Protein AF-A0A9D2BZF0-F1 (afdb_monomer)

InterPro domains:
  IPR001845 HTH ArsR-type DNA-binding domain [PS50987] (1-89)
  IPR001845 HTH ArsR-type DNA-binding domain [SM00418] (6-83)
  IPR003495 CobW/HypB/UreG, nucleotide-binding domain [PF02492] (102-272)
  IPR011629 Zinc chaperone CobW-like, C-terminal [PF07683] (313-378)
  IPR011629 Zinc chaperone CobW-like, C-terminal [SM00833] (311-392)
  IPR011991 ArsR-like helix-turn-helix domain [cd00090] (8-56)
  IPR027417 P-loop containing nucleoside triphosphate hydrolase [G3DSA:3.40.50.300] (97-291)
  IPR027417 P-loop containing nucleoside triphosphate hydrolase [SSF52540] (99-276)
  IPR036388 Winged helix-like DNA-binding domain superfamily [G3DSA:1.10.10.10] (1-85)
  IPR036390 Winged helix DNA-binding domain superfamily [SSF46785] (3-73)
  IPR051316 Zinc-regulated GTPase metalloprotein activator [PTHR13748] (95-376)

Mean predicted aligned error: 13.64 Å

Organism: NCBI:txid2838589

Nearest PDB structures (foldseek):
  4lps-assembly2_B  TM=5.896E-01  e=9.686E-07  Helicobacter pylori 26695
  7oyk-assembly2_CCC  TM=9.098E-01  e=2.664E-02  Bacillus subtilis subsp. subtilis str. 168
  8r3g-assembly1_C  TM=1.832E-01  e=7.571E-06  Bacillus subtilis
  4qvg-assembly1_A  TM=2.753E-01  e=6.579E-04  Streptosporangium sibiricum
  8xtg-assembly3_F  TM=3.436E-01  e=8.134E-02  Penicillium brevicomp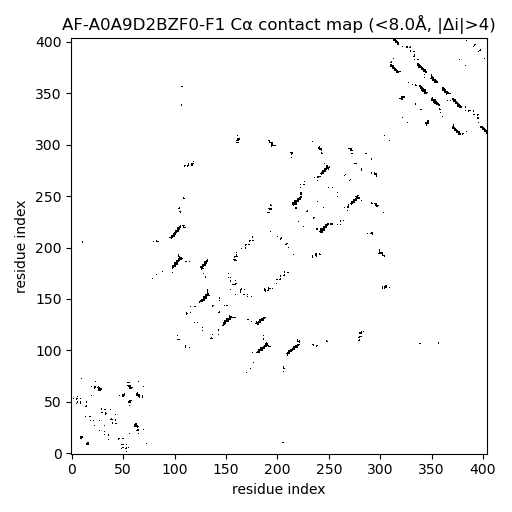actum

Sequence (404 aa):
MPEQEALFAALGDEVRLRLLETLEHGPQSAEALGNALGLTQTEVGAHLAVLERCGLASKGPAGWALTDGSLSAVKGLAQVLLPLRSRPPKKGDSAMQRKKLYVLTGFLGAGKTTVLLHILKELEGKRVGVIQNEFGKLSIDGEILRRDGITMTEISRGSIFCSCLKLNFVQALAEMGQQDLEYVFVESSGLADPSNIEEILEAVKVLAGDVYQLKGVLCLIDGAQFLQQLSDVATVDRQLAHCHLAIVNKADLIDEEQLSQVLAALRKVNPRCALQVCKNGAVDLSFLEEDLMALQWAACEDSLNSPDNKPKTLSLTAPGVVPKAKLEAFLHAVLPECYRIKGFFLLEDGWNQVDVVGPQIDYKPAPEKEESHLVFLSKVGPKVIRTIDNAWREQVGLPMKLHN

pLDDT: mean 80.27, std 16.33, range [34.16, 98.25]

Secondary structure (DSSP, 8-state):
-HHHHHHHHHHT-HHHHHHHHHHHTS-B-HHHHHHHHT--HHHHHHHHHHHHHTTSEEEETTEEEEPTTHHHHHHHHHHHHHHHHSS-----SS--PPEEEEEEE--TTS-HHHHHHHHHHHTTTS-EEEEESS--HHHH-HHHHTSTTEEEEE--SS-TT-TTTHHHHHHHHHHHHTS--SEEEEE--TT--GGGHHHHHHHHHHHH-S-EEEEEEEEEEETTTHHHHHHH-HHHHHHHHT-SEEEEE-TTSS-HHHHHHHHHHHHHH-SSSEEEE-STT----GGGTS-GGGG--SPP---S--STTPPEEEEEEE-S---HHHHHHHHHHHGGGEEEEEEEEEETTEEEEEEEETTEEEEEE----SSEEEEEEESSGGGHHHHHHHHHHHHT-S--EEE-

Foldseek 3Di:
DVLVLLVLVLLLDPLSLVLLVVQVVDADALVRSCVVRVHDSVVSVVSVVSCVVNQQWDQDPRHIHGHPPNCVVSVVVCVLQVVLVVDPQPPDPDPQPAAEEEEEAAAPPLCSVQLVLLVLVVCAPFQEEEEEADDDVVVVPVVSVPGPRYHYDYDYDDFCQEPVCLVVNLSVVLVVLSDNGNYYYYYGYNLHFCLCVVVSQVSNCSRRNNRHDHQWYEYRAALVCRVVCVVPPPSRLRSLLAGLEYEHEQVVVDDPVSNVVNVVVSCVSQVQHHYHYYYSSNDDPVSVVDRSVVSRRDHRDRIPRYPVQQFDKKKKWFDDEFEPVLVLQLCVQLVVFFQKKWWWHQYPVGIWTWIDGRNDIDIDDDDDDPTTMMMTRGPVHPVSVVSNVVSCCVRTNGDMDMDD

Radius of gyration: 24.54 Å; Cα contacts (8 Å, |Δi|>4): 719; chains: 1; bounding box: 54×59×74 Å

Solvent-accessible surface area (backbone atoms only — not comparable to full-atom values): 21844 Å² total; per-residue (Å²): 119,73,52,61,59,41,39,47,64,41,62,68,34,71,66,46,44,54,51,53,59,57,26,72,80,40,60,37,40,61,62,58,54,10,67,77,71,78,44,52,57,68,58,42,48,56,49,49,56,48,30,35,75,40,58,42,27,45,84,52,98,73,26,37,26,63,34,93,70,30,65,60,58,48,49,60,50,44,70,59,48,52,66,60,62,71,54,72,78,81,88,58,102,55,88,74,74,51,21,39,29,36,38,40,33,24,47,68,82,21,42,58,72,51,29,50,54,44,53,56,60,76,43,65,89,44,32,34,35,37,40,36,44,67,94,49,72,67,71,71,44,51,74,68,68,70,41,83,48,60,46,79,47,79,46,85,87,58,42,54,44,23,73,89,34,37,64,60,43,33,48,53,51,31,58,57,55,74,51,90,45,55,35,34,41,33,45,48,30,42,79,29,32,63,38,41,51,68,62,47,49,53,52,22,29,70,69,58,42,82,42,64,37,82,46,37,30,36,19,28,32,31,56,73,49,41,73,63,43,53,76,75,32,74,56,48,50,48,23,47,28,56,17,15,32,39,35,34,16,44,50,81,73,43,56,74,66,57,48,51,51,48,55,52,54,48,41,72,68,30,74,52,35,45,78,46,79,23,45,87,30,59,71,82,68,69,66,78,80,51,71,31,61,80,23,63,67,56,75,82,44,86,45,80,38,38,84,88,72,52,67,36,59,36,36,40,36,34,75,71,74,44,56,61,70,33,53,49,55,27,48,65,69,40,40,88,45,32,61,34,39,37,38,37,40,36,31,84,92,41,36,27,34,39,44,31,42,73,97,48,76,47,79,41,86,42,76,87,73,97,65,26,33,39,38,36,35,23,70,61,39,77,63,44,57,58,49,47,54,52,35,40,54,72,48,66,58,64,72,68,47,80,48,113

Structure (mmCIF, N/CA/C/O backbone):
data_AF-A0A9D2BZF0-F1
#
_entry.id   AF-A0A9D2BZF0-F1
#
loop_
_atom_site.group_PDB
_atom_site.id
_atom_site.type_symbol
_atom_site.label_atom_id
_atom_site.label_alt_id
_atom_site.label_comp_id
_atom_site.label_asym_id
_atom_site.label_entity_id
_atom_site.label_seq_id
_atom_site.pdbx_PDB_ins_code
_atom_site.Cartn_x
_atom_site.Cartn_y
_atom_site.Cartn_z
_atom_site.occupancy
_atom_site.B_iso_or_equiv
_atom_site.auth_seq_id
_atom_site.auth_comp_id
_atom_site.auth_asym_id
_atom_site.aut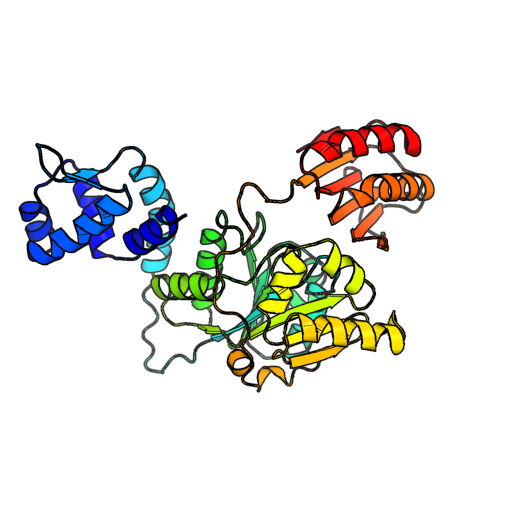h_atom_id
_atom_site.pdbx_PDB_model_num
ATOM 1 N N . MET A 1 1 ? 13.313 4.741 20.785 1.00 39.19 1 MET A N 1
ATOM 2 C CA . MET A 1 1 ? 11.902 4.417 20.469 1.00 39.19 1 MET A CA 1
ATOM 3 C C . MET A 1 1 ? 10.903 4.789 21.570 1.00 39.19 1 MET A C 1
ATOM 5 O O . MET A 1 1 ? 9.876 5.312 21.174 1.00 39.19 1 MET A O 1
ATOM 9 N N . PRO A 1 2 ? 11.187 4.702 22.891 1.00 40.25 2 PRO A N 1
ATOM 10 C CA . PRO A 1 2 ? 10.283 5.255 23.922 1.00 40.25 2 PRO A CA 1
ATOM 11 C C . PRO A 1 2 ? 10.136 6.787 23.868 1.00 40.25 2 PRO A C 1
ATOM 13 O O . PRO A 1 2 ? 9.156 7.346 24.342 1.00 40.25 2 PRO A O 1
ATOM 16 N N . GLU A 1 3 ? 11.122 7.480 23.292 1.00 47.09 3 GLU A N 1
ATOM 17 C CA . GLU A 1 3 ? 11.176 8.945 23.277 1.00 47.09 3 GLU A CA 1
ATOM 18 C C . GLU A 1 3 ? 10.104 9.592 22.396 1.00 47.09 3 GLU A C 1
ATOM 20 O O . GLU A 1 3 ? 9.596 10.634 22.778 1.00 47.09 3 GLU A O 1
ATOM 25 N N . GLN A 1 4 ? 9.718 9.006 21.253 1.00 46.34 4 GLN A N 1
ATOM 26 C CA . GLN A 1 4 ? 8.777 9.653 20.322 1.00 46.34 4 GLN A CA 1
ATOM 27 C C . GLN A 1 4 ? 7.310 9.511 20.752 1.00 46.34 4 GLN A C 1
ATOM 29 O O . GLN A 1 4 ? 6.559 10.477 20.641 1.00 46.34 4 GLN A O 1
ATOM 34 N N . GLU A 1 5 ? 6.913 8.359 21.298 1.00 45.22 5 GLU A N 1
ATOM 35 C CA . GLU A 1 5 ? 5.600 8.176 21.936 1.00 45.22 5 GLU A CA 1
ATOM 36 C C . GLU A 1 5 ? 5.456 9.064 23.173 1.00 45.22 5 GLU A C 1
ATOM 38 O O . GLU A 1 5 ? 4.434 9.723 23.355 1.00 45.22 5 GLU A O 1
ATOM 43 N N . ALA A 1 6 ? 6.508 9.143 23.996 1.00 56.53 6 ALA A N 1
ATOM 44 C CA . ALA A 1 6 ? 6.534 10.017 25.158 1.00 56.53 6 ALA A CA 1
ATOM 45 C C . ALA A 1 6 ? 6.440 11.494 24.738 1.00 56.53 6 ALA A C 1
ATOM 47 O O . ALA A 1 6 ? 5.641 12.235 25.310 1.00 56.53 6 ALA A O 1
ATOM 48 N N . LEU A 1 7 ? 7.164 11.906 23.688 1.00 60.94 7 LEU A N 1
ATOM 49 C CA . LEU A 1 7 ? 7.086 13.254 23.116 1.00 60.94 7 LEU A CA 1
ATOM 50 C C . LEU A 1 7 ? 5.684 13.571 22.581 1.00 60.94 7 LEU A C 1
ATOM 52 O O . LEU A 1 7 ? 5.169 14.667 22.789 1.00 60.94 7 LEU A O 1
ATOM 56 N N . PHE A 1 8 ? 5.044 12.610 21.915 1.00 55.31 8 PHE A N 1
ATOM 57 C CA . PHE A 1 8 ? 3.698 12.774 21.380 1.00 55.31 8 PHE A CA 1
ATOM 58 C C . PHE A 1 8 ? 2.659 12.877 22.504 1.00 55.31 8 PHE A C 1
ATOM 60 O O . PHE A 1 8 ? 1.854 13.809 22.525 1.00 55.31 8 PHE A O 1
ATOM 67 N N . ALA A 1 9 ? 2.737 11.994 23.502 1.00 56.78 9 ALA A N 1
ATOM 68 C CA . ALA A 1 9 ? 1.914 12.071 24.701 1.00 56.78 9 ALA A CA 1
ATOM 69 C C . ALA A 1 9 ? 2.151 13.383 25.465 1.00 56.78 9 ALA A C 1
ATOM 71 O O . ALA A 1 9 ? 1.196 13.936 26.004 1.00 56.78 9 ALA A O 1
ATOM 72 N N . ALA A 1 10 ? 3.394 13.885 25.513 1.00 64.94 10 ALA A N 1
ATOM 73 C CA . ALA A 1 10 ? 3.799 15.173 26.088 1.00 64.94 10 ALA A CA 1
ATOM 74 C C . ALA A 1 10 ? 3.158 16.375 25.411 1.00 64.94 10 ALA A C 1
ATOM 76 O O . ALA A 1 10 ? 2.630 17.244 26.101 1.00 64.94 10 ALA A O 1
ATOM 77 N N . LEU A 1 11 ? 3.187 16.407 24.083 1.00 66.81 11 LEU A N 1
ATOM 78 C CA . LEU A 1 11 ? 2.745 17.550 23.292 1.00 66.81 11 LEU A CA 1
ATOM 79 C C . LEU A 1 11 ? 1.253 17.498 22.927 1.00 66.81 11 LEU A C 1
ATOM 81 O O . LEU A 1 11 ? 0.690 18.518 22.544 1.00 66.81 11 LEU A O 1
ATOM 85 N N . GLY A 1 12 ? 0.588 16.350 23.076 1.00 54.75 12 GLY A N 1
ATOM 86 C CA . GLY A 1 12 ? -0.859 16.209 22.866 1.00 54.75 12 GLY A CA 1
ATOM 87 C C . GLY A 1 12 ? -1.727 16.903 23.926 1.00 54.75 12 GLY A C 1
ATOM 88 O O . GLY A 1 12 ? -2.922 17.101 23.719 1.00 54.75 12 GLY A O 1
ATOM 89 N N . ASP A 1 13 ? -1.134 17.317 25.043 1.00 68.88 13 ASP A N 1
ATOM 90 C CA . ASP A 1 13 ? -1.813 17.846 26.224 1.00 68.88 13 ASP A CA 1
ATOM 91 C C . ASP A 1 13 ? -1.668 19.367 26.332 1.00 68.88 13 ASP A C 1
ATOM 93 O O . ASP A 1 13 ? -0.572 19.927 26.284 1.00 68.88 13 ASP A O 1
ATOM 97 N N . GLU A 1 14 ? -2.807 20.045 26.453 1.00 62.12 14 GLU A N 1
ATOM 98 C CA . GLU A 1 14 ? -2.895 21.505 26.427 1.00 62.12 14 GLU A CA 1
ATOM 99 C C . GLU A 1 14 ? -2.185 22.174 27.610 1.00 62.12 14 GLU A C 1
ATOM 101 O O . GLU A 1 14 ? -1.570 23.228 27.443 1.00 62.12 14 GLU A O 1
ATOM 106 N N . VAL A 1 15 ? -2.197 21.547 28.788 1.00 73.81 15 VAL A N 1
ATOM 107 C CA . VAL A 1 15 ? -1.506 22.067 29.972 1.00 73.81 15 VAL A CA 1
ATOM 108 C C . VAL A 1 15 ? 0.003 22.006 29.763 1.00 73.81 15 VAL A C 1
ATOM 110 O O . VAL A 1 15 ? 0.706 22.982 30.023 1.00 73.81 15 VAL A O 1
ATOM 113 N N . ARG A 1 16 ? 0.508 20.887 29.235 1.00 81.75 16 ARG A N 1
ATOM 114 C CA . ARG A 1 16 ? 1.940 20.711 28.945 1.00 81.75 16 ARG A CA 1
ATOM 115 C C . ARG A 1 16 ? 2.453 21.664 27.872 1.00 81.75 16 ARG A C 1
ATOM 117 O O . ARG A 1 16 ? 3.551 22.188 28.026 1.00 81.75 16 ARG A O 1
ATOM 124 N N . LEU A 1 17 ? 1.660 21.958 26.846 1.00 70.25 17 LEU A N 1
ATOM 125 C CA . LEU A 1 17 ? 2.024 22.964 25.844 1.00 70.25 17 LEU A CA 1
ATOM 126 C C . LEU A 1 17 ? 2.131 24.368 26.448 1.00 70.25 17 LEU A C 1
ATOM 128 O O . LEU A 1 17 ? 3.138 25.040 26.246 1.00 70.25 17 LEU A O 1
ATOM 132 N N . ARG A 1 18 ? 1.151 24.780 27.259 1.00 73.19 18 ARG A N 1
ATOM 133 C CA . ARG A 1 18 ? 1.177 26.092 27.927 1.00 73.19 18 ARG A CA 1
ATOM 134 C C . ARG A 1 18 ? 2.325 26.217 28.934 1.00 73.19 18 ARG A C 1
ATOM 136 O O . ARG A 1 18 ? 2.897 27.297 29.089 1.00 73.19 18 ARG A O 1
ATOM 143 N N . LEU A 1 19 ? 2.697 25.120 29.600 1.00 80.19 19 LEU A N 1
ATOM 144 C CA . LEU A 1 19 ? 3.907 25.061 30.426 1.00 80.19 19 LEU A CA 1
ATOM 145 C C . LEU A 1 19 ? 5.164 25.317 29.584 1.00 80.19 19 LEU A C 1
ATOM 147 O O . LEU A 1 19 ? 5.987 26.142 29.971 1.00 80.19 19 LEU A O 1
ATOM 151 N N . LEU A 1 20 ? 5.301 24.658 28.428 1.00 79.38 20 LEU A N 1
ATOM 152 C CA . LEU A 1 20 ? 6.444 24.847 27.527 1.00 79.38 20 LEU A CA 1
ATOM 153 C C . LEU A 1 20 ? 6.517 26.276 26.962 1.00 79.38 20 LEU A C 1
ATOM 155 O O . LEU A 1 20 ? 7.606 26.841 26.920 1.00 79.38 20 LEU A O 1
ATOM 159 N N . GLU A 1 21 ? 5.381 26.882 26.600 1.00 76.06 21 GLU A N 1
ATOM 160 C CA . GLU A 1 21 ? 5.300 28.296 26.185 1.00 76.06 21 GLU A CA 1
ATOM 161 C C . GLU A 1 21 ? 5.752 29.239 27.306 1.00 76.06 21 GLU A C 1
ATOM 163 O O . GLU A 1 21 ? 6.538 30.156 27.087 1.00 76.06 21 GLU A O 1
ATOM 168 N N . THR A 1 22 ? 5.315 28.983 28.541 1.00 80.31 22 THR A N 1
ATOM 169 C CA . THR A 1 22 ? 5.717 29.800 29.696 1.00 80.31 22 THR A CA 1
ATOM 170 C C . THR A 1 22 ? 7.224 29.691 29.961 1.00 80.31 22 THR A C 1
ATOM 172 O O . THR A 1 22 ? 7.871 30.684 30.294 1.00 80.31 22 THR A O 1
ATOM 175 N N . LEU A 1 23 ? 7.799 28.500 29.770 1.00 82.75 23 LEU A N 1
ATOM 176 C CA . LEU A 1 23 ? 9.232 28.236 29.922 1.00 82.75 23 LEU A CA 1
ATOM 177 C C . LEU A 1 23 ? 10.093 28.802 28.774 1.00 82.75 23 LEU A C 1
ATOM 179 O O . LEU A 1 23 ? 11.298 28.972 28.963 1.00 82.75 23 LEU A O 1
ATOM 183 N N . GLU A 1 24 ? 9.510 29.150 27.616 1.00 76.69 24 GLU A N 1
ATOM 184 C CA . GLU A 1 24 ? 10.212 29.873 26.534 1.00 76.69 24 GLU A CA 1
ATOM 185 C C . GLU A 1 24 ? 10.664 31.268 26.995 1.00 76.69 24 GLU A C 1
ATOM 187 O O . GLU A 1 24 ? 11.691 31.779 26.548 1.00 76.69 24 GLU A O 1
ATOM 192 N N . HIS A 1 25 ? 9.944 31.862 27.948 1.00 79.38 25 HIS A N 1
ATOM 193 C CA . HIS A 1 25 ? 10.271 33.165 28.525 1.00 79.38 25 HIS A CA 1
ATOM 194 C C . HIS A 1 25 ? 11.315 33.103 29.654 1.00 79.38 25 HIS A C 1
ATOM 196 O O . HIS A 1 25 ? 11.626 34.128 30.263 1.00 79.38 25 HIS A O 1
ATOM 202 N N . GLY A 1 26 ? 11.886 31.924 29.912 1.00 82.38 26 GLY A N 1
ATOM 203 C CA . GLY A 1 26 ? 12.965 31.702 30.869 1.00 82.38 26 GLY A CA 1
ATOM 204 C C . GLY A 1 26 ? 12.594 30.725 31.989 1.00 82.38 26 GLY A C 1
ATOM 205 O O . GLY A 1 26 ? 11.446 30.288 32.083 1.00 82.38 26 GLY A O 1
ATOM 206 N N . PRO A 1 27 ? 13.560 30.365 32.855 1.00 87.94 27 PRO A N 1
ATOM 207 C CA . PRO A 1 27 ? 13.335 29.389 33.915 1.00 87.94 27 PRO A CA 1
ATOM 208 C C . PRO A 1 27 ? 12.280 29.846 34.931 1.00 87.94 27 PRO A C 1
ATOM 210 O O . PRO A 1 27 ? 12.288 31.001 35.354 1.00 87.94 27 PRO A O 1
ATOM 213 N N . GLN A 1 28 ? 11.398 28.937 35.354 1.00 90.38 28 GLN A N 1
ATOM 214 C CA . GLN A 1 28 ? 10.310 29.222 36.301 1.00 90.38 28 GLN A CA 1
ATOM 215 C C . GLN A 1 28 ? 10.236 28.179 37.420 1.00 90.38 28 GLN A C 1
ATOM 217 O O . GLN A 1 28 ? 10.527 26.997 37.226 1.00 90.38 28 GLN A O 1
ATOM 222 N N . SER A 1 29 ? 9.796 28.584 38.614 1.00 90.06 29 SER A N 1
ATOM 223 C CA . SER A 1 29 ? 9.479 27.625 39.678 1.00 90.06 29 SER A CA 1
ATOM 224 C C . SER A 1 29 ? 8.168 26.887 39.369 1.00 90.06 29 SER A C 1
ATOM 226 O O . SER A 1 29 ? 7.280 27.420 38.704 1.00 90.06 29 SER A O 1
ATOM 228 N N . ALA A 1 30 ? 8.008 25.660 39.880 1.00 86.12 30 ALA A N 1
ATOM 229 C CA . ALA A 1 30 ? 6.751 24.914 39.727 1.00 86.12 30 ALA A CA 1
ATOM 230 C C . ALA A 1 30 ? 5.550 25.661 40.343 1.00 86.12 30 ALA A C 1
ATOM 232 O O . ALA A 1 30 ? 4.432 25.558 39.850 1.00 86.12 30 ALA A O 1
ATOM 233 N N . GLU A 1 31 ? 5.792 26.453 41.389 1.00 86.19 31 GLU A N 1
ATOM 234 C CA . GLU A 1 31 ? 4.790 27.319 42.010 1.00 86.19 31 GLU A CA 1
ATOM 235 C C . GLU A 1 31 ? 4.369 28.471 41.087 1.00 86.19 31 GLU A C 1
ATOM 237 O O . GLU A 1 31 ? 3.176 28.714 40.915 1.00 86.19 31 GLU A O 1
ATOM 242 N N . ALA A 1 32 ? 5.327 29.139 40.437 1.00 86.44 32 ALA A N 1
ATOM 243 C CA . ALA A 1 32 ? 5.038 30.201 39.476 1.00 86.44 32 ALA A CA 1
ATOM 244 C C . ALA A 1 32 ? 4.257 29.672 38.262 1.00 86.44 32 ALA A C 1
ATOM 246 O O . ALA A 1 32 ? 3.288 30.295 37.832 1.00 86.44 32 ALA A O 1
ATOM 247 N N . LEU A 1 33 ? 4.627 28.487 37.764 1.00 87.62 33 LEU A N 1
ATOM 248 C CA . LEU A 1 33 ? 3.922 27.805 36.675 1.00 87.62 33 LEU A CA 1
ATOM 249 C C . LEU A 1 33 ? 2.483 27.426 37.064 1.00 87.62 33 LEU A C 1
ATOM 251 O O . LEU A 1 33 ? 1.563 27.620 36.271 1.00 87.62 33 LEU A O 1
ATOM 255 N N . GLY A 1 34 ? 2.269 26.942 38.293 1.00 85.62 34 GLY A N 1
ATOM 256 C CA . GLY A 1 34 ? 0.927 26.651 38.810 1.00 85.62 34 GLY A CA 1
ATOM 257 C C . GLY A 1 34 ? 0.052 27.888 38.925 1.00 85.62 34 GLY A C 1
ATOM 258 O O . GLY A 1 34 ? -1.082 27.880 38.448 1.00 85.62 34 GLY A O 1
ATOM 259 N N . ASN A 1 35 ? 0.602 28.985 39.444 1.00 86.75 35 ASN A N 1
ATOM 260 C CA . ASN A 1 35 ? -0.112 30.258 39.540 1.00 86.75 35 ASN A CA 1
ATOM 261 C C . ASN A 1 35 ? -0.472 30.834 38.160 1.00 86.75 35 ASN A C 1
ATOM 263 O O . ASN A 1 35 ? -1.561 31.378 37.994 1.00 86.75 35 ASN A O 1
ATOM 267 N N . ALA A 1 36 ? 0.405 30.684 37.162 1.00 82.00 36 ALA A N 1
ATOM 268 C CA . ALA A 1 36 ? 0.158 31.160 35.800 1.00 82.00 36 ALA A CA 1
ATOM 269 C C . ALA A 1 36 ? -0.946 30.372 35.068 1.00 82.00 36 ALA A C 1
ATOM 271 O O . ALA A 1 36 ? -1.643 30.923 34.214 1.00 82.00 36 ALA A O 1
ATOM 272 N N . LEU A 1 37 ? -1.111 29.087 35.393 1.00 81.19 37 LEU A N 1
ATOM 273 C CA . LEU A 1 37 ? -2.049 28.187 34.714 1.00 81.19 37 LEU A CA 1
ATOM 274 C C . LEU A 1 37 ? -3.303 27.858 35.532 1.00 81.19 37 LEU A C 1
ATOM 276 O O . LEU A 1 37 ? -4.206 27.217 35.000 1.00 81.19 37 LEU A O 1
ATOM 280 N N . GLY A 1 38 ? -3.385 28.312 36.786 1.00 86.31 38 GLY A N 1
ATOM 281 C CA . GLY A 1 38 ? -4.496 28.007 37.691 1.00 86.31 38 GLY A CA 1
ATOM 282 C C . GLY A 1 38 ? -4.509 26.551 38.167 1.00 86.31 38 GLY A C 1
ATOM 283 O O . GLY A 1 38 ? -5.581 25.985 38.357 1.00 86.31 38 GLY A O 1
ATOM 284 N N . LEU A 1 39 ? -3.330 25.943 38.325 1.00 84.19 39 LEU A N 1
ATOM 285 C CA . LEU A 1 39 ? -3.148 24.533 38.677 1.00 84.19 39 LEU A CA 1
ATOM 286 C C . LEU A 1 39 ? -2.459 24.385 40.035 1.00 84.19 39 LEU A C 1
ATOM 288 O O . LEU A 1 39 ? -1.633 25.211 40.428 1.00 84.19 39 LEU A O 1
ATOM 292 N N . THR A 1 40 ? -2.754 23.298 40.744 1.00 85.00 40 THR A N 1
ATOM 293 C CA . THR A 1 40 ? -2.065 22.962 41.994 1.00 85.00 40 THR A CA 1
ATOM 294 C C . THR A 1 40 ? -0.615 22.542 41.733 1.00 85.00 40 THR A C 1
ATOM 296 O O . THR A 1 40 ? -0.267 22.035 40.665 1.00 85.00 40 THR A O 1
ATOM 299 N N . GLN A 1 41 ? 0.257 22.688 42.738 1.00 75.31 41 GLN A N 1
ATOM 300 C CA . GLN A 1 41 ? 1.659 22.263 42.615 1.00 75.31 41 GLN A CA 1
ATOM 301 C C . GLN A 1 41 ? 1.800 20.763 42.302 1.00 75.31 41 GLN A C 1
ATOM 303 O O . GLN A 1 41 ? 2.738 20.364 41.611 1.00 75.31 41 GLN A O 1
ATOM 308 N N . THR A 1 42 ? 0.869 19.933 42.780 1.00 75.19 42 THR A N 1
ATOM 309 C CA . THR A 1 42 ? 0.845 18.490 42.507 1.00 75.19 42 THR A CA 1
ATOM 310 C C . THR A 1 42 ? 0.523 18.197 41.041 1.00 75.19 42 THR A C 1
ATOM 312 O O . THR A 1 42 ? 1.206 17.379 40.427 1.00 75.19 42 THR A O 1
ATOM 315 N N . GLU A 1 43 ? -0.456 18.893 40.457 1.00 73.25 43 GLU A N 1
ATOM 316 C CA . GLU A 1 43 ? -0.821 18.754 39.039 1.00 73.25 43 GLU A CA 1
ATOM 317 C C . GLU A 1 43 ? 0.318 19.217 38.126 1.00 73.25 43 GLU A C 1
ATOM 319 O O . GLU A 1 43 ? 0.747 18.489 37.230 1.00 73.25 43 GLU A O 1
ATOM 324 N N . VAL A 1 44 ? 0.887 20.391 38.408 1.00 86.00 44 VAL A N 1
ATOM 325 C CA . VAL A 1 44 ? 2.034 20.928 37.662 1.00 86.00 44 VAL A CA 1
ATOM 326 C C . VAL A 1 44 ? 3.237 19.993 37.753 1.00 86.00 44 VAL A C 1
ATOM 328 O O . VAL A 1 44 ? 3.893 19.730 36.746 1.00 86.00 44 VAL A O 1
ATOM 331 N N . GLY A 1 45 ? 3.506 19.442 38.939 1.00 80.69 45 GLY A N 1
ATOM 332 C CA . GLY A 1 45 ? 4.581 18.477 39.151 1.00 80.69 45 GLY A CA 1
ATOM 333 C C . GLY A 1 45 ? 4.418 17.209 38.308 1.00 80.69 45 GLY A C 1
ATOM 334 O O . GLY A 1 45 ? 5.395 16.742 37.725 1.00 80.69 45 GLY A O 1
ATOM 335 N N . ALA A 1 46 ? 3.194 16.687 38.182 1.00 75.81 46 ALA A N 1
ATOM 336 C CA . ALA A 1 46 ? 2.912 15.523 37.344 1.00 75.81 46 ALA A CA 1
ATOM 337 C C . ALA A 1 46 ? 3.184 15.808 35.856 1.00 75.81 46 ALA A C 1
ATOM 339 O O . ALA A 1 46 ? 3.828 15.002 35.181 1.00 75.81 46 ALA A O 1
ATOM 340 N N . HIS A 1 47 ? 2.763 16.972 35.356 1.00 83.00 47 HIS A N 1
ATOM 341 C CA . HIS A 1 47 ? 3.009 17.376 33.970 1.00 83.00 47 HIS A CA 1
ATOM 342 C C . HIS A 1 47 ? 4.497 17.630 33.685 1.00 83.00 47 HIS A C 1
ATOM 344 O O . HIS A 1 47 ? 5.014 17.146 32.676 1.00 83.00 47 HIS A O 1
ATOM 350 N N . LEU A 1 48 ? 5.206 18.319 34.584 1.00 86.62 48 LEU A N 1
ATOM 351 C CA . LEU A 1 48 ? 6.642 18.586 34.452 1.00 86.62 48 LEU A CA 1
ATOM 352 C C . LEU A 1 48 ? 7.475 17.301 34.494 1.00 86.62 48 LEU A C 1
ATOM 354 O O . LEU A 1 48 ? 8.401 17.160 33.705 1.00 86.62 48 LEU A O 1
ATOM 358 N N . ALA A 1 49 ? 7.095 16.318 35.315 1.00 79.88 49 ALA A N 1
ATOM 359 C CA . ALA A 1 49 ? 7.743 15.006 35.330 1.00 79.88 49 ALA A CA 1
ATOM 360 C C . ALA A 1 49 ? 7.568 14.235 34.008 1.00 79.88 49 ALA A C 1
ATOM 362 O O . ALA A 1 49 ? 8.406 13.409 33.643 1.00 79.88 49 ALA A O 1
ATOM 363 N N . VAL A 1 50 ? 6.476 14.463 33.267 1.00 76.31 50 VAL A N 1
ATOM 364 C CA . VAL A 1 50 ? 6.345 13.913 31.910 1.00 76.31 50 VAL A CA 1
ATOM 365 C C . VAL A 1 50 ? 7.253 14.666 30.942 1.00 76.31 50 VAL A C 1
ATOM 367 O O . VAL A 1 50 ? 7.991 14.021 30.206 1.00 76.31 50 VAL A O 1
ATOM 370 N N . LEU A 1 51 ? 7.253 16.002 30.971 1.00 80.81 51 LEU A N 1
ATOM 371 C CA . LEU A 1 51 ? 8.114 16.821 30.110 1.00 80.81 51 LEU A CA 1
ATOM 372 C C . LEU A 1 51 ? 9.608 16.521 30.319 1.00 80.81 51 LEU A C 1
ATOM 374 O O . LEU A 1 51 ? 10.357 16.464 29.347 1.00 80.81 51 LEU A O 1
ATOM 378 N N . GLU A 1 52 ? 10.016 16.246 31.559 1.00 84.50 52 GLU A N 1
ATOM 379 C CA . GLU A 1 52 ? 11.379 15.837 31.911 1.00 84.50 52 GLU A CA 1
ATOM 380 C C . GLU A 1 52 ? 11.766 14.491 31.314 1.00 84.50 52 GLU A C 1
ATOM 382 O O . GLU A 1 52 ? 12.802 14.370 30.664 1.00 84.50 52 GLU A O 1
ATOM 387 N N . ARG A 1 53 ? 10.894 13.487 31.455 1.00 78.38 53 ARG A N 1
ATOM 388 C CA . ARG A 1 53 ? 11.108 12.157 30.866 1.00 78.38 53 ARG A CA 1
ATOM 389 C C . ARG A 1 53 ? 11.188 12.186 29.343 1.00 78.38 53 ARG A C 1
ATOM 391 O O . ARG A 1 53 ? 11.846 11.333 28.762 1.00 78.38 53 ARG A O 1
ATOM 398 N N . CYS A 1 54 ? 10.520 13.149 28.711 1.00 72.75 54 CYS A N 1
ATOM 399 C CA . CYS A 1 54 ? 10.537 13.333 27.260 1.00 72.75 54 CYS A CA 1
ATOM 400 C C . CYS A 1 54 ? 11.707 14.198 26.780 1.00 72.75 54 CYS A C 1
ATOM 402 O O . CYS A 1 54 ? 11.788 14.492 25.591 1.00 72.75 54 CYS A O 1
ATOM 404 N N . GLY A 1 55 ? 12.566 14.660 27.694 1.00 77.94 55 GLY A N 1
ATOM 405 C CA . GLY A 1 55 ? 13.683 15.533 27.370 1.00 77.94 55 GLY A CA 1
ATOM 406 C C . GLY A 1 55 ? 13.259 16.894 26.827 1.00 77.94 55 GLY A C 1
ATOM 407 O O . GLY A 1 55 ? 14.038 17.477 26.085 1.00 77.94 55 GLY A O 1
ATOM 408 N N . LEU A 1 56 ? 12.060 17.391 27.171 1.00 78.50 56 LEU A N 1
ATOM 409 C CA . LEU A 1 56 ? 11.513 18.684 26.721 1.00 78.50 56 LEU A CA 1
ATOM 410 C C . LEU A 1 56 ? 11.757 19.829 27.714 1.00 78.50 56 LEU A C 1
ATOM 412 O O . LEU A 1 56 ? 11.879 20.991 27.322 1.00 78.50 56 LEU A O 1
ATOM 416 N N . ALA A 1 57 ? 11.810 19.499 29.001 1.00 85.12 57 ALA A N 1
ATOM 417 C CA . ALA A 1 57 ? 12.114 20.424 30.083 1.00 85.12 57 ALA A CA 1
ATOM 418 C C . ALA A 1 57 ? 13.012 19.725 31.107 1.00 85.12 57 ALA A C 1
ATOM 420 O O . ALA A 1 57 ? 13.041 18.503 31.170 1.00 85.12 57 ALA A O 1
ATOM 421 N N . SER A 1 58 ? 13.746 20.470 31.919 1.00 88.50 58 SER A N 1
ATOM 422 C CA . SER A 1 58 ? 14.570 19.908 32.989 1.00 88.50 58 SER A CA 1
ATOM 423 C C . SER A 1 58 ? 14.557 20.812 34.212 1.00 88.50 58 SER A C 1
ATOM 425 O O . SER A 1 58 ? 14.340 22.026 34.111 1.00 88.50 58 SER A O 1
ATOM 427 N N . LYS A 1 59 ? 14.765 20.221 35.391 1.00 90.75 59 LYS A N 1
ATOM 428 C CA . LYS A 1 59 ? 14.840 20.973 36.644 1.00 90.75 59 LYS A CA 1
ATOM 429 C C . LYS A 1 59 ? 16.277 21.407 36.941 1.00 90.75 59 LYS A C 1
ATOM 431 O O . LYS A 1 59 ? 17.145 20.579 37.204 1.00 90.75 59 LYS A O 1
ATOM 436 N N . GLY A 1 60 ? 16.511 22.716 36.960 1.00 84.88 60 GLY A N 1
ATOM 437 C CA . GLY A 1 60 ? 17.794 23.331 37.296 1.00 84.88 60 GLY A CA 1
ATOM 438 C C . GLY A 1 60 ? 17.766 24.176 38.581 1.00 84.88 60 GLY A C 1
ATOM 439 O O . GLY A 1 60 ? 16.737 24.273 39.255 1.00 84.88 60 GLY A O 1
ATOM 440 N N . PRO A 1 61 ? 18.890 24.839 38.921 1.00 80.44 61 PRO A N 1
ATOM 441 C CA . PRO A 1 61 ? 19.021 25.660 40.133 1.00 80.44 61 PRO A CA 1
ATOM 442 C C . PRO A 1 61 ? 18.076 26.870 40.172 1.00 80.44 61 PRO A C 1
ATOM 444 O O . PRO A 1 61 ? 17.675 27.303 41.247 1.00 80.44 61 PRO A O 1
ATOM 447 N N . ALA A 1 62 ? 17.716 27.405 39.001 1.00 81.81 62 ALA A N 1
ATOM 448 C CA . ALA A 1 62 ? 16.811 28.544 38.842 1.00 81.81 62 ALA A CA 1
ATOM 449 C C . ALA A 1 62 ? 15.333 28.135 38.665 1.00 81.81 62 ALA A C 1
ATOM 451 O O . ALA A 1 62 ? 14.481 28.992 38.449 1.00 81.81 62 ALA A O 1
ATOM 452 N N . GLY A 1 63 ? 15.022 26.836 38.745 1.00 88.06 63 GLY A N 1
ATOM 453 C CA . GLY A 1 63 ? 13.702 26.286 38.444 1.00 88.06 63 GLY A CA 1
ATOM 454 C C . GLY A 1 63 ? 13.707 25.397 37.202 1.00 88.06 63 GLY A C 1
ATOM 455 O O . GLY A 1 63 ? 14.751 24.930 36.751 1.00 88.06 63 GLY A O 1
ATOM 456 N N . TRP A 1 64 ? 12.519 25.127 36.678 1.00 90.94 64 TRP A N 1
ATOM 457 C CA . TRP A 1 64 ? 12.316 24.373 35.447 1.00 90.94 64 TRP A CA 1
ATOM 458 C C . TRP A 1 64 ? 12.665 25.229 34.236 1.00 90.94 64 TRP A C 1
ATOM 460 O O . TRP A 1 64 ? 12.331 26.409 34.220 1.00 90.94 64 TRP A O 1
ATOM 470 N N . ALA A 1 65 ? 13.319 24.645 33.236 1.00 88.62 65 ALA A N 1
ATOM 471 C CA . ALA A 1 65 ? 13.687 25.307 31.988 1.00 88.62 65 ALA A CA 1
ATOM 472 C C . ALA A 1 65 ? 13.533 24.349 30.799 1.00 88.62 65 ALA A C 1
ATOM 474 O O . ALA A 1 65 ? 13.487 23.134 30.986 1.00 88.62 65 ALA A O 1
ATOM 475 N N . LEU A 1 66 ? 13.464 24.890 29.581 1.00 82.94 66 LEU A N 1
ATOM 476 C CA . LEU A 1 66 ? 13.518 24.084 28.361 1.00 82.94 66 LEU A CA 1
ATOM 477 C C . LEU A 1 66 ? 14.918 23.492 28.163 1.00 82.94 66 LEU A C 1
ATOM 479 O O . LEU A 1 66 ? 15.927 24.124 28.470 1.00 82.94 66 LEU A O 1
ATOM 483 N N . THR A 1 67 ? 14.971 22.284 27.619 1.00 80.12 67 THR A N 1
ATOM 484 C CA . THR A 1 67 ? 16.206 21.625 27.166 1.00 80.12 67 THR A CA 1
ATOM 485 C C . THR A 1 67 ? 16.592 22.088 25.754 1.00 80.12 67 THR A C 1
ATOM 487 O O . THR A 1 67 ? 15.742 22.505 24.959 1.00 80.12 67 THR A O 1
ATOM 490 N N . ASP A 1 68 ? 17.882 22.020 25.419 1.00 64.19 68 ASP A N 1
ATOM 491 C CA . ASP A 1 68 ? 18.393 22.447 24.111 1.00 64.19 68 ASP A CA 1
ATOM 492 C C . ASP A 1 68 ? 17.773 21.633 22.961 1.00 64.19 68 ASP A C 1
ATOM 494 O O . ASP A 1 68 ? 17.735 20.406 22.993 1.00 64.19 68 ASP A O 1
ATOM 498 N N . GLY A 1 69 ? 17.281 22.320 21.923 1.00 57.12 69 GLY A N 1
ATOM 499 C CA . GLY A 1 69 ? 16.616 21.693 20.769 1.00 57.12 69 GLY A CA 1
ATOM 500 C C . GLY A 1 69 ? 15.111 21.436 20.941 1.00 57.12 69 GLY A C 1
ATOM 501 O O . GLY A 1 69 ? 14.425 21.166 19.958 1.00 57.12 69 GLY A O 1
ATOM 502 N N . SER A 1 70 ? 14.555 21.617 22.141 1.00 57.81 70 SER A N 1
ATOM 503 C CA . SER A 1 70 ? 13.118 21.430 22.400 1.00 57.81 70 SER A CA 1
ATOM 504 C C . SER A 1 70 ? 12.243 22.413 21.636 1.00 57.81 70 SER A C 1
ATOM 506 O O . SER A 1 70 ? 11.188 22.053 21.129 1.00 57.81 70 SER A O 1
ATOM 508 N N . LEU A 1 71 ? 12.711 23.647 21.464 1.00 52.53 71 LEU A N 1
ATOM 509 C CA . LEU A 1 71 ? 11.976 24.694 20.759 1.00 52.53 71 LEU A CA 1
ATOM 510 C C . LEU A 1 71 ? 11.793 24.425 19.263 1.00 52.53 71 LEU A C 1
ATOM 512 O O . LEU A 1 71 ? 10.775 24.834 18.717 1.00 52.53 71 LEU A O 1
ATOM 516 N N . SER A 1 72 ? 12.717 23.736 18.587 1.00 51.34 72 SER A N 1
ATOM 517 C CA . SER A 1 72 ? 12.540 23.384 17.169 1.00 51.34 72 SER A CA 1
ATOM 518 C C . SER A 1 72 ? 11.558 22.222 16.992 1.00 51.34 72 SER A C 1
ATOM 520 O O . SER A 1 72 ? 10.715 22.278 16.097 1.00 51.34 72 SER A O 1
ATOM 522 N N . ALA A 1 73 ? 11.599 21.224 17.881 1.00 48.94 73 ALA A N 1
ATOM 523 C CA . ALA A 1 73 ? 10.636 20.123 17.919 1.00 48.94 73 ALA A CA 1
ATOM 524 C C . ALA A 1 73 ? 9.221 20.610 18.288 1.00 48.94 73 ALA A C 1
ATOM 526 O O . ALA A 1 73 ? 8.246 20.267 17.616 1.00 48.94 73 ALA A O 1
ATOM 527 N N . VAL A 1 74 ? 9.118 21.477 19.301 1.00 51.44 74 VAL A N 1
ATOM 528 C CA . VAL A 1 74 ? 7.861 22.090 19.753 1.00 51.44 74 VAL A CA 1
ATOM 529 C C . VAL A 1 74 ? 7.319 23.060 18.710 1.00 51.44 74 VAL A C 1
ATOM 531 O O . VAL A 1 74 ? 6.139 22.976 18.412 1.00 51.44 74 VAL A O 1
ATOM 534 N N . LYS A 1 75 ? 8.129 23.930 18.086 1.00 50.41 75 LYS A N 1
ATOM 535 C CA . LYS A 1 75 ? 7.646 24.842 17.025 1.00 50.41 75 LYS A CA 1
ATOM 536 C C . LYS A 1 75 ? 7.233 24.094 15.759 1.00 50.41 75 LYS A C 1
ATOM 538 O O . LYS A 1 75 ? 6.233 24.470 15.155 1.00 50.41 75 LYS A O 1
ATOM 543 N N . GLY A 1 76 ? 7.944 23.025 15.393 1.00 50.62 76 GLY A N 1
ATOM 544 C CA . GLY A 1 76 ? 7.577 22.157 14.273 1.00 50.62 76 GLY A CA 1
ATOM 545 C C . GLY A 1 76 ? 6.226 21.463 14.477 1.00 50.62 76 GLY A C 1
ATOM 546 O O . GLY A 1 76 ? 5.402 21.464 13.566 1.00 50.62 76 GLY A O 1
ATOM 547 N N . LEU A 1 77 ? 5.954 20.939 15.680 1.00 49.16 77 LEU A N 1
ATOM 548 C CA . LEU A 1 77 ? 4.643 20.366 16.014 1.00 49.16 77 LEU A CA 1
ATOM 549 C C . LEU A 1 77 ? 3.572 21.434 16.296 1.00 49.16 77 LEU A C 1
ATOM 551 O O . LEU A 1 77 ? 2.431 21.270 15.891 1.00 49.16 77 LEU A O 1
ATOM 555 N N . ALA A 1 78 ? 3.891 22.546 16.954 1.00 47.19 78 ALA A N 1
ATOM 556 C CA . ALA A 1 78 ? 2.923 23.587 17.305 1.00 47.19 78 ALA A CA 1
ATOM 557 C C . ALA A 1 78 ? 2.401 24.326 16.065 1.00 47.19 78 ALA A C 1
ATOM 559 O O . ALA A 1 78 ? 1.203 24.574 15.979 1.00 47.19 78 ALA A O 1
ATOM 560 N N . GLN A 1 79 ? 3.249 24.601 15.065 1.00 46.69 79 GLN A N 1
ATOM 561 C CA . GLN A 1 79 ? 2.803 25.157 13.777 1.00 46.69 79 GLN A CA 1
ATOM 562 C C . GLN A 1 79 ? 1.814 24.244 13.042 1.00 46.69 79 GLN A C 1
ATOM 564 O O . GLN A 1 79 ? 1.002 24.730 12.262 1.00 46.69 79 GLN A O 1
ATOM 569 N N . VAL A 1 80 ? 1.858 22.941 13.317 1.00 44.66 80 VAL A N 1
ATOM 570 C CA . VAL A 1 80 ? 0.925 21.940 12.792 1.00 44.66 80 VAL A CA 1
ATOM 571 C C . VAL A 1 80 ? -0.346 21.852 13.648 1.00 44.66 80 VAL A C 1
ATOM 573 O O . VAL A 1 80 ? -1.451 21.753 13.120 1.00 44.66 80 VAL A O 1
ATOM 576 N N . LEU A 1 81 ? -0.205 21.881 14.974 1.00 46.41 81 LEU A N 1
ATOM 577 C CA . LEU A 1 81 ? -1.302 21.675 15.925 1.00 46.41 81 LEU A CA 1
ATOM 578 C C . LEU A 1 81 ? -2.190 22.919 16.099 1.00 46.41 81 LEU A C 1
ATOM 580 O O . LEU A 1 81 ? -3.400 22.790 16.280 1.00 46.41 81 LEU A O 1
ATOM 584 N N . LEU A 1 82 ? -1.616 24.125 16.031 1.00 43.72 82 LEU A N 1
ATOM 585 C CA . LEU A 1 82 ? -2.322 25.398 16.235 1.00 43.72 82 LEU A CA 1
ATOM 586 C C . LEU A 1 82 ? -3.407 25.672 15.169 1.00 43.72 82 LEU A C 1
ATOM 588 O O . LEU A 1 82 ? -4.528 26.019 15.552 1.00 43.72 82 LEU A O 1
ATOM 592 N N . PRO A 1 83 ? -3.162 25.467 13.857 1.00 44.09 83 PRO A N 1
ATOM 593 C CA . PRO A 1 83 ? -4.195 25.617 12.830 1.00 44.09 83 PRO A CA 1
ATOM 594 C C . PRO A 1 83 ? -5.352 24.628 13.004 1.00 44.09 83 PRO A C 1
ATOM 596 O O . PRO A 1 83 ? -6.511 25.023 12.865 1.00 44.09 83 PRO A O 1
ATOM 599 N N . LEU A 1 84 ? -5.053 23.375 13.371 1.00 42.97 84 LEU A N 1
ATOM 600 C CA . LEU A 1 84 ? -6.045 22.311 13.572 1.00 42.97 84 LEU A CA 1
ATOM 601 C C . LEU A 1 84 ? -6.940 22.568 14.794 1.00 42.97 84 LEU A C 1
ATOM 603 O O . LEU A 1 84 ? -8.121 22.231 14.762 1.00 42.97 84 LEU A O 1
ATOM 607 N N . ARG A 1 85 ? -6.411 23.226 15.833 1.00 45.56 85 ARG A N 1
ATOM 608 C CA . ARG A 1 85 ? -7.161 23.624 17.039 1.00 45.56 85 ARG A CA 1
ATOM 609 C C . ARG A 1 85 ? -7.982 24.906 16.870 1.00 45.56 85 ARG A C 1
ATOM 611 O O . ARG A 1 85 ? -8.971 25.095 17.570 1.00 45.56 85 ARG A O 1
ATOM 618 N N . SER A 1 86 ? -7.593 25.790 15.948 1.00 38.75 86 SER A N 1
ATOM 619 C CA . SER A 1 86 ? -8.225 27.109 15.764 1.00 38.75 86 SER A CA 1
ATOM 620 C C . SER A 1 86 ? -9.621 27.077 15.123 1.00 38.75 86 SER A C 1
ATOM 622 O O . SER A 1 86 ? -10.329 28.086 15.131 1.00 38.75 86 SER A O 1
ATOM 624 N N . ARG A 1 87 ? -10.050 25.927 14.587 1.00 40.16 87 ARG A N 1
ATOM 625 C CA . ARG A 1 87 ? -11.421 25.723 14.111 1.00 40.16 87 ARG A CA 1
ATOM 626 C C . ARG A 1 87 ? -12.187 24.908 15.149 1.00 40.16 87 ARG A C 1
ATOM 628 O O . ARG A 1 87 ? -11.902 23.721 15.290 1.00 40.16 87 ARG A O 1
ATOM 635 N N . PRO A 1 88 ? -13.161 25.498 15.866 1.00 34.34 88 PRO A N 1
ATOM 636 C CA . PRO A 1 88 ? -13.989 24.707 16.758 1.00 34.34 88 PRO A CA 1
ATOM 637 C C . PRO A 1 88 ? -14.685 23.614 15.932 1.00 34.34 88 PRO A C 1
ATOM 639 O O . PRO A 1 88 ? -15.149 23.912 14.822 1.00 34.34 88 PRO A O 1
ATOM 642 N N . PRO A 1 89 ? -14.797 22.368 16.436 1.00 41.94 89 PRO A N 1
ATOM 643 C CA . PRO A 1 89 ? -15.709 21.408 15.836 1.00 41.94 89 PRO A CA 1
ATOM 644 C C . PRO A 1 89 ? -17.075 22.091 15.760 1.00 41.94 89 PRO A C 1
ATOM 646 O O . PRO A 1 89 ? -17.533 22.667 16.753 1.00 41.94 89 PRO A O 1
ATOM 649 N N . LYS A 1 90 ? -17.698 22.115 14.574 1.00 39.97 90 LYS A N 1
ATOM 650 C CA . LYS A 1 90 ? -19.058 22.645 14.433 1.00 39.97 90 LYS A CA 1
ATOM 651 C C . LYS A 1 90 ? -19.929 21.894 15.440 1.00 39.97 90 LYS A C 1
ATOM 653 O O . LYS A 1 90 ? -20.205 20.715 15.243 1.00 39.97 90 LYS A O 1
ATOM 658 N N . LYS A 1 91 ? -20.331 22.564 16.526 1.00 34.16 91 LYS A N 1
ATOM 659 C CA . LYS A 1 91 ? -21.338 22.061 17.462 1.00 34.16 91 LYS A CA 1
ATOM 660 C C . LYS A 1 91 ? -22.656 21.956 16.698 1.00 34.16 91 LYS A C 1
ATOM 662 O O . LYS A 1 91 ? -23.378 22.939 16.565 1.00 34.16 91 LYS A O 1
ATOM 667 N N . GLY A 1 92 ? -22.910 20.780 16.141 1.00 35.91 92 GLY A N 1
ATOM 668 C CA . GLY A 1 92 ? -24.227 20.319 15.734 1.00 35.91 92 GLY A CA 1
ATOM 669 C C . GLY A 1 92 ? -24.634 19.185 16.667 1.00 35.91 92 GLY A C 1
ATOM 670 O O . GLY A 1 92 ? -23.902 18.206 16.785 1.00 35.91 92 GLY A O 1
ATOM 671 N N . ASP A 1 93 ? -25.775 19.342 17.337 1.00 34.41 93 ASP A N 1
ATOM 672 C CA . ASP A 1 93 ? -26.390 18.405 18.291 1.00 34.41 93 ASP A CA 1
ATOM 673 C C . ASP A 1 93 ? -26.927 17.118 17.628 1.00 34.41 93 ASP A C 1
ATOM 675 O O . ASP A 1 93 ? -28.094 16.751 17.733 1.00 34.41 93 ASP A O 1
ATOM 679 N N . SER A 1 94 ? -26.058 16.374 16.957 1.00 37.88 94 SER A N 1
ATOM 680 C CA . SER A 1 94 ? -26.307 14.980 16.594 1.00 37.88 94 SER A CA 1
ATOM 681 C C . SER A 1 94 ? -25.023 14.213 16.842 1.00 37.88 94 SER A C 1
ATOM 683 O O . SER A 1 94 ? -23.966 14.703 16.450 1.00 37.88 94 SER A O 1
ATOM 685 N N . ALA A 1 95 ? -25.090 13.041 17.479 1.00 44.38 95 ALA A N 1
ATOM 686 C CA . ALA A 1 95 ? -23.956 12.128 17.582 1.00 44.38 95 ALA A CA 1
ATOM 687 C C . ALA A 1 95 ? -23.390 11.902 16.172 1.00 44.38 95 ALA A C 1
ATOM 689 O O . ALA A 1 95 ? -23.972 11.162 15.380 1.00 44.38 95 ALA A O 1
ATOM 690 N N . MET A 1 96 ? -22.328 12.629 15.821 1.00 54.88 96 MET A N 1
ATOM 691 C CA . MET A 1 96 ? -21.789 12.616 14.471 1.00 54.88 96 MET A CA 1
ATOM 692 C C . MET A 1 96 ? -21.245 11.211 14.253 1.00 54.88 96 MET A C 1
ATOM 694 O O . MET A 1 96 ? -20.314 10.785 14.935 1.00 54.88 96 MET A O 1
ATOM 698 N N . GLN A 1 97 ? -21.921 10.448 13.396 1.00 73.06 97 GLN A N 1
ATOM 699 C CA . GLN A 1 97 ? -21.607 9.045 13.184 1.00 73.06 97 GLN A CA 1
ATOM 700 C C . GLN A 1 97 ? -20.145 8.938 12.745 1.00 73.06 97 GLN A C 1
ATOM 702 O O . GLN A 1 97 ? -19.728 9.609 11.798 1.00 73.06 97 GLN A O 1
ATOM 707 N N . ARG A 1 98 ? -19.354 8.139 13.471 1.00 90.81 98 ARG A N 1
ATOM 708 C CA . ARG A 1 98 ? -17.931 7.957 13.166 1.00 90.81 98 ARG A CA 1
ATOM 709 C C . ARG A 1 98 ? -17.769 7.469 11.731 1.00 90.81 98 ARG A C 1
ATOM 711 O O . ARG A 1 98 ? -18.503 6.590 11.278 1.00 90.81 98 ARG A O 1
ATOM 718 N N . LYS A 1 99 ? -16.788 8.034 11.034 1.00 93.94 99 LYS A N 1
ATOM 719 C CA . LYS A 1 99 ? -16.466 7.694 9.648 1.00 93.94 99 LYS A CA 1
ATOM 720 C C . LYS A 1 99 ? -15.905 6.280 9.595 1.00 93.94 99 LYS A C 1
ATOM 722 O O . LYS A 1 99 ? -15.012 5.946 10.375 1.00 93.94 99 LYS A O 1
ATOM 727 N N . LYS A 1 100 ? -16.396 5.457 8.671 1.00 96.31 100 LYS A N 1
ATOM 728 C CA . LYS A 1 100 ? -15.912 4.084 8.486 1.00 96.31 100 LYS A CA 1
ATOM 729 C C . LYS A 1 100 ? -14.556 4.118 7.785 1.00 96.31 100 LYS A C 1
ATOM 731 O O . LYS A 1 100 ? -14.488 4.469 6.610 1.00 96.31 100 LYS A O 1
ATOM 736 N N . LEU A 1 101 ? -13.493 3.769 8.499 1.00 95.88 101 LEU A N 1
ATOM 737 C CA . LEU A 1 101 ? -12.125 3.793 7.992 1.00 95.88 101 LEU A CA 1
ATOM 738 C C . LEU A 1 101 ? -11.672 2.392 7.574 1.00 95.88 101 LEU A C 1
ATOM 740 O O . LEU A 1 101 ? -11.704 1.464 8.382 1.00 95.88 101 LEU A O 1
ATOM 744 N N . TYR A 1 102 ? -11.183 2.265 6.345 1.00 96.38 102 TYR A N 1
ATOM 745 C CA . TYR A 1 102 ? -10.544 1.057 5.831 1.00 96.38 102 TYR A CA 1
ATOM 746 C C . TYR A 1 102 ? -9.128 1.371 5.358 1.00 96.38 102 TYR A C 1
ATOM 748 O O . TYR A 1 102 ? -8.889 2.386 4.701 1.00 96.38 102 TYR A O 1
ATOM 756 N N . VAL A 1 103 ? -8.189 0.479 5.654 1.00 94.44 103 VAL A N 1
ATOM 757 C CA . VAL A 1 103 ? -6.794 0.608 5.215 1.00 94.44 103 VAL A CA 1
ATOM 758 C C . VAL A 1 103 ? -6.495 -0.476 4.194 1.00 94.44 103 VAL A C 1
ATOM 760 O O . VAL A 1 103 ? -6.561 -1.656 4.515 1.00 94.44 103 VAL A O 1
ATOM 763 N N . LEU A 1 104 ? -6.143 -0.089 2.973 1.00 94.31 104 LEU A N 1
ATOM 764 C CA . LEU A 1 104 ? -5.662 -0.990 1.936 1.00 94.31 104 LEU A CA 1
ATOM 765 C C . LEU A 1 104 ? -4.145 -1.108 2.049 1.00 94.31 104 LEU A C 1
ATOM 767 O O . LEU A 1 104 ? -3.420 -0.124 1.910 1.00 94.31 104 LEU A O 1
ATOM 771 N N . THR A 1 105 ? -3.676 -2.331 2.255 1.00 92.75 105 THR A N 1
ATOM 772 C CA . THR A 1 105 ? -2.261 -2.695 2.310 1.00 92.75 105 THR A CA 1
ATOM 773 C C . THR A 1 105 ? -1.950 -3.831 1.341 1.00 92.75 105 THR A C 1
ATOM 775 O O . THR A 1 105 ? -2.823 -4.307 0.615 1.00 92.75 105 THR A O 1
ATOM 778 N N . GLY A 1 106 ? -0.686 -4.235 1.276 1.00 92.38 106 GLY A N 1
ATOM 779 C CA . GLY A 1 106 ? -0.211 -5.323 0.429 1.00 92.38 106 GLY A CA 1
ATOM 780 C C . GLY A 1 106 ? 0.989 -4.916 -0.408 1.00 92.38 106 GLY A C 1
ATOM 781 O O . GLY A 1 106 ? 1.254 -3.725 -0.618 1.00 92.38 106 GLY A O 1
ATOM 782 N N . PHE A 1 107 ? 1.708 -5.907 -0.923 1.00 91.44 107 PHE A N 1
ATOM 783 C CA . PHE A 1 107 ? 2.980 -5.679 -1.592 1.00 91.44 107 PHE A CA 1
ATOM 784 C C . PHE A 1 107 ? 2.845 -4.863 -2.892 1.00 91.44 107 PHE A C 1
ATOM 786 O O . PHE A 1 107 ? 1.754 -4.576 -3.410 1.00 91.44 107 PHE A O 1
ATOM 793 N N . LEU A 1 108 ? 3.979 -4.403 -3.417 1.00 86.94 108 LEU A N 1
ATOM 794 C CA . LEU A 1 108 ? 4.045 -3.710 -4.703 1.00 86.94 108 LEU A CA 1
ATOM 795 C C . LEU A 1 108 ? 3.448 -4.608 -5.800 1.00 86.94 108 LEU A C 1
ATOM 797 O O . LEU A 1 108 ? 3.625 -5.819 -5.785 1.00 86.94 108 LEU A O 1
ATOM 801 N N . GLY A 1 109 ? 2.702 -4.021 -6.738 1.00 86.62 109 GLY A N 1
ATOM 802 C CA . GLY A 1 109 ? 2.116 -4.764 -7.865 1.00 86.62 109 GLY A CA 1
ATOM 803 C C . GLY A 1 109 ? 0.860 -5.597 -7.565 1.00 86.62 109 GLY A C 1
ATOM 804 O O . GLY A 1 109 ? 0.201 -6.009 -8.516 1.00 86.62 109 GLY A O 1
ATOM 805 N N . ALA A 1 110 ? 0.445 -5.755 -6.299 1.00 91.56 110 ALA A N 1
ATOM 806 C CA . ALA A 1 110 ? -0.735 -6.554 -5.923 1.00 91.56 110 ALA A CA 1
ATOM 807 C C . ALA A 1 110 ? -2.088 -6.012 -6.443 1.00 91.56 110 ALA A C 1
ATOM 809 O O . ALA A 1 110 ? -3.108 -6.697 -6.413 1.00 91.56 110 ALA A O 1
ATOM 810 N N . GLY A 1 111 ? -2.112 -4.775 -6.950 1.00 90.50 111 GLY A N 1
ATOM 811 C CA . GLY A 1 111 ? -3.312 -4.167 -7.534 1.00 90.50 111 GLY A CA 1
ATOM 812 C C . GLY A 1 111 ? -4.146 -3.315 -6.575 1.00 90.50 111 GLY A C 1
ATOM 813 O O . GLY A 1 111 ? -5.299 -3.043 -6.891 1.00 90.50 111 GLY A O 1
ATOM 814 N N . LYS A 1 112 ? -3.569 -2.840 -5.458 1.00 92.00 112 LYS A N 1
ATOM 815 C CA . LYS A 1 112 ? -4.232 -1.966 -4.463 1.00 92.00 112 LYS A CA 1
ATOM 816 C C . LYS A 1 112 ? -5.029 -0.819 -5.092 1.00 92.00 112 LYS A C 1
ATOM 818 O O . LYS A 1 112 ? -6.235 -0.738 -4.908 1.00 92.00 112 LYS A O 1
ATOM 823 N N . THR A 1 113 ? -4.369 -0.006 -5.914 1.00 86.19 113 THR A N 1
ATOM 824 C CA . THR A 1 113 ? -4.970 1.126 -6.634 1.00 86.19 113 THR A CA 1
ATOM 825 C C . THR A 1 113 ? -6.129 0.695 -7.545 1.00 86.19 113 THR A C 1
ATOM 827 O O . THR A 1 113 ? -7.117 1.405 -7.674 1.00 86.19 113 THR A O 1
ATOM 830 N N . THR A 1 114 ? -6.030 -0.477 -8.185 1.00 88.56 114 THR A N 1
ATOM 831 C CA . THR A 1 114 ? -7.086 -1.002 -9.069 1.00 88.56 114 THR A CA 1
ATOM 832 C C . THR A 1 114 ? -8.300 -1.476 -8.271 1.00 88.56 114 THR A C 1
ATOM 834 O O . THR A 1 114 ? -9.423 -1.169 -8.654 1.00 88.56 114 THR A O 1
ATOM 837 N N . VAL A 1 115 ? -8.086 -2.144 -7.136 1.00 92.50 115 VAL A N 1
ATOM 838 C CA . VAL A 1 115 ? -9.169 -2.507 -6.209 1.00 92.50 115 VAL A CA 1
ATOM 839 C C . VAL A 1 115 ? -9.819 -1.256 -5.616 1.00 92.50 115 VAL A C 1
ATOM 841 O O . VAL A 1 115 ? -11.040 -1.180 -5.541 1.00 92.50 115 VAL A O 1
ATOM 844 N N . LEU A 1 116 ? -9.029 -0.247 -5.242 1.00 92.25 116 LEU A N 1
ATOM 845 C CA . LEU A 1 116 ? -9.555 1.013 -4.721 1.00 92.25 116 LEU A CA 1
ATOM 846 C C . LEU A 1 116 ? -10.458 1.713 -5.742 1.00 92.25 116 LEU A C 1
ATOM 848 O O . LEU A 1 116 ? -11.558 2.118 -5.393 1.00 92.25 116 LEU A O 1
ATOM 852 N N . LEU A 1 117 ? -10.038 1.797 -7.008 1.00 88.56 117 LEU A N 1
ATOM 853 C CA . LEU A 1 117 ? -10.869 2.330 -8.096 1.00 88.56 117 LEU A CA 1
ATOM 854 C C . LEU A 1 117 ? -12.191 1.570 -8.245 1.00 88.56 117 LEU A C 1
ATOM 856 O O . LEU A 1 117 ? -13.238 2.193 -8.405 1.00 88.56 117 LEU A O 1
ATOM 860 N N . HIS A 1 118 ? -12.143 0.238 -8.168 1.00 91.25 118 HIS A N 1
ATOM 861 C CA . HIS A 1 118 ? -13.342 -0.600 -8.194 1.00 91.25 118 HIS A CA 1
ATOM 862 C C . HIS A 1 118 ? -14.275 -0.279 -7.018 1.00 91.25 118 HIS A C 1
ATOM 864 O O . HIS A 1 118 ? -15.449 -0.005 -7.235 1.00 91.25 118 HIS A O 1
ATOM 870 N N . ILE A 1 119 ? -13.746 -0.198 -5.792 1.00 92.94 119 ILE A N 1
ATOM 871 C CA . ILE A 1 119 ? -14.522 0.173 -4.597 1.00 92.94 119 ILE A CA 1
ATOM 872 C C . ILE A 1 119 ? -15.173 1.553 -4.761 1.00 92.94 119 ILE A C 1
ATOM 874 O O . ILE A 1 119 ? -16.355 1.710 -4.472 1.00 92.94 119 ILE A O 1
ATOM 878 N N . LEU A 1 120 ? -14.429 2.555 -5.241 1.00 90.38 120 LEU A N 1
ATOM 879 C CA . LEU A 1 120 ? -14.959 3.909 -5.436 1.00 90.38 120 LEU A CA 1
ATOM 880 C C . LEU A 1 120 ? -16.089 3.952 -6.465 1.00 90.38 120 LEU A C 1
ATOM 882 O O . LEU A 1 120 ? -17.022 4.735 -6.310 1.00 90.38 120 LEU A O 1
ATOM 886 N N . LYS A 1 121 ? -16.014 3.109 -7.498 1.00 88.00 121 LYS A N 1
ATOM 887 C CA . LYS A 1 121 ? -17.068 2.985 -8.504 1.00 88.00 121 LYS A CA 1
ATOM 888 C C . LYS A 1 121 ? -18.339 2.362 -7.922 1.00 88.00 121 LYS A C 1
ATOM 890 O O . LYS A 1 121 ? -19.422 2.867 -8.181 1.00 88.00 121 LYS A O 1
ATOM 895 N N . GLU A 1 122 ? -18.213 1.303 -7.129 1.00 90.31 122 GLU A N 1
ATOM 896 C CA . GLU A 1 122 ? -19.359 0.633 -6.493 1.00 90.31 122 GLU A CA 1
ATOM 897 C C . GLU A 1 122 ? -19.986 1.476 -5.364 1.00 90.31 122 GLU A C 1
ATOM 899 O O . GLU A 1 122 ? -21.162 1.328 -5.042 1.00 90.31 122 GLU A O 1
ATOM 904 N N . LEU A 1 123 ? -19.223 2.410 -4.786 1.00 89.75 123 LEU A N 1
ATOM 905 C CA . LEU A 1 123 ? -19.693 3.379 -3.791 1.00 89.75 123 LEU A CA 1
ATOM 906 C C . LEU A 1 123 ? -20.195 4.695 -4.405 1.00 89.75 123 LEU A C 1
ATOM 908 O O . LEU A 1 123 ? -20.237 5.726 -3.729 1.00 89.75 123 LEU A O 1
ATOM 912 N N . GLU A 1 124 ? -20.592 4.682 -5.675 1.00 83.62 124 GLU A N 1
ATOM 913 C CA . GLU A 1 124 ? -21.159 5.852 -6.340 1.00 83.62 124 GLU A CA 1
ATOM 914 C C . GLU A 1 124 ? -22.377 6.407 -5.576 1.00 83.62 124 GLU A C 1
ATOM 916 O O . GLU A 1 124 ? -23.255 5.677 -5.113 1.00 83.62 124 GLU A O 1
ATOM 921 N N . GLY A 1 125 ? -22.403 7.730 -5.385 1.00 82.19 125 GLY A N 1
ATOM 922 C CA . GLY A 1 125 ? -23.417 8.416 -4.577 1.00 82.19 125 GLY A CA 1
ATOM 923 C C . GLY A 1 125 ? -23.154 8.412 -3.065 1.00 82.19 125 GLY A C 1
ATOM 924 O O . GLY A 1 125 ? -23.917 9.023 -2.313 1.00 82.19 125 GLY A O 1
ATOM 925 N N . LYS A 1 126 ? -22.077 7.771 -2.591 1.00 90.00 126 LYS A N 1
ATOM 926 C CA . LYS A 1 126 ? -21.605 7.883 -1.204 1.00 90.00 126 LYS A CA 1
ATOM 927 C C . LYS A 1 126 ? -20.577 9.002 -1.056 1.00 90.00 126 LYS A C 1
ATOM 929 O O . LYS A 1 126 ? -19.869 9.355 -1.991 1.00 90.00 126 LYS A O 1
ATOM 934 N N . ARG A 1 127 ? -20.471 9.538 0.163 1.00 91.25 127 ARG A N 1
ATOM 935 C CA . ARG A 1 127 ? -19.444 10.526 0.523 1.00 91.25 127 ARG A CA 1
ATOM 936 C C . ARG A 1 127 ? -18.186 9.779 0.949 1.00 91.25 127 ARG A C 1
ATOM 938 O O . ARG A 1 127 ? -18.168 9.198 2.039 1.00 91.25 127 ARG A O 1
ATOM 945 N N . VAL A 1 128 ? -17.174 9.747 0.090 1.00 92.12 128 VAL A N 1
ATOM 946 C CA . VAL A 1 128 ? -15.982 8.911 0.281 1.00 92.12 128 VAL A CA 1
ATOM 947 C C . VAL A 1 128 ? -14.729 9.773 0.320 1.00 92.12 128 VAL A C 1
ATOM 949 O O . VAL A 1 128 ? -14.457 10.534 -0.601 1.00 92.12 128 VAL A O 1
ATOM 952 N N . GLY A 1 129 ? -13.962 9.647 1.397 1.00 90.50 129 GLY A N 1
ATOM 953 C CA . GLY A 1 129 ? -12.622 10.200 1.514 1.00 90.50 129 GLY A CA 1
ATOM 954 C C . GLY A 1 129 ? -11.583 9.178 1.095 1.00 90.50 129 GLY A C 1
ATOM 955 O O . GLY A 1 129 ? -11.712 7.994 1.410 1.00 90.50 129 GLY A O 1
ATOM 956 N N . VAL A 1 130 ? -10.521 9.618 0.438 1.00 89.50 130 VAL A N 1
ATOM 957 C CA . VAL A 1 130 ? -9.404 8.741 0.100 1.00 89.50 130 VAL A CA 1
ATOM 958 C C . VAL A 1 130 ? -8.088 9.432 0.401 1.00 89.50 130 VAL A C 1
ATOM 960 O O . VAL A 1 130 ? -7.864 10.573 -0.001 1.00 89.50 130 VAL A O 1
ATOM 963 N N . ILE A 1 131 ? -7.210 8.713 1.092 1.00 86.38 131 ILE A N 1
ATOM 964 C CA . ILE A 1 131 ? -5.849 9.145 1.394 1.00 86.38 131 ILE A CA 1
ATOM 965 C C . ILE A 1 131 ? -4.881 8.233 0.646 1.00 86.38 131 ILE A C 1
ATOM 967 O O . ILE A 1 131 ? -4.901 7.017 0.839 1.00 86.38 131 ILE A O 1
ATOM 971 N N . GLN A 1 132 ? -4.036 8.810 -0.207 1.00 77.44 132 GLN A N 1
ATOM 972 C CA . GLN A 1 132 ? -3.066 8.069 -1.021 1.00 77.44 132 GLN A CA 1
ATOM 973 C C . GLN A 1 132 ? -1.641 8.575 -0.820 1.00 77.44 132 GLN A C 1
ATOM 975 O O . GLN A 1 132 ? -1.407 9.760 -0.593 1.00 77.44 132 GLN A O 1
ATOM 980 N N . ASN A 1 133 ? -0.687 7.652 -0.934 1.00 66.69 133 ASN A N 1
ATOM 981 C CA . ASN A 1 133 ? 0.739 7.923 -0.764 1.00 66.69 133 ASN A CA 1
ATOM 982 C C . ASN A 1 133 ? 1.450 8.453 -2.028 1.00 66.69 133 ASN A C 1
ATOM 984 O O . ASN A 1 133 ? 2.491 9.090 -1.914 1.00 66.69 133 ASN A O 1
ATOM 988 N N . GLU A 1 134 ? 0.975 8.128 -3.233 1.00 61.53 134 GLU A N 1
ATOM 989 C CA . GLU A 1 134 ? 1.631 8.513 -4.495 1.00 61.53 134 GLU A CA 1
ATOM 990 C C . GLU A 1 134 ? 0.606 8.733 -5.614 1.00 61.53 134 GLU A C 1
ATOM 992 O O . GLU A 1 134 ? -0.364 7.980 -5.722 1.00 61.53 134 GLU A O 1
ATOM 997 N N . PHE A 1 135 ? 0.882 9.695 -6.506 1.00 50.84 135 PHE A N 1
ATOM 998 C CA . PHE A 1 135 ? 0.212 9.841 -7.804 1.00 50.84 135 PHE A CA 1
ATOM 999 C C . PHE A 1 135 ? 0.338 8.537 -8.624 1.00 50.84 135 PHE A C 1
ATOM 1001 O O . PHE A 1 135 ? 1.388 8.218 -9.187 1.00 50.84 135 PHE A O 1
ATOM 1008 N N . GLY A 1 136 ? -0.738 7.748 -8.661 1.00 54.44 136 GLY A N 1
ATOM 1009 C CA . GLY A 1 136 ? -0.825 6.465 -9.364 1.00 54.44 136 GLY A CA 1
ATOM 1010 C C . GLY A 1 136 ? -1.828 6.469 -10.523 1.00 54.44 136 GLY A C 1
ATOM 1011 O O . GLY A 1 136 ? -2.143 7.512 -11.091 1.00 54.44 136 GLY A O 1
ATOM 1012 N N . LYS A 1 137 ? -2.370 5.281 -10.856 1.00 52.84 137 LYS A N 1
ATOM 1013 C CA . LYS A 1 137 ? -3.454 5.112 -11.853 1.00 52.84 137 LYS A CA 1
ATOM 1014 C C . LYS A 1 137 ? -4.666 6.009 -11.552 1.00 52.84 137 LYS A C 1
ATOM 1016 O O . LYS A 1 137 ? -5.282 6.515 -12.479 1.00 52.84 137 LYS A O 1
ATOM 1021 N N . LEU A 1 138 ? -4.958 6.242 -10.271 1.00 52.56 138 LEU A N 1
ATOM 1022 C CA . LEU A 1 138 ? -6.063 7.087 -9.806 1.00 52.56 138 LEU A CA 1
ATOM 1023 C C . LEU A 1 138 ? -5.974 8.531 -10.308 1.00 52.56 138 LEU A C 1
ATOM 1025 O O . LEU A 1 138 ? -6.986 9.091 -10.706 1.00 52.56 138 LEU A O 1
ATOM 1029 N N . SER A 1 139 ? -4.772 9.102 -10.381 1.00 48.25 139 SER A N 1
ATOM 1030 C CA . SER A 1 139 ? -4.554 10.455 -10.903 1.00 48.25 139 SER A CA 1
ATOM 1031 C C . SER A 1 139 ? -4.711 10.567 -12.422 1.00 48.25 139 SER A C 1
ATOM 1033 O O . SER A 1 139 ? -4.868 11.668 -12.947 1.00 48.25 139 SER A O 1
ATOM 1035 N N . ILE A 1 140 ? -4.635 9.435 -13.127 1.00 46.78 140 ILE A N 1
ATOM 1036 C CA . ILE A 1 140 ? -4.813 9.343 -14.581 1.00 46.78 140 ILE A CA 1
ATOM 1037 C C . ILE A 1 140 ? -6.303 9.170 -14.909 1.00 46.78 140 ILE A C 1
ATOM 1039 O O . ILE A 1 140 ? -6.785 9.767 -15.869 1.00 46.78 140 ILE A O 1
ATOM 1043 N N . ASP A 1 141 ? -7.049 8.441 -14.071 1.00 54.25 141 ASP A N 1
ATOM 1044 C CA . ASP A 1 141 ? -8.509 8.295 -14.153 1.00 54.25 141 ASP A CA 1
ATOM 1045 C C . ASP A 1 141 ? -9.243 9.536 -13.608 1.00 54.25 141 ASP A C 1
ATOM 1047 O O . ASP A 1 141 ? -10.029 9.500 -12.656 1.00 54.25 141 ASP A O 1
ATOM 1051 N N . GLY A 1 142 ? -9.003 10.675 -14.266 1.00 51.84 142 GLY A N 1
ATOM 1052 C CA . GLY A 1 142 ? -9.630 11.959 -13.953 1.00 51.84 142 GLY A CA 1
ATOM 1053 C C . GLY A 1 142 ? -11.163 11.947 -14.025 1.00 51.84 142 GLY A C 1
ATOM 1054 O O . GLY A 1 142 ? -11.796 12.826 -13.448 1.00 51.84 142 GLY A O 1
ATOM 1055 N N . GLU A 1 143 ? -11.777 10.963 -14.689 1.00 56.09 143 GLU A N 1
ATOM 1056 C CA . GLU A 1 143 ? -13.236 10.791 -14.730 1.00 56.09 143 GLU A CA 1
ATOM 1057 C C . GLU A 1 143 ? -13.834 10.354 -13.390 1.00 56.09 143 GLU A C 1
ATOM 1059 O O . GLU A 1 143 ? -14.942 10.769 -13.062 1.00 56.09 143 GLU A O 1
ATOM 1064 N N . ILE A 1 144 ? -13.118 9.548 -12.598 1.00 59.06 144 ILE A N 1
ATOM 1065 C CA . ILE A 1 144 ? -13.570 9.153 -11.254 1.00 59.06 144 ILE A CA 1
ATOM 1066 C C . ILE A 1 144 ? -13.331 10.300 -10.267 1.00 59.06 144 ILE A C 1
ATOM 1068 O O . ILE A 1 144 ? -14.176 10.569 -9.419 1.00 59.06 144 ILE A O 1
ATOM 1072 N N . LEU A 1 145 ? -12.228 11.037 -10.431 1.00 57.53 145 LEU A N 1
ATOM 1073 C CA . LEU A 1 145 ? -11.862 12.169 -9.571 1.00 57.53 145 LEU A CA 1
ATOM 1074 C C . LEU A 1 145 ? -12.764 13.403 -9.729 1.00 57.53 145 LEU A C 1
ATOM 1076 O O . LEU A 1 145 ? -12.803 14.246 -8.839 1.00 57.53 145 LEU A O 1
ATOM 1080 N N . ARG A 1 146 ? -13.465 13.539 -10.859 1.00 58.16 146 ARG A N 1
ATOM 1081 C CA . ARG A 1 146 ? -14.387 14.659 -11.126 1.00 58.16 146 ARG A CA 1
ATOM 1082 C C . ARG A 1 146 ? -15.812 14.412 -10.625 1.00 58.16 146 ARG A C 1
ATOM 1084 O O . ARG A 1 146 ? -16.678 15.244 -10.878 1.00 58.16 146 ARG A O 1
ATOM 1091 N N . ARG A 1 147 ? -16.077 13.276 -9.976 1.00 65.12 147 ARG A N 1
ATOM 1092 C CA . ARG A 1 147 ? -17.416 12.920 -9.494 1.00 65.12 147 ARG A CA 1
ATOM 1093 C C . ARG A 1 147 ? -17.739 13.638 -8.188 1.00 65.12 147 ARG A C 1
ATOM 1095 O O . ARG A 1 147 ? -16.901 13.722 -7.291 1.00 65.12 147 ARG A O 1
ATOM 1102 N N . ASP A 1 148 ? -18.981 14.095 -8.068 1.00 59.25 148 ASP A N 1
ATOM 1103 C CA . ASP A 1 148 ? -19.490 14.698 -6.839 1.00 59.25 148 ASP A CA 1
ATOM 1104 C C . ASP A 1 148 ? -19.491 13.667 -5.694 1.00 59.25 148 ASP A C 1
ATOM 1106 O O . ASP A 1 148 ? -19.998 12.555 -5.842 1.00 59.25 148 ASP A O 1
ATOM 1110 N N . GLY A 1 149 ? -18.928 14.037 -4.539 1.00 60.75 149 GLY A N 1
ATOM 1111 C CA . GLY A 1 149 ? -18.941 13.221 -3.315 1.00 60.75 149 GLY A CA 1
ATOM 1112 C C . GLY A 1 149 ? -17.642 12.477 -2.978 1.00 60.75 149 GLY A C 1
ATOM 1113 O O . GLY A 1 149 ? -17.553 11.912 -1.886 1.00 60.75 149 GLY A O 1
ATOM 1114 N N . ILE A 1 150 ? -16.626 12.511 -3.847 1.00 73.69 150 ILE A N 1
ATOM 1115 C CA . ILE A 1 150 ? -15.297 11.954 -3.552 1.00 73.69 150 ILE A CA 1
ATOM 1116 C C . ILE A 1 150 ? -14.344 13.078 -3.128 1.00 73.69 150 ILE A C 1
ATOM 1118 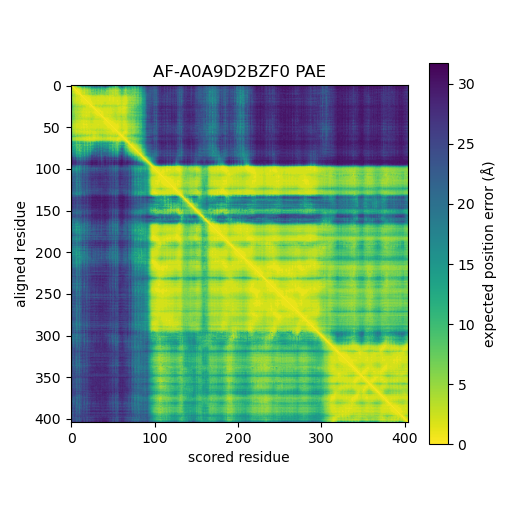O O . ILE A 1 150 ? -14.072 13.999 -3.895 1.00 73.69 150 ILE A O 1
ATOM 1122 N N . THR A 1 151 ? -13.797 12.977 -1.916 1.00 70.75 151 THR A N 1
ATOM 1123 C CA . THR A 1 151 ? -12.756 13.879 -1.402 1.00 70.75 151 THR A CA 1
ATOM 1124 C C . THR A 1 151 ? -11.416 13.152 -1.375 1.00 70.75 151 THR A C 1
ATOM 1126 O O . THR A 1 151 ? -11.282 12.099 -0.757 1.00 70.75 151 THR A O 1
ATOM 1129 N N . MET A 1 152 ? -10.398 13.722 -2.016 1.00 68.31 152 MET A N 1
ATOM 1130 C CA . MET A 1 152 ? -9.073 13.110 -2.145 1.00 68.31 152 MET A CA 1
ATOM 1131 C C . MET A 1 152 ? -8.015 13.954 -1.436 1.00 68.31 152 MET A C 1
ATOM 1133 O O . MET A 1 152 ? -7.920 15.154 -1.692 1.00 68.31 152 MET A O 1
ATOM 1137 N N . THR A 1 153 ? -7.173 13.312 -0.6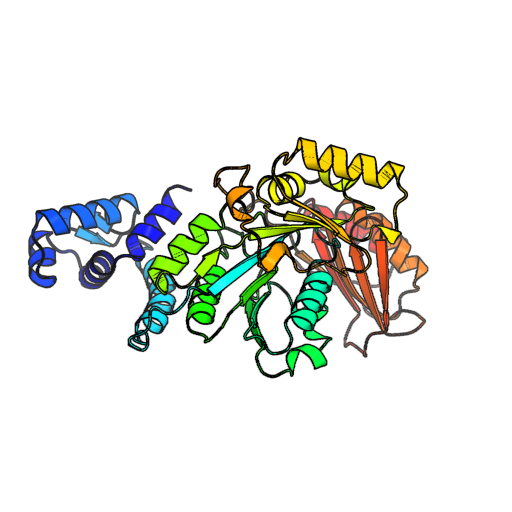27 1.00 64.69 153 THR A N 1
ATOM 1138 C CA . THR A 1 153 ? -5.970 13.927 -0.052 1.00 64.69 153 THR A CA 1
ATOM 1139 C C . THR A 1 153 ? -4.749 13.082 -0.389 1.00 64.69 153 THR A C 1
ATOM 1141 O O . THR A 1 153 ? -4.718 11.873 -0.159 1.00 64.69 153 THR A O 1
ATOM 1144 N N . GLU A 1 154 ? -3.717 13.727 -0.921 1.00 62.06 154 GLU A N 1
ATOM 1145 C CA . GLU A 1 154 ? -2.419 13.098 -1.150 1.00 62.06 154 GLU A CA 1
ATOM 1146 C C . GLU A 1 154 ? -1.475 13.381 0.021 1.00 62.06 154 GLU A C 1
ATOM 1148 O O . GLU A 1 154 ? -1.391 14.509 0.507 1.00 62.06 154 GLU A O 1
ATOM 1153 N N . ILE A 1 155 ? -0.706 12.370 0.425 1.00 60.69 155 ILE A N 1
ATOM 1154 C CA . ILE A 1 155 ? 0.437 12.534 1.322 1.00 60.69 155 ILE A CA 1
ATOM 1155 C C . ILE A 1 155 ? 1.702 12.329 0.501 1.00 60.69 155 ILE A C 1
ATOM 1157 O O . ILE A 1 155 ? 2.146 11.206 0.276 1.00 60.69 155 ILE A O 1
ATOM 1161 N N . SER A 1 156 ? 2.306 13.424 0.052 1.00 46.38 156 SER A N 1
ATOM 1162 C CA . SER A 1 156 ? 3.580 13.360 -0.656 1.00 46.38 156 SER A CA 1
ATOM 1163 C C . SER A 1 156 ? 4.739 13.161 0.339 1.00 46.38 156 SER A C 1
ATOM 1165 O O . SER A 1 156 ? 4.834 13.870 1.342 1.00 46.38 156 SER A O 1
ATOM 1167 N N . ARG A 1 157 ? 5.660 12.234 -0.001 1.00 49.41 157 ARG A N 1
ATOM 1168 C CA . ARG A 1 157 ? 6.998 11.948 0.602 1.00 49.41 157 ARG A CA 1
ATOM 1169 C C . ARG A 1 157 ? 7.206 10.646 1.401 1.00 49.41 157 ARG A C 1
ATOM 1171 O O . ARG A 1 157 ? 8.120 10.601 2.221 1.00 49.41 157 ARG A O 1
ATOM 1178 N N . GLY A 1 158 ? 6.543 9.542 1.060 1.00 48.41 158 GLY A N 1
ATOM 1179 C CA . GLY A 1 158 ? 6.988 8.186 1.438 1.00 48.41 158 GLY A CA 1
ATOM 1180 C C . GLY A 1 158 ? 6.117 7.488 2.483 1.00 48.41 158 GLY A C 1
ATOM 1181 O O . GLY A 1 158 ? 5.228 8.097 3.055 1.00 48.41 158 GLY A O 1
ATOM 1182 N N . SER A 1 159 ? 6.379 6.187 2.686 1.00 47.66 159 SER A N 1
ATOM 1183 C CA . SER A 1 159 ? 5.493 5.233 3.378 1.00 47.66 159 SER A CA 1
ATOM 1184 C C . SER A 1 159 ? 4.721 5.837 4.555 1.00 47.66 159 SER A C 1
ATOM 1186 O O . SER A 1 159 ? 5.321 6.242 5.550 1.00 47.66 159 SER A O 1
ATOM 1188 N N . ILE A 1 160 ? 3.392 5.810 4.433 1.00 47.72 160 ILE A N 1
ATOM 1189 C CA . ILE A 1 160 ? 2.385 6.227 5.422 1.00 47.72 160 ILE A CA 1
ATOM 1190 C C . ILE A 1 160 ? 2.655 5.658 6.832 1.00 47.72 160 ILE A C 1
ATOM 1192 O O . ILE A 1 160 ? 2.310 6.290 7.827 1.00 47.72 160 ILE A O 1
ATOM 1196 N N . PHE A 1 161 ? 3.341 4.511 6.917 1.00 44.28 161 PHE A N 1
ATOM 1197 C CA . PHE A 1 161 ? 3.691 3.833 8.170 1.00 44.28 161 PHE A CA 1
ATOM 1198 C C . PHE A 1 161 ? 5.158 4.009 8.617 1.00 44.28 161 PHE A C 1
ATOM 1200 O O . PHE A 1 161 ? 5.571 3.400 9.598 1.00 44.28 161 PHE A O 1
ATOM 1207 N N . CYS A 1 162 ? 5.963 4.859 7.962 1.00 44.25 162 CYS A N 1
ATOM 1208 C CA . CYS A 1 162 ? 7.288 5.233 8.481 1.00 44.25 162 CYS A CA 1
ATOM 1209 C C . CYS A 1 162 ? 7.139 6.055 9.765 1.00 44.25 162 CYS A C 1
ATOM 1211 O O . CYS A 1 162 ? 6.424 7.061 9.766 1.00 44.25 162 CYS A O 1
ATOM 1213 N N . SER A 1 163 ? 7.916 5.744 10.807 1.00 46.41 163 SER A N 1
ATOM 1214 C CA . SER A 1 163 ? 8.021 6.589 12.014 1.00 46.41 163 SER A CA 1
ATOM 1215 C C . SER A 1 163 ? 8.329 8.063 11.699 1.00 46.41 163 SER A C 1
ATOM 1217 O O . SER A 1 163 ? 7.868 8.967 12.389 1.00 46.41 163 SER A O 1
ATOM 1219 N N . CYS A 1 164 ? 9.034 8.313 10.594 1.00 42.16 164 CYS A N 1
ATOM 1220 C CA . CYS A 1 164 ? 9.396 9.631 10.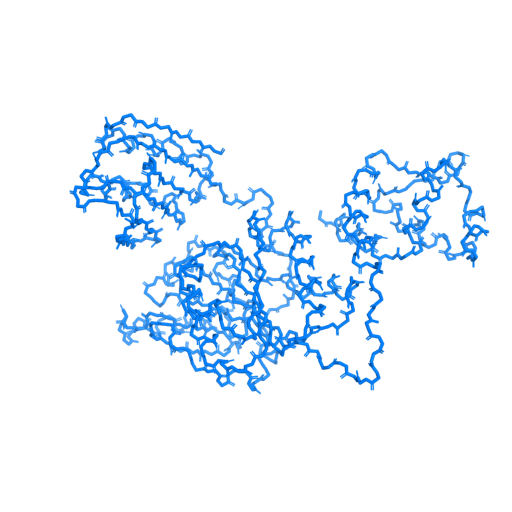084 1.00 42.16 164 CYS A CA 1
ATOM 1221 C C . CYS A 1 164 ? 8.248 10.442 9.442 1.00 42.16 164 CYS A C 1
ATOM 1223 O O . CYS A 1 164 ? 8.356 11.662 9.337 1.00 42.16 164 CYS A O 1
ATOM 1225 N N . LEU A 1 165 ? 7.177 9.787 8.979 1.00 53.12 165 LEU A N 1
ATOM 1226 C CA . LEU A 1 165 ? 6.073 10.396 8.207 1.00 53.12 165 LEU A CA 1
ATOM 1227 C C . LEU A 1 165 ? 4.703 10.194 8.856 1.00 53.12 165 LEU A C 1
ATOM 1229 O O . LEU A 1 165 ? 3.703 10.731 8.379 1.00 53.12 165 LEU A O 1
ATOM 1233 N N . LYS A 1 166 ? 4.679 9.487 9.986 1.00 60.91 166 LYS A N 1
ATOM 1234 C CA . LYS A 1 166 ? 3.522 9.290 10.855 1.00 60.91 166 LYS A CA 1
ATOM 1235 C C . LYS A 1 166 ? 2.784 10.599 11.156 1.00 60.91 166 LYS A C 1
ATOM 1237 O O . LYS A 1 166 ? 1.562 10.625 11.133 1.00 60.91 166 LYS A O 1
ATOM 1242 N N . LEU A 1 167 ? 3.516 11.702 11.342 1.00 61.34 167 LEU A N 1
ATOM 1243 C CA . LEU A 1 167 ? 2.949 13.041 11.557 1.00 61.34 167 LEU A CA 1
ATOM 1244 C C . LEU A 1 167 ? 2.121 13.540 10.364 1.00 61.34 167 LEU A C 1
ATOM 1246 O O . LEU A 1 167 ? 1.003 14.001 10.568 1.00 61.34 167 LEU A O 1
ATOM 1250 N N . ASN A 1 168 ? 2.622 13.410 9.132 1.00 67.56 168 ASN A N 1
ATOM 1251 C CA . ASN A 1 168 ? 1.893 13.847 7.935 1.00 67.56 168 ASN A CA 1
ATOM 1252 C C . ASN A 1 168 ? 0.631 13.005 7.718 1.00 67.56 168 ASN A C 1
ATOM 1254 O O . ASN A 1 168 ? -0.397 13.518 7.289 1.00 67.56 168 ASN A O 1
ATOM 1258 N N . PHE A 1 169 ? 0.693 11.711 8.041 1.00 74.50 169 PHE A N 1
ATOM 1259 C CA . PHE A 1 169 ? -0.474 10.844 7.941 1.00 74.50 169 PHE A CA 1
ATOM 1260 C C . PHE A 1 169 ? -1.529 11.143 9.005 1.00 74.50 169 PHE A C 1
ATOM 1262 O O . PHE A 1 169 ? -2.708 11.256 8.678 1.00 74.50 169 PHE A O 1
ATOM 1269 N N . VAL A 1 170 ? -1.109 11.343 10.256 1.00 76.62 170 VAL A N 1
ATOM 1270 C CA . VAL A 1 170 ? -1.994 11.784 11.340 1.00 76.62 170 VAL A CA 1
ATOM 1271 C C . VAL A 1 170 ? -2.658 13.120 10.984 1.00 76.62 170 VAL A C 1
ATOM 1273 O O . VAL A 1 170 ? -3.863 13.266 11.171 1.00 76.62 170 VAL A O 1
ATOM 1276 N N . GLN A 1 171 ? -1.912 14.071 10.411 1.00 72.69 171 GLN A N 1
ATOM 1277 C CA . GLN A 1 171 ? -2.457 15.345 9.924 1.00 72.69 171 GLN A CA 1
ATOM 1278 C C . GLN A 1 171 ? -3.497 15.140 8.821 1.00 72.69 171 GLN A C 1
ATOM 1280 O O . GLN A 1 171 ? -4.615 15.631 8.942 1.00 72.69 171 GLN A O 1
ATOM 1285 N N . ALA A 1 172 ? -3.167 14.373 7.780 1.00 81.00 172 ALA A N 1
ATOM 1286 C CA . ALA A 1 172 ? -4.087 14.107 6.679 1.00 81.00 172 ALA A CA 1
ATOM 1287 C C . ALA A 1 172 ? -5.372 13.411 7.156 1.00 81.00 172 ALA A C 1
ATOM 1289 O O . ALA A 1 172 ? -6.466 13.762 6.718 1.00 81.00 172 ALA A O 1
ATOM 1290 N N . LEU A 1 173 ? -5.265 12.461 8.094 1.00 86.25 173 LEU A N 1
ATOM 1291 C CA . LEU A 1 173 ? -6.424 11.834 8.731 1.00 86.25 173 LEU A CA 1
ATOM 1292 C C . LEU A 1 173 ? -7.232 12.838 9.559 1.00 86.25 173 LEU A C 1
ATOM 1294 O O . LEU A 1 173 ? -8.460 12.815 9.486 1.00 86.25 173 LEU A O 1
ATOM 1298 N N . ALA A 1 174 ? -6.584 13.722 10.318 1.00 83.12 174 ALA A N 1
ATOM 1299 C CA . ALA A 1 174 ? -7.260 14.758 11.096 1.00 83.12 174 ALA A CA 1
ATOM 1300 C C . ALA A 1 174 ? -8.030 15.739 10.192 1.00 83.12 174 ALA A C 1
ATOM 1302 O O . ALA A 1 174 ? -9.203 16.012 10.444 1.00 83.12 174 ALA A O 1
ATOM 1303 N N . GLU A 1 175 ? -7.416 16.209 9.104 1.00 81.56 175 GLU A N 1
ATOM 1304 C CA . GLU A 1 175 ? -8.045 17.090 8.110 1.00 81.56 175 GLU A CA 1
ATOM 1305 C C . GLU A 1 175 ? -9.210 16.404 7.387 1.00 81.56 175 GLU A C 1
ATOM 1307 O O . GLU A 1 175 ? -10.304 16.965 7.286 1.00 81.56 175 GLU A O 1
ATOM 1312 N N . MET A 1 176 ? -9.015 15.156 6.949 1.00 86.31 176 MET A N 1
ATOM 1313 C CA . MET A 1 176 ? -10.071 14.335 6.348 1.00 86.31 176 MET A CA 1
ATOM 1314 C C . MET A 1 176 ? -11.216 14.079 7.344 1.00 86.31 176 MET A C 1
ATOM 1316 O O . MET A 1 176 ? -12.389 14.017 6.972 1.00 86.31 176 MET A O 1
ATOM 1320 N N . GLY A 1 177 ? -10.899 14.017 8.639 1.00 86.81 177 GLY A N 1
ATOM 1321 C CA . GLY A 1 177 ? -11.855 13.832 9.726 1.00 86.81 177 GLY A CA 1
ATOM 1322 C C . GLY A 1 177 ? -12.830 14.999 9.878 1.00 86.81 177 GLY A C 1
ATOM 1323 O O . GLY A 1 177 ? -13.940 14.797 10.372 1.00 86.81 177 GLY A O 1
ATOM 1324 N N . GLN A 1 178 ? -12.466 16.192 9.397 1.00 84.31 178 GLN A N 1
ATOM 1325 C CA . GLN A 1 178 ? -13.321 17.386 9.406 1.00 84.31 178 GLN A CA 1
ATOM 1326 C C . GLN A 1 178 ? -14.314 17.428 8.238 1.00 84.31 178 GLN A C 1
ATOM 1328 O O . GLN A 1 178 ? -15.261 18.214 8.265 1.00 84.31 178 GLN A O 1
ATOM 1333 N N . GLN A 1 179 ? -14.110 16.596 7.216 1.00 85.19 179 GLN A N 1
ATOM 1334 C CA . GLN A 1 179 ? -14.995 16.515 6.060 1.00 85.19 179 GLN A CA 1
ATOM 1335 C C . GLN A 1 179 ? -16.273 15.737 6.404 1.00 85.19 179 GLN A C 1
ATOM 1337 O O . GLN A 1 179 ? -16.314 14.934 7.340 1.00 85.19 179 GLN A O 1
ATOM 1342 N N . ASP A 1 180 ? -17.339 15.966 5.646 1.00 87.94 180 ASP A N 1
ATOM 1343 C CA . ASP A 1 180 ? -18.604 15.251 5.806 1.00 87.94 180 ASP A CA 1
ATOM 1344 C C . ASP A 1 180 ? -18.601 13.983 4.939 1.00 87.94 180 ASP A C 1
ATOM 1346 O O . ASP A 1 180 ? -18.963 14.010 3.766 1.00 87.94 180 ASP A O 1
ATOM 1350 N N . LEU A 1 181 ? -18.110 12.879 5.508 1.00 90.44 181 LEU A N 1
ATOM 1351 C CA . LEU A 1 181 ? -17.830 11.623 4.805 1.00 90.44 181 LEU A CA 1
ATOM 1352 C C . LEU A 1 181 ? -18.488 10.436 5.514 1.00 90.44 181 LEU A C 1
ATOM 1354 O O . LEU A 1 181 ? -18.598 10.427 6.736 1.00 90.44 181 LEU A O 1
ATOM 1358 N N . GLU A 1 182 ? -18.899 9.424 4.752 1.00 93.44 182 GLU A N 1
ATOM 1359 C CA . GLU A 1 182 ? -19.380 8.137 5.278 1.00 93.44 182 GLU A CA 1
ATOM 1360 C C . GLU A 1 182 ? -18.229 7.122 5.377 1.00 93.44 182 GLU A C 1
ATOM 1362 O O . GLU A 1 182 ? -18.071 6.454 6.402 1.00 93.44 182 GLU A O 1
ATOM 1367 N N . TYR A 1 183 ? -17.394 7.057 4.335 1.00 95.19 183 TYR A N 1
ATOM 1368 C CA . TYR A 1 183 ? -16.254 6.144 4.233 1.00 95.19 183 TYR A CA 1
ATOM 1369 C C . TYR A 1 183 ? -14.951 6.917 4.078 1.00 95.19 183 TYR A C 1
ATOM 1371 O O . TYR A 1 183 ? -14.919 7.942 3.400 1.00 95.19 183 TYR A O 1
ATOM 1379 N N . VAL A 1 184 ? -13.871 6.398 4.654 1.00 95.06 184 VAL A N 1
ATOM 1380 C CA . VAL A 1 184 ? -12.504 6.827 4.358 1.00 95.06 184 VAL A CA 1
ATOM 1381 C C . VAL A 1 184 ? -11.662 5.605 4.018 1.00 95.06 184 VAL A C 1
ATOM 1383 O O . VAL A 1 184 ? -11.617 4.646 4.787 1.00 95.06 184 VAL A O 1
ATOM 1386 N N . PHE A 1 185 ? -10.992 5.641 2.871 1.00 93.94 185 PHE A N 1
ATOM 1387 C CA . PHE A 1 185 ? -10.058 4.608 2.438 1.00 93.94 185 PHE A CA 1
ATOM 1388 C C . PHE A 1 185 ? -8.637 5.155 2.435 1.00 93.94 185 PHE A C 1
ATOM 1390 O O . PHE A 1 185 ? -8.365 6.205 1.859 1.00 93.94 185 PHE A O 1
ATOM 1397 N N . VAL A 1 186 ? -7.712 4.433 3.053 1.00 91.62 186 VAL A N 1
ATOM 1398 C CA . VAL A 1 186 ? -6.286 4.764 3.019 1.00 91.62 186 VAL A CA 1
ATOM 1399 C C . VAL A 1 186 ? -5.576 3.739 2.152 1.00 91.62 186 VAL A C 1
ATOM 1401 O O . VAL A 1 186 ? -5.591 2.559 2.481 1.00 91.62 186 VAL A O 1
ATOM 1404 N N . GLU A 1 187 ? -4.922 4.166 1.076 1.00 89.56 187 GLU A N 1
ATOM 1405 C CA . GLU A 1 187 ? -4.002 3.309 0.325 1.00 89.56 187 GLU A CA 1
ATOM 1406 C C . GLU A 1 187 ? -2.585 3.456 0.880 1.00 89.56 187 GLU A C 1
ATOM 1408 O O . GLU A 1 187 ? -1.944 4.499 0.723 1.00 89.56 187 GLU A O 1
ATOM 1413 N N . SER A 1 188 ? -2.076 2.394 1.503 1.00 85.62 188 SER A N 1
ATOM 1414 C CA . SER A 1 188 ? -0.706 2.355 1.998 1.00 85.62 188 SER A CA 1
ATOM 1415 C C . SER A 1 188 ? 0.311 2.115 0.871 1.00 85.62 188 SER A C 1
ATOM 1417 O O . SER A 1 188 ? -0.002 1.609 -0.213 1.00 85.62 188 SER A O 1
ATOM 1419 N N . SER A 1 189 ? 1.576 2.468 1.123 1.00 79.81 189 SER A N 1
ATOM 1420 C CA . SER A 1 189 ? 2.671 2.100 0.216 1.00 79.81 189 SER A CA 1
ATOM 1421 C C . SER A 1 189 ? 2.851 0.578 0.162 1.00 79.81 189 SER A C 1
ATOM 1423 O O . SER A 1 189 ? 2.568 -0.136 1.117 1.00 79.81 189 SER A O 1
ATOM 1425 N N . GLY A 1 190 ? 3.385 0.056 -0.948 1.00 79.94 190 GLY A N 1
ATOM 1426 C CA . GLY A 1 190 ? 3.605 -1.386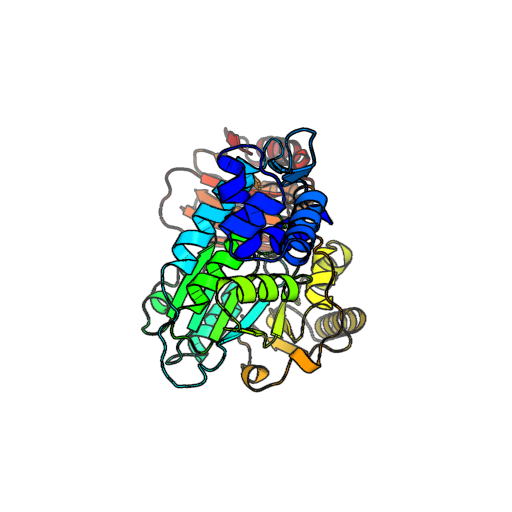 -1.102 1.00 79.94 190 GLY A CA 1
ATOM 1427 C C . GLY A 1 190 ? 4.589 -2.010 -0.110 1.00 79.94 190 GLY A C 1
ATOM 1428 O O . GLY A 1 190 ? 4.630 -3.226 0.010 1.00 79.94 190 GLY A O 1
ATOM 1429 N N . LEU A 1 191 ? 5.355 -1.193 0.610 1.00 79.25 191 LEU A N 1
ATOM 1430 C CA . LEU A 1 191 ? 6.279 -1.631 1.661 1.00 79.25 191 LEU A CA 1
ATOM 1431 C C . LEU A 1 191 ? 5.846 -1.147 3.048 1.00 79.25 191 LEU A C 1
ATOM 1433 O O . LEU A 1 191 ? 6.638 -1.168 3.986 1.00 79.25 191 LEU A O 1
ATOM 1437 N N . ALA A 1 192 ? 4.617 -0.654 3.158 1.00 76.62 192 ALA A N 1
ATOM 1438 C CA . ALA A 1 192 ? 4.086 -0.110 4.387 1.00 76.62 192 ALA A CA 1
ATOM 1439 C C . ALA A 1 192 ? 3.530 -1.240 5.264 1.00 76.62 192 ALA A C 1
ATOM 1441 O O . ALA A 1 192 ? 2.793 -2.105 4.783 1.00 76.62 192 ALA A O 1
ATOM 1442 N N . ASP A 1 193 ? 3.890 -1.210 6.539 1.00 77.00 193 ASP A N 1
ATOM 1443 C CA . ASP A 1 193 ? 3.501 -2.175 7.560 1.00 77.00 193 ASP A CA 1
ATOM 1444 C C . ASP A 1 193 ? 2.376 -1.596 8.443 1.00 77.00 193 ASP A C 1
ATOM 1446 O O . ASP A 1 193 ? 2.613 -0.590 9.114 1.00 77.00 193 ASP A O 1
ATOM 1450 N N . PRO A 1 194 ? 1.165 -2.189 8.445 1.00 82.50 194 PRO A N 1
ATOM 1451 C CA . PRO A 1 194 ? 0.008 -1.644 9.151 1.00 82.50 194 PRO A CA 1
ATOM 1452 C C . PRO A 1 194 ? -0.007 -1.915 10.669 1.00 82.50 194 PRO A C 1
ATOM 1454 O O . PRO A 1 194 ? -0.978 -1.517 11.312 1.00 82.50 194 PRO A O 1
ATOM 1457 N N . SER A 1 195 ? 1.012 -2.563 11.255 1.00 77.31 195 SER A N 1
ATOM 1458 C CA . SER A 1 195 ? 1.023 -2.985 12.673 1.00 77.31 195 SER A CA 1
ATOM 1459 C C . SER A 1 195 ? 0.739 -1.886 13.705 1.00 77.31 195 SER A C 1
ATOM 1461 O O . SER A 1 195 ? 0.292 -2.198 14.805 1.00 77.31 195 SER A O 1
ATOM 1463 N N . ASN A 1 196 ? 0.972 -0.612 13.367 1.00 74.50 196 ASN A N 1
ATOM 1464 C CA . ASN A 1 196 ? 0.804 0.536 14.267 1.00 74.50 196 ASN A CA 1
ATOM 1465 C C . ASN A 1 196 ? -0.408 1.429 13.931 1.00 74.50 196 ASN A C 1
ATOM 1467 O O . ASN A 1 196 ? -0.469 2.585 14.359 1.00 74.50 196 ASN A O 1
ATOM 1471 N N . ILE A 1 197 ? -1.379 0.932 13.154 1.00 82.75 197 ILE A N 1
ATOM 1472 C CA . ILE A 1 197 ? -2.552 1.727 12.757 1.00 82.75 197 ILE A CA 1
ATOM 1473 C C . ILE A 1 197 ? -3.394 2.187 13.954 1.00 82.75 197 ILE A C 1
ATOM 1475 O O . ILE A 1 197 ? -3.869 3.319 13.958 1.00 82.75 197 ILE A O 1
ATOM 1479 N N . GLU A 1 198 ? -3.556 1.353 14.983 1.00 78.75 198 GLU A N 1
ATOM 1480 C CA . GLU A 1 198 ? -4.316 1.712 16.189 1.00 78.75 198 GLU A CA 1
ATOM 1481 C C . GLU A 1 198 ? -3.661 2.886 16.928 1.00 78.75 198 GLU A C 1
ATOM 1483 O O . GLU A 1 198 ? -4.338 3.839 17.310 1.00 78.75 198 GLU A O 1
ATOM 1488 N N . GLU A 1 199 ? -2.332 2.872 17.035 1.00 71.44 199 GLU A N 1
ATOM 1489 C CA . GLU A 1 199 ? -1.548 3.951 17.636 1.00 71.44 199 GLU A CA 1
ATOM 1490 C C . GLU A 1 199 ? -1.698 5.269 16.852 1.00 71.44 199 GLU A C 1
ATOM 1492 O O . GLU A 1 199 ? -1.853 6.348 17.427 1.00 71.44 199 GLU A O 1
ATOM 1497 N N . ILE A 1 200 ? -1.713 5.186 15.517 1.00 77.81 200 ILE A N 1
ATOM 1498 C CA . ILE A 1 200 ? -1.975 6.333 14.637 1.00 77.81 200 ILE A CA 1
ATOM 1499 C C . ILE A 1 200 ? -3.384 6.887 14.866 1.00 77.81 200 ILE A C 1
ATOM 1501 O O . ILE A 1 200 ? -3.568 8.104 14.884 1.00 77.81 200 ILE A O 1
ATOM 1505 N N . LEU A 1 201 ? -4.387 6.028 15.049 1.00 81.75 201 LEU A N 1
ATOM 1506 C CA . LEU A 1 201 ? -5.760 6.473 15.283 1.00 81.75 201 LEU A CA 1
ATOM 1507 C C . LEU A 1 201 ? -5.954 7.090 16.662 1.00 81.75 201 LEU A C 1
ATOM 1509 O O . LEU A 1 201 ? -6.691 8.069 16.768 1.00 81.75 201 LEU A O 1
ATOM 1513 N N . GLU A 1 202 ? -5.258 6.603 17.688 1.00 75.38 202 GLU A N 1
ATOM 1514 C CA . GLU A 1 202 ? -5.252 7.264 18.995 1.00 75.38 202 GLU A CA 1
ATOM 1515 C C . GLU A 1 202 ? -4.612 8.657 18.893 1.00 75.38 202 GLU A C 1
ATOM 1517 O O . GLU A 1 202 ? -5.150 9.636 19.411 1.00 75.38 202 GLU A O 1
ATOM 1522 N N . ALA A 1 203 ? -3.532 8.793 18.117 1.00 71.00 203 ALA A N 1
ATOM 1523 C CA . ALA A 1 203 ? -2.946 10.094 17.814 1.00 71.00 203 ALA A CA 1
ATOM 1524 C C . ALA A 1 203 ? -3.936 11.034 17.102 1.00 71.00 203 ALA A C 1
ATOM 1526 O O . ALA A 1 203 ? -4.087 12.189 17.499 1.00 71.00 203 ALA A O 1
ATOM 1527 N N . VAL A 1 204 ? -4.664 10.547 16.094 1.00 78.50 204 VAL A N 1
ATOM 1528 C CA . VAL A 1 204 ? -5.711 11.327 15.409 1.00 78.50 204 VAL A CA 1
ATOM 1529 C C . VAL A 1 204 ? -6.836 11.713 16.367 1.00 78.50 204 VAL A C 1
ATOM 1531 O O . VAL A 1 204 ? -7.315 12.844 16.310 1.00 78.50 204 VAL A O 1
ATOM 1534 N N . LYS A 1 205 ? -7.228 10.816 17.275 1.00 78.88 205 LYS A N 1
ATOM 1535 C CA . LYS A 1 205 ? -8.267 11.068 18.275 1.00 78.88 205 LYS A CA 1
ATOM 1536 C C . LYS A 1 205 ? -7.905 12.218 19.209 1.00 78.88 205 LYS A C 1
ATOM 1538 O O . LYS A 1 205 ? -8.766 13.040 19.514 1.00 78.88 205 LYS A O 1
ATOM 1543 N N . VAL A 1 206 ? -6.636 12.326 19.599 1.00 72.50 206 VAL A N 1
ATOM 1544 C CA . VAL A 1 206 ? -6.126 13.471 20.369 1.00 72.50 206 VAL A CA 1
ATOM 1545 C C . VAL A 1 206 ? -6.214 14.778 19.567 1.00 72.50 206 VAL A C 1
ATOM 1547 O O . VAL A 1 206 ? -6.486 15.829 20.144 1.00 72.50 206 VAL A O 1
ATOM 1550 N N . LEU A 1 207 ? -6.013 14.739 18.244 1.00 68.25 207 LEU A N 1
ATOM 1551 C CA . LEU A 1 207 ? -5.988 15.944 17.402 1.00 68.25 207 LEU A CA 1
ATOM 1552 C C . LEU A 1 207 ? -7.360 16.422 16.922 1.00 68.25 207 LEU A C 1
ATOM 1554 O O . LEU A 1 207 ? -7.604 17.625 16.876 1.00 68.25 207 LEU A O 1
ATOM 1558 N N . ALA A 1 208 ? -8.225 15.496 16.517 1.00 77.06 208 ALA A N 1
ATOM 1559 C CA . ALA A 1 208 ? -9.481 15.782 15.826 1.00 77.06 208 ALA A CA 1
ATOM 1560 C C . ALA A 1 208 ? -10.716 15.207 16.542 1.00 77.06 208 ALA A C 1
ATOM 1562 O O . ALA A 1 208 ? -11.835 15.400 16.068 1.00 77.06 208 ALA A O 1
ATOM 1563 N N . GLY A 1 209 ? -10.534 14.528 17.679 1.00 81.00 209 GLY A N 1
ATOM 1564 C CA . GLY A 1 209 ? -11.584 13.778 18.369 1.00 81.00 209 GLY A CA 1
ATOM 1565 C C . GLY A 1 209 ? -11.784 12.369 17.801 1.00 81.00 209 GLY A C 1
ATOM 1566 O O . GLY A 1 209 ? -11.176 11.984 16.804 1.00 81.00 209 GLY A O 1
ATOM 1567 N N . ASP A 1 210 ? -12.659 11.584 18.433 1.00 87.06 210 ASP A N 1
ATOM 1568 C CA . ASP A 1 210 ? -12.985 10.205 18.028 1.00 87.06 210 ASP A CA 1
ATOM 1569 C C . ASP A 1 210 ? -13.877 10.182 16.770 1.00 87.06 210 ASP A C 1
ATOM 1571 O O . ASP A 1 210 ? -15.069 9.881 16.820 1.00 87.06 210 ASP A O 1
ATOM 1575 N N . VAL A 1 211 ? -13.307 10.593 15.634 1.00 91.62 211 VAL A N 1
ATOM 1576 C CA . VAL A 1 211 ? -14.017 10.810 14.361 1.00 91.62 211 VAL A CA 1
ATOM 1577 C C . VAL A 1 211 ? -14.045 9.578 13.454 1.00 91.62 211 VAL A C 1
ATOM 1579 O O . VAL A 1 211 ? -14.813 9.554 12.489 1.00 91.62 211 VAL A O 1
ATOM 1582 N N . TYR A 1 212 ? -13.243 8.555 13.759 1.00 93.75 212 TYR A N 1
ATOM 1583 C CA . TYR A 1 212 ? -13.087 7.350 12.945 1.00 93.75 212 TYR A CA 1
ATOM 1584 C C . TYR A 1 212 ? -13.504 6.089 13.690 1.00 93.75 212 TYR A C 1
ATOM 1586 O O . TYR A 1 212 ? -13.210 5.898 14.862 1.00 93.75 212 TYR A O 1
ATOM 1594 N N . GLN A 1 213 ? -14.137 5.181 12.959 1.00 94.44 213 GLN A N 1
ATOM 1595 C CA . GLN A 1 213 ? -14.274 3.786 13.338 1.00 94.44 213 GLN A CA 1
ATOM 1596 C C . GLN A 1 213 ? -13.428 2.969 12.365 1.00 94.44 213 GLN A C 1
ATOM 1598 O O . GLN A 1 213 ? -13.785 2.866 11.190 1.00 94.44 213 GLN A O 1
ATOM 1603 N N . LEU A 1 214 ? -12.324 2.384 12.837 1.00 94.06 214 LEU A N 1
ATOM 1604 C CA . LEU A 1 214 ? -11.579 1.414 12.038 1.00 94.06 214 LEU A CA 1
ATOM 1605 C C . LEU A 1 214 ? -12.483 0.209 11.776 1.00 94.06 214 LEU A C 1
ATOM 1607 O O . LEU A 1 214 ? -12.989 -0.417 12.705 1.00 94.06 214 LEU A O 1
ATOM 1611 N N . LYS A 1 215 ? -12.736 -0.062 10.499 1.00 96.31 215 LYS A N 1
ATOM 1612 C CA . LYS A 1 215 ? -13.590 -1.157 10.046 1.00 96.31 215 LYS A CA 1
ATOM 1613 C C . LYS A 1 215 ? -12.797 -2.343 9.521 1.00 96.31 215 LYS A C 1
ATOM 1615 O O . LYS A 1 215 ? -13.356 -3.430 9.473 1.00 96.31 215 LYS A O 1
ATOM 1620 N N . GLY A 1 216 ? -11.531 -2.154 9.157 1.00 94.88 216 GLY A N 1
ATOM 1621 C CA . GLY A 1 216 ? -10.634 -3.251 8.821 1.00 94.88 216 GLY A CA 1
ATOM 1622 C C . GLY A 1 216 ? -9.398 -2.818 8.039 1.00 94.88 216 GLY A C 1
ATOM 1623 O O . GLY A 1 216 ? -9.341 -1.747 7.430 1.00 94.88 216 GLY A O 1
ATOM 1624 N N . VAL A 1 217 ? -8.414 -3.712 8.040 1.00 95.88 217 VAL A N 1
ATOM 1625 C CA . VAL A 1 217 ? -7.206 -3.643 7.210 1.00 95.88 217 VAL A CA 1
ATOM 1626 C C . VAL A 1 217 ? -7.340 -4.706 6.123 1.00 95.88 217 VAL A C 1
ATOM 1628 O O . VAL A 1 217 ? -7.474 -5.892 6.432 1.00 95.88 217 VAL A O 1
ATOM 1631 N N . LEU A 1 218 ? -7.336 -4.274 4.865 1.00 97.31 218 LEU A N 1
ATOM 1632 C CA . LEU A 1 218 ? -7.531 -5.092 3.674 1.00 97.31 218 LEU A CA 1
ATOM 1633 C C . LEU A 1 218 ? -6.166 -5.349 3.025 1.00 97.31 218 LEU A C 1
ATOM 1635 O O . LEU A 1 218 ? -5.549 -4.418 2.508 1.00 97.31 218 LEU A O 1
ATOM 1639 N N . CYS A 1 219 ? -5.671 -6.585 3.054 1.00 96.94 219 CYS A N 1
ATOM 1640 C CA . CYS A 1 219 ? -4.388 -6.942 2.450 1.00 96.94 219 CYS A CA 1
ATOM 1641 C C . CYS A 1 219 ? -4.592 -7.508 1.044 1.00 96.94 219 CYS A C 1
ATOM 1643 O O . CYS A 1 219 ? -5.105 -8.614 0.878 1.00 96.94 219 CYS A O 1
ATOM 1645 N N . LEU A 1 220 ? -4.163 -6.758 0.027 1.00 96.94 220 LEU A N 1
ATOM 1646 C CA . LEU A 1 220 ? -4.154 -7.219 -1.356 1.00 96.94 220 LEU A CA 1
ATOM 1647 C C . LEU A 1 220 ? -2.932 -8.102 -1.617 1.00 96.94 220 LEU A C 1
ATOM 1649 O O . LEU A 1 220 ? -1.793 -7.708 -1.360 1.00 96.94 220 LEU A O 1
ATOM 1653 N N . ILE A 1 221 ? -3.182 -9.276 -2.186 1.00 96.44 221 ILE A N 1
ATOM 1654 C CA . ILE A 1 221 ? -2.185 -10.302 -2.479 1.00 96.44 221 ILE A CA 1
ATOM 1655 C C . ILE A 1 221 ? -2.153 -10.554 -3.982 1.00 96.44 221 ILE A C 1
ATOM 1657 O O . ILE A 1 221 ? -3.190 -10.749 -4.610 1.00 96.44 221 ILE A O 1
ATOM 1661 N N . ASP A 1 222 ? -0.955 -10.564 -4.561 1.00 95.25 222 ASP A N 1
ATOM 1662 C CA . ASP A 1 222 ? -0.745 -11.020 -5.933 1.00 95.25 222 ASP A CA 1
ATOM 1663 C C . ASP A 1 222 ? -0.683 -12.551 -5.954 1.00 95.25 222 ASP A C 1
ATOM 1665 O O . ASP A 1 222 ? 0.339 -13.128 -5.580 1.00 95.25 222 ASP A O 1
ATOM 1669 N N . GLY A 1 223 ? -1.758 -13.218 -6.383 1.00 95.44 223 GLY A N 1
ATOM 1670 C CA . GLY A 1 223 ? -1.823 -14.681 -6.396 1.00 95.44 223 GLY A CA 1
ATOM 1671 C C . GLY A 1 223 ? -0.688 -15.345 -7.186 1.00 95.44 223 GLY A C 1
ATOM 1672 O O . GLY A 1 223 ? -0.225 -16.411 -6.795 1.00 95.44 223 GLY A O 1
ATOM 1673 N N . ALA A 1 224 ? -0.177 -14.689 -8.233 1.00 92.69 224 ALA A N 1
ATOM 1674 C CA . ALA A 1 224 ? 0.886 -15.223 -9.085 1.00 92.69 224 ALA A CA 1
ATOM 1675 C C . ALA A 1 224 ? 2.296 -15.055 -8.501 1.00 92.69 224 ALA A C 1
ATOM 1677 O O . ALA A 1 224 ? 3.243 -15.654 -9.006 1.00 92.69 224 ALA A O 1
ATOM 1678 N N . GLN A 1 225 ? 2.470 -14.210 -7.482 1.00 91.19 225 GLN A N 1
ATOM 1679 C CA . GLN A 1 225 ? 3.789 -13.870 -6.929 1.00 91.19 225 GLN A CA 1
ATOM 1680 C C . GLN A 1 225 ? 3.893 -14.084 -5.414 1.00 91.19 225 GLN A C 1
ATOM 1682 O O . GLN A 1 225 ? 4.994 -14.067 -4.866 1.00 91.19 225 GLN A O 1
ATOM 1687 N N . PHE A 1 226 ? 2.772 -14.308 -4.728 1.00 93.44 226 PHE A N 1
ATOM 1688 C CA . PHE A 1 226 ? 2.696 -14.328 -3.270 1.00 93.44 226 PHE A CA 1
ATOM 1689 C C . PHE A 1 226 ? 3.653 -15.321 -2.609 1.00 93.44 226 PHE A C 1
ATOM 1691 O O . PHE A 1 226 ? 4.338 -14.952 -1.662 1.00 93.44 226 PHE A O 1
ATOM 1698 N N . LEU A 1 227 ? 3.731 -16.560 -3.104 1.00 91.50 227 LEU A N 1
ATOM 1699 C CA . LEU A 1 227 ? 4.551 -17.602 -2.473 1.00 91.50 227 LEU A CA 1
ATOM 1700 C C . LEU A 1 227 ? 6.041 -17.234 -2.447 1.00 91.50 227 LEU A C 1
ATOM 1702 O O . LEU A 1 227 ? 6.711 -17.478 -1.448 1.00 91.50 227 LEU A O 1
ATOM 1706 N N . GLN A 1 228 ? 6.536 -16.601 -3.513 1.00 87.81 228 GLN A N 1
ATOM 1707 C CA . GLN A 1 228 ? 7.906 -16.092 -3.580 1.00 87.81 228 GLN A CA 1
ATOM 1708 C C . GLN A 1 228 ? 8.081 -14.830 -2.722 1.00 87.81 228 GLN A C 1
ATOM 1710 O O . GLN A 1 228 ? 9.075 -14.659 -2.026 1.00 87.81 228 GLN A O 1
ATOM 1715 N N . GLN A 1 229 ? 7.103 -13.924 -2.750 1.00 88.31 229 GLN A N 1
ATOM 1716 C CA . GLN A 1 229 ? 7.153 -12.693 -1.959 1.00 88.31 229 GLN A CA 1
ATOM 1717 C C . GLN A 1 229 ? 7.169 -12.978 -0.452 1.00 88.31 229 GLN A C 1
ATOM 1719 O O . GLN A 1 229 ? 7.883 -12.302 0.287 1.00 88.31 229 GLN A O 1
ATOM 1724 N N . LEU A 1 230 ? 6.418 -13.988 -0.006 1.00 86.88 230 LEU A N 1
ATOM 1725 C CA . LEU A 1 230 ? 6.331 -14.386 1.395 1.00 86.88 230 LEU A CA 1
ATOM 1726 C C . LEU A 1 230 ? 7.664 -14.933 1.933 1.00 86.88 230 LEU A C 1
ATOM 1728 O O . LEU A 1 230 ? 7.974 -14.699 3.097 1.00 86.88 230 LEU A O 1
ATOM 1732 N N . SER A 1 231 ? 8.467 -15.626 1.114 1.00 82.31 231 SER A N 1
ATOM 1733 C CA . SER A 1 231 ? 9.787 -16.119 1.542 1.00 82.31 231 SER A CA 1
ATOM 1734 C C . SER A 1 231 ? 10.850 -15.022 1.605 1.00 82.31 231 SER A C 1
ATOM 1736 O O . SER A 1 231 ? 11.751 -15.089 2.440 1.00 82.31 231 SER A O 1
ATOM 1738 N N . ASP A 1 232 ? 10.746 -14.018 0.734 1.00 78.19 232 ASP A N 1
ATOM 1739 C CA . ASP A 1 232 ? 11.843 -13.083 0.470 1.00 78.19 232 ASP A CA 1
ATOM 1740 C C . ASP A 1 232 ? 11.665 -11.724 1.164 1.00 78.19 232 ASP A C 1
ATOM 1742 O O . ASP A 1 232 ? 12.624 -10.957 1.292 1.00 78.19 232 ASP A O 1
ATOM 1746 N N . VAL A 1 233 ? 10.444 -11.385 1.595 1.00 78.81 233 VAL A N 1
ATOM 1747 C CA . VAL A 1 233 ? 10.100 -10.040 2.069 1.00 78.81 233 VAL A CA 1
ATOM 1748 C C . VAL A 1 233 ? 9.345 -10.092 3.397 1.00 78.81 233 VAL A C 1
ATOM 1750 O O . VAL A 1 233 ? 8.136 -10.301 3.438 1.00 78.81 233 VAL A O 1
ATOM 1753 N N . ALA A 1 234 ? 10.038 -9.769 4.493 1.00 79.88 234 ALA A N 1
ATOM 1754 C CA . ALA A 1 234 ? 9.461 -9.753 5.845 1.00 79.88 234 ALA A CA 1
ATOM 1755 C C . ALA A 1 234 ? 8.216 -8.852 5.988 1.00 79.88 234 ALA A C 1
ATOM 1757 O O . ALA A 1 234 ? 7.314 -9.142 6.769 1.00 79.88 234 ALA A O 1
ATOM 1758 N N . THR A 1 235 ? 8.129 -7.765 5.216 1.00 82.94 235 THR A N 1
ATOM 1759 C CA . THR A 1 235 ? 6.957 -6.875 5.226 1.00 82.94 235 THR A CA 1
ATOM 1760 C C . THR A 1 235 ? 5.678 -7.573 4.757 1.00 82.94 235 THR A C 1
ATOM 1762 O O . THR A 1 235 ? 4.603 -7.214 5.223 1.00 82.94 235 THR A O 1
ATOM 1765 N N . VAL A 1 236 ? 5.769 -8.564 3.865 1.00 88.62 236 VAL A N 1
ATOM 1766 C CA . VAL A 1 236 ? 4.597 -9.294 3.348 1.00 88.62 236 VAL A CA 1
ATOM 1767 C C . VAL A 1 236 ? 3.948 -10.116 4.455 1.00 88.62 236 VAL A C 1
ATOM 1769 O O . VAL A 1 236 ? 2.726 -10.096 4.594 1.00 88.62 236 VAL A O 1
ATOM 1772 N N . ASP A 1 237 ? 4.770 -10.775 5.274 1.00 88.25 237 ASP A N 1
ATOM 1773 C CA . ASP A 1 237 ? 4.316 -11.529 6.442 1.00 88.25 237 ASP A CA 1
ATOM 1774 C C . ASP A 1 237 ? 3.537 -10.624 7.406 1.00 88.25 237 ASP A C 1
ATOM 1776 O O . ASP A 1 237 ? 2.400 -10.925 7.762 1.00 88.25 237 ASP A O 1
ATOM 1780 N N . ARG A 1 238 ? 4.072 -9.435 7.707 1.00 85.94 238 ARG A N 1
ATOM 1781 C CA . ARG A 1 238 ? 3.391 -8.467 8.576 1.00 85.94 238 ARG A CA 1
ATOM 1782 C C . ARG A 1 238 ? 2.120 -7.874 7.990 1.00 85.94 238 ARG A C 1
ATOM 1784 O O . ARG A 1 238 ? 1.106 -7.808 8.681 1.00 85.94 238 ARG A O 1
ATOM 1791 N N . GLN A 1 239 ? 2.138 -7.476 6.719 1.00 91.38 239 GLN A N 1
ATOM 1792 C CA . GLN A 1 239 ? 0.940 -6.974 6.036 1.00 91.38 239 GLN A CA 1
ATOM 1793 C C . GLN A 1 239 ? -0.217 -7.971 6.135 1.00 91.38 239 GLN A C 1
ATOM 1795 O O . GLN A 1 239 ? -1.362 -7.565 6.324 1.00 91.38 239 GLN A O 1
ATOM 1800 N N . LEU A 1 240 ? 0.093 -9.264 6.049 1.00 92.62 240 LEU A N 1
ATOM 1801 C CA . LEU A 1 240 ? -0.869 -10.346 6.163 1.00 92.62 240 LEU A CA 1
ATOM 1802 C C . LEU A 1 240 ? -1.257 -10.659 7.615 1.00 92.62 240 LEU A C 1
ATOM 1804 O O . LEU A 1 240 ? -2.444 -10.819 7.906 1.00 92.62 240 LEU A O 1
ATOM 1808 N N . ALA A 1 241 ? -0.295 -10.729 8.535 1.00 89.69 241 ALA A N 1
ATOM 1809 C CA . ALA A 1 241 ? -0.540 -11.019 9.949 1.00 89.69 241 ALA A CA 1
ATOM 1810 C C . ALA A 1 241 ? -1.474 -9.988 10.606 1.00 89.69 241 ALA A C 1
ATOM 1812 O O . ALA A 1 241 ? -2.311 -10.348 11.434 1.00 89.69 241 ALA A O 1
ATOM 1813 N N . HIS A 1 242 ? -1.375 -8.726 10.180 1.00 88.38 242 HIS A N 1
ATOM 1814 C CA . HIS A 1 242 ? -2.134 -7.589 10.714 1.00 88.38 242 HIS A CA 1
ATOM 1815 C C . HIS A 1 242 ? -3.366 -7.210 9.879 1.00 88.38 242 HIS A C 1
ATOM 1817 O O . HIS A 1 242 ? -3.993 -6.175 10.114 1.00 88.38 242 HIS A O 1
ATOM 1823 N N . CYS A 1 243 ? -3.737 -8.026 8.886 1.00 94.44 243 CYS A N 1
ATOM 1824 C CA . CYS A 1 243 ? -4.956 -7.803 8.114 1.00 94.44 243 CYS A CA 1
ATOM 1825 C C . CYS A 1 243 ? -6.179 -8.502 8.718 1.00 94.44 243 CYS A C 1
ATOM 1827 O O . CYS A 1 243 ? -6.080 -9.496 9.438 1.00 94.44 243 CYS A O 1
ATOM 1829 N N . HIS A 1 244 ? -7.349 -7.977 8.367 1.00 95.88 244 HIS A N 1
ATOM 1830 C CA . HIS A 1 244 ? -8.646 -8.527 8.752 1.00 95.88 244 HIS A CA 1
ATOM 1831 C C . HIS A 1 244 ? -9.336 -9.227 7.573 1.00 95.88 244 HIS A C 1
ATOM 1833 O O . HIS A 1 244 ? -10.066 -10.197 7.764 1.00 95.88 244 HIS A O 1
ATOM 1839 N N . LEU A 1 245 ? -9.057 -8.769 6.349 1.00 97.56 245 LEU A N 1
ATOM 1840 C CA . LEU A 1 245 ? -9.479 -9.392 5.099 1.00 97.56 245 LEU A CA 1
ATOM 1841 C C . LEU A 1 245 ? -8.277 -9.458 4.150 1.00 97.56 245 LEU A C 1
ATOM 1843 O O . LEU A 1 245 ? -7.677 -8.433 3.825 1.00 97.56 245 LEU A O 1
ATOM 1847 N N . ALA A 1 246 ? -7.939 -10.662 3.700 1.00 97.81 246 ALA A N 1
ATOM 1848 C CA . ALA A 1 246 ? -6.948 -10.904 2.663 1.00 97.81 246 ALA A CA 1
ATOM 1849 C C . ALA A 1 246 ? -7.646 -11.174 1.321 1.00 97.81 246 ALA A C 1
ATOM 1851 O O . ALA A 1 246 ? -8.499 -12.056 1.204 1.00 97.81 246 ALA A O 1
ATOM 1852 N N . ILE A 1 247 ? -7.274 -10.402 0.300 1.00 98.25 247 ILE A N 1
ATOM 1853 C CA . ILE A 1 247 ? -7.872 -10.444 -1.037 1.00 98.25 247 ILE A CA 1
ATOM 1854 C C . ILE A 1 247 ? -6.806 -10.926 -2.021 1.00 98.25 247 ILE A C 1
ATOM 1856 O O . ILE A 1 247 ? -5.868 -10.196 -2.350 1.00 98.25 247 ILE A O 1
ATOM 1860 N N . VAL A 1 248 ? -6.957 -12.156 -2.502 1.00 98.00 248 VAL A N 1
ATOM 1861 C CA . VAL A 1 248 ? -6.104 -12.760 -3.530 1.00 98.00 248 VAL A CA 1
ATOM 1862 C C . VAL A 1 248 ? -6.556 -12.262 -4.897 1.00 98.00 248 VAL A C 1
ATOM 1864 O O . VAL A 1 248 ? -7.556 -12.725 -5.439 1.00 98.00 248 VAL A O 1
ATOM 1867 N N . ASN A 1 249 ? -5.826 -11.296 -5.443 1.00 97.06 249 ASN A N 1
ATOM 1868 C CA . ASN A 1 249 ? -6.053 -10.736 -6.770 1.00 97.06 249 ASN A CA 1
ATOM 1869 C C . ASN A 1 249 ? -5.210 -11.469 -7.827 1.00 97.06 249 ASN A C 1
ATOM 1871 O O . ASN A 1 249 ? -4.309 -12.245 -7.503 1.00 97.06 249 ASN A O 1
ATOM 1875 N N . LYS A 1 250 ? -5.485 -11.184 -9.105 1.00 95.50 250 LYS A N 1
ATOM 1876 C CA . LYS A 1 250 ? -4.854 -11.823 -10.271 1.00 95.50 250 LYS A CA 1
ATOM 1877 C C . LYS A 1 250 ? -5.052 -13.343 -10.295 1.00 95.50 250 LYS A C 1
ATOM 1879 O O . LYS A 1 250 ? -4.213 -14.080 -10.805 1.00 95.50 250 LYS A O 1
ATOM 1884 N N . ALA A 1 251 ? -6.174 -13.822 -9.755 1.00 95.06 251 ALA A N 1
ATOM 1885 C CA . ALA A 1 251 ? -6.513 -15.244 -9.759 1.00 95.06 251 ALA A CA 1
ATOM 1886 C C . ALA A 1 251 ? -6.754 -15.807 -11.174 1.00 95.06 251 ALA A C 1
ATOM 1888 O O . ALA A 1 251 ? -6.918 -17.005 -11.353 1.00 95.06 251 ALA A O 1
ATOM 1889 N N . ASP A 1 252 ? -6.829 -14.946 -12.187 1.00 95.31 252 ASP A N 1
ATOM 1890 C CA . ASP A 1 252 ? -6.830 -15.302 -13.604 1.00 95.31 252 ASP A CA 1
ATOM 1891 C C . ASP A 1 252 ? -5.457 -15.749 -14.134 1.00 95.31 252 ASP A C 1
ATOM 1893 O O . ASP A 1 252 ? -5.403 -16.358 -15.198 1.00 95.31 252 ASP A O 1
ATOM 1897 N N . LEU A 1 253 ? -4.370 -15.488 -13.399 1.00 94.88 253 LEU A N 1
ATOM 1898 C CA . LEU A 1 253 ? -3.000 -15.827 -13.799 1.00 94.88 253 LEU A CA 1
ATOM 1899 C C . LEU A 1 253 ? -2.465 -17.121 -13.168 1.00 94.88 253 LEU A C 1
ATOM 1901 O O . LEU A 1 253 ? -1.323 -17.488 -13.437 1.00 94.88 253 LEU A O 1
ATOM 1905 N N . ILE A 1 254 ? -3.251 -17.782 -12.317 1.00 96.25 254 ILE A N 1
ATOM 1906 C CA . ILE A 1 254 ? -2.852 -18.989 -11.585 1.00 96.25 254 ILE A CA 1
ATOM 1907 C C . ILE A 1 254 ? -3.892 -20.093 -11.745 1.00 96.25 254 ILE A C 1
ATOM 1909 O O . ILE A 1 254 ? -5.077 -19.822 -11.946 1.00 96.25 254 ILE A O 1
ATOM 1913 N N . ASP A 1 255 ? -3.443 -21.340 -11.648 1.00 97.00 255 ASP A N 1
ATOM 1914 C CA . ASP A 1 255 ? -4.322 -22.507 -11.636 1.00 97.00 255 ASP A CA 1
ATOM 1915 C C . ASP A 1 255 ? -4.874 -22.811 -10.227 1.00 97.00 255 ASP A C 1
ATOM 1917 O O . ASP A 1 255 ? -4.556 -22.149 -9.233 1.00 97.00 255 ASP A O 1
ATOM 1921 N N . GLU A 1 256 ? -5.753 -23.812 -10.142 1.00 95.94 256 GLU A N 1
ATOM 1922 C CA . GLU A 1 256 ? -6.394 -24.218 -8.886 1.00 95.94 256 GLU A CA 1
ATOM 1923 C C . GLU A 1 256 ? -5.393 -24.764 -7.857 1.00 95.94 256 GLU A C 1
ATOM 1925 O O . GLU A 1 256 ? -5.574 -24.561 -6.653 1.00 95.94 256 GLU A O 1
ATOM 1930 N N . GLU A 1 257 ? -4.323 -25.425 -8.310 1.00 97.06 257 GLU A N 1
ATOM 1931 C CA . GLU A 1 257 ? -3.297 -25.979 -7.428 1.00 97.06 257 GLU A CA 1
ATOM 1932 C C . GLU A 1 257 ? -2.498 -24.853 -6.765 1.00 97.06 257 GLU A C 1
ATOM 1934 O O . GLU A 1 257 ? -2.378 -24.806 -5.536 1.00 97.06 257 GLU A O 1
ATOM 1939 N N . GLN A 1 258 ? -2.018 -23.899 -7.561 1.00 96.00 258 GLN A N 1
ATOM 1940 C CA . GLN A 1 258 ? -1.321 -22.709 -7.085 1.00 96.00 258 GLN A CA 1
ATOM 1941 C C . GLN A 1 258 ? -2.210 -21.874 -6.163 1.00 96.00 258 GLN A C 1
ATOM 1943 O O . GLN A 1 258 ? -1.760 -21.458 -5.094 1.00 96.00 258 GLN A O 1
ATOM 1948 N N . LEU A 1 259 ? -3.486 -21.675 -6.514 1.00 97.44 259 LEU A N 1
ATOM 1949 C CA . LEU A 1 259 ? -4.430 -20.973 -5.646 1.00 97.44 259 LEU A CA 1
ATOM 1950 C C . LEU A 1 259 ? -4.583 -21.687 -4.297 1.00 97.44 259 LEU A C 1
ATOM 1952 O O . LEU A 1 259 ? -4.527 -21.040 -3.251 1.00 97.44 259 LEU A O 1
ATOM 1956 N N . SER A 1 260 ? -4.714 -23.015 -4.290 1.00 97.25 260 SER A N 1
ATOM 1957 C CA . SER A 1 260 ? -4.780 -23.792 -3.048 1.00 97.25 260 SER A CA 1
ATOM 1958 C C . SER A 1 260 ? -3.512 -23.633 -2.202 1.00 97.25 260 SER A C 1
ATOM 1960 O O . SER A 1 260 ? -3.597 -23.495 -0.979 1.00 97.25 260 SER A O 1
ATOM 1962 N N . GLN A 1 261 ? -2.331 -23.616 -2.827 1.00 97.25 261 GLN A N 1
ATOM 1963 C CA . GLN A 1 261 ? -1.062 -23.382 -2.131 1.00 97.25 261 GLN A CA 1
ATOM 1964 C C . GLN A 1 261 ? -0.994 -21.974 -1.525 1.00 97.25 261 GLN A C 1
ATOM 1966 O O . GLN A 1 261 ? -0.596 -21.826 -0.367 1.00 97.25 261 GLN A O 1
ATOM 1971 N N . VAL A 1 262 ? -1.435 -20.952 -2.266 1.00 96.88 262 VAL A N 1
ATOM 1972 C CA . VAL A 1 262 ? -1.532 -19.563 -1.789 1.00 96.88 262 VAL A CA 1
ATOM 1973 C C . VAL A 1 262 ? -2.459 -19.474 -0.578 1.00 96.88 262 VAL A C 1
ATOM 1975 O O . VAL A 1 262 ? -2.049 -18.964 0.462 1.00 96.88 262 VAL A O 1
ATOM 1978 N N . LEU A 1 263 ? -3.672 -20.029 -0.656 1.00 96.88 263 LEU A N 1
ATOM 1979 C CA . LEU A 1 263 ? -4.636 -20.017 0.453 1.00 96.88 263 LEU A CA 1
ATOM 1980 C C . LEU A 1 263 ? -4.110 -20.764 1.688 1.00 96.88 263 LEU A C 1
ATOM 1982 O O . LEU A 1 263 ? -4.292 -20.301 2.817 1.00 96.88 263 LEU A O 1
ATOM 1986 N N . ALA A 1 264 ? -3.414 -21.886 1.491 1.00 96.44 264 ALA A N 1
ATOM 1987 C CA . ALA A 1 264 ? -2.788 -22.624 2.582 1.00 96.44 264 ALA A CA 1
ATOM 1988 C C . ALA A 1 264 ? -1.657 -21.823 3.247 1.00 96.44 264 ALA A C 1
ATOM 1990 O O . ALA A 1 264 ? -1.561 -21.798 4.474 1.00 96.44 264 ALA A O 1
ATOM 1991 N N . ALA A 1 265 ? -0.812 -21.150 2.461 1.00 95.50 265 ALA A N 1
ATOM 1992 C CA . ALA A 1 265 ? 0.236 -20.276 2.981 1.00 95.50 265 ALA A CA 1
ATOM 1993 C C . ALA A 1 265 ? -0.353 -19.072 3.736 1.00 95.50 265 ALA A C 1
ATOM 1995 O O . ALA A 1 265 ? 0.106 -18.762 4.834 1.00 95.50 265 ALA A O 1
ATOM 1996 N N . LEU A 1 266 ? -1.427 -18.468 3.216 1.00 95.50 266 LEU A N 1
ATOM 1997 C CA . LEU A 1 266 ? -2.143 -17.372 3.871 1.00 95.50 266 LEU A CA 1
ATOM 1998 C C . LEU A 1 266 ? -2.641 -17.764 5.263 1.00 95.50 266 LEU A C 1
ATOM 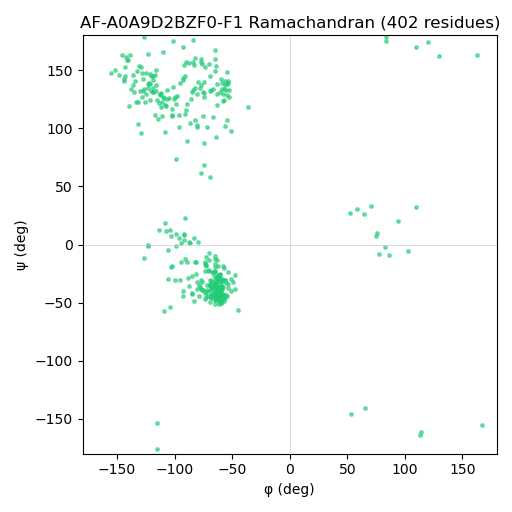2000 O O . LEU A 1 266 ? -2.381 -17.065 6.241 1.00 95.50 266 LEU A O 1
ATOM 2004 N N . ARG A 1 267 ? -3.299 -18.925 5.366 1.00 94.44 267 ARG A N 1
ATOM 2005 C CA . ARG A 1 267 ? -3.836 -19.435 6.635 1.00 94.44 267 ARG A CA 1
ATOM 2006 C C . ARG A 1 267 ? -2.762 -19.792 7.658 1.00 94.44 267 ARG A C 1
ATOM 2008 O O . ARG A 1 267 ? -3.050 -19.738 8.850 1.00 94.44 267 ARG A O 1
ATOM 2015 N N . LYS A 1 268 ? -1.547 -20.145 7.223 1.00 93.50 268 LYS A N 1
ATOM 2016 C CA . LYS A 1 268 ? -0.419 -20.381 8.140 1.00 93.50 268 LYS A CA 1
ATOM 2017 C C . LYS A 1 268 ? 0.027 -19.099 8.841 1.00 93.50 268 LYS A C 1
ATOM 2019 O O . LYS A 1 268 ? 0.389 -19.168 10.009 1.00 93.50 268 LYS A O 1
ATOM 2024 N N . VAL A 1 269 ? -0.007 -17.964 8.143 1.00 90.94 269 VAL A N 1
ATOM 2025 C CA . VAL A 1 269 ? 0.396 -16.661 8.697 1.00 90.94 269 VAL A CA 1
ATOM 2026 C C . VAL A 1 269 ? -0.751 -16.031 9.488 1.00 90.94 269 VAL A C 1
ATOM 2028 O O . VAL A 1 269 ? -0.567 -15.614 10.630 1.00 90.94 269 VAL A O 1
ATOM 2031 N N . ASN A 1 270 ? -1.951 -15.993 8.901 1.00 91.50 270 ASN A N 1
ATOM 2032 C CA . ASN A 1 270 ? -3.140 -15.423 9.525 1.00 91.50 270 ASN A CA 1
ATOM 2033 C C . ASN A 1 270 ? -4.321 -16.412 9.461 1.00 91.50 270 ASN A C 1
ATOM 2035 O O . ASN A 1 270 ? -5.052 -16.465 8.465 1.00 91.50 270 ASN A O 1
ATOM 2039 N N . PRO A 1 271 ? -4.554 -17.196 10.529 1.00 91.00 271 PRO A N 1
ATOM 2040 C CA . PRO A 1 271 ? -5.623 -18.183 10.563 1.00 91.00 271 PRO A CA 1
ATOM 2041 C C . PRO A 1 271 ? -7.019 -17.558 10.680 1.00 91.00 271 PRO A C 1
ATOM 2043 O O . PRO A 1 271 ? -7.991 -18.248 10.374 1.00 91.00 271 PRO A O 1
ATOM 2046 N N . ARG A 1 272 ? -7.151 -16.284 11.084 1.00 90.62 272 ARG A N 1
ATOM 2047 C CA . ARG A 1 272 ? -8.453 -15.657 11.380 1.00 90.62 272 ARG A CA 1
ATOM 2048 C C . ARG A 1 272 ? -9.027 -14.786 10.276 1.00 90.62 272 ARG A C 1
ATOM 2050 O O . ARG A 1 272 ? -10.249 -14.722 10.180 1.00 90.62 272 ARG A O 1
ATOM 2057 N N . CYS A 1 273 ? -8.193 -14.137 9.466 1.00 93.56 273 CYS A N 1
ATOM 2058 C CA . CYS A 1 273 ? -8.677 -13.179 8.471 1.00 93.56 273 CYS A CA 1
ATOM 2059 C C . CYS A 1 273 ? -9.733 -13.782 7.527 1.00 93.56 273 CYS A C 1
ATOM 2061 O O . CYS A 1 273 ? -9.719 -14.981 7.206 1.00 93.56 273 CYS A O 1
ATOM 2063 N N . ALA A 1 274 ? -10.659 -12.941 7.071 1.00 95.75 274 ALA A N 1
ATOM 2064 C CA . ALA A 1 274 ? -11.533 -13.287 5.963 1.00 95.75 274 ALA A CA 1
ATOM 2065 C C . ALA A 1 274 ? -10.687 -13.452 4.692 1.00 95.75 274 ALA A C 1
ATOM 2067 O O . ALA A 1 274 ? -9.640 -12.817 4.545 1.00 95.75 274 ALA A O 1
ATOM 2068 N N . LEU A 1 275 ? -11.127 -14.323 3.784 1.00 96.62 275 LEU A N 1
ATOM 2069 C CA . LEU A 1 275 ? -10.441 -14.575 2.521 1.00 96.62 275 LEU A CA 1
ATOM 2070 C C . LEU A 1 275 ? -11.386 -14.319 1.365 1.00 96.62 275 LEU A C 1
ATOM 2072 O O . LEU A 1 275 ? -12.512 -14.810 1.353 1.00 96.62 275 LEU A O 1
ATOM 2076 N N . GLN A 1 276 ? -10.876 -13.617 0.367 1.00 97.25 276 GLN A N 1
ATOM 2077 C CA . GLN A 1 276 ? -11.582 -13.359 -0.869 1.00 97.25 276 GLN A CA 1
ATOM 2078 C C . GLN A 1 276 ? -10.642 -13.558 -2.046 1.00 97.25 276 GLN A C 1
ATOM 2080 O O . GLN A 1 276 ? -9.447 -13.284 -1.956 1.00 97.25 276 GLN A O 1
ATOM 2085 N N . VAL A 1 277 ? -11.181 -14.038 -3.160 1.00 97.62 277 VAL A N 1
ATOM 2086 C CA . VAL A 1 277 ? -10.435 -14.225 -4.402 1.00 97.62 277 VAL A CA 1
ATOM 2087 C C . VAL A 1 277 ? -11.077 -13.350 -5.465 1.00 97.62 277 VAL A C 1
ATOM 2089 O O . VAL A 1 277 ? -12.296 -13.369 -5.627 1.00 97.62 277 VAL A O 1
ATOM 2092 N N . CYS A 1 278 ? -10.271 -12.577 -6.183 1.00 96.56 278 CYS A N 1
ATOM 2093 C CA . CYS A 1 278 ? -10.744 -11.710 -7.248 1.00 96.56 278 CYS A CA 1
ATOM 2094 C C . CYS A 1 278 ? -9.824 -11.729 -8.471 1.00 96.56 278 CYS A C 1
ATOM 2096 O O . CYS A 1 278 ? -8.671 -12.169 -8.445 1.00 96.56 278 CYS A O 1
ATOM 2098 N N . LYS A 1 279 ? -10.379 -11.247 -9.580 1.00 95.12 279 LYS A N 1
ATOM 2099 C CA . LYS A 1 279 ? -9.703 -11.106 -10.870 1.00 95.12 279 LYS A CA 1
ATOM 2100 C C . LYS A 1 279 ? -9.797 -9.650 -11.284 1.00 95.12 279 LYS A C 1
ATOM 2102 O O . LYS A 1 279 ? -10.847 -9.033 -11.107 1.00 95.12 279 LYS A O 1
ATOM 2107 N N . ASN A 1 280 ? -8.712 -9.094 -11.818 1.00 91.12 280 ASN A N 1
ATOM 2108 C CA . ASN A 1 280 ? -8.667 -7.705 -12.294 1.00 91.12 280 ASN A CA 1
ATOM 2109 C C . ASN A 1 280 ? -9.134 -6.646 -11.268 1.00 91.12 280 ASN A C 1
ATOM 2111 O O . ASN A 1 280 ? -9.602 -5.576 -11.647 1.00 91.12 280 ASN A O 1
ATOM 2115 N N . GLY A 1 281 ? -8.999 -6.928 -9.968 1.00 91.62 281 GLY A N 1
ATOM 2116 C CA . GLY A 1 281 ? -9.424 -6.035 -8.887 1.00 91.62 281 GLY A CA 1
ATOM 2117 C C . GLY A 1 281 ? -10.934 -5.963 -8.626 1.00 91.62 281 GLY A C 1
ATOM 2118 O O . GLY A 1 281 ? -11.342 -5.149 -7.802 1.00 91.62 281 GLY A O 1
ATOM 2119 N N . ALA A 1 282 ? -11.749 -6.802 -9.275 1.00 94.25 282 ALA A N 1
ATOM 2120 C CA . ALA A 1 282 ? -13.195 -6.864 -9.060 1.00 94.25 282 ALA A CA 1
ATOM 2121 C C . ALA A 1 282 ? -13.523 -7.556 -7.726 1.00 94.25 282 ALA A C 1
ATOM 2123 O O . ALA A 1 282 ? -13.682 -8.776 -7.663 1.00 94.25 282 ALA A O 1
ATOM 2124 N N . VAL A 1 283 ? -13.559 -6.772 -6.652 1.00 95.06 283 VAL A N 1
ATOM 2125 C CA . VAL A 1 283 ? -13.840 -7.235 -5.288 1.00 95.06 283 VAL A CA 1
ATOM 2126 C C . VAL A 1 283 ? -15.342 -7.113 -4.978 1.00 95.06 283 VAL A C 1
ATOM 2128 O O . VAL A 1 283 ? -15.988 -6.156 -5.395 1.00 95.06 283 VAL A O 1
ATOM 2131 N N . ASP A 1 284 ? -15.899 -8.089 -4.265 1.00 94.06 284 ASP A N 1
ATOM 2132 C CA . ASP A 1 284 ? -17.221 -8.017 -3.617 1.00 94.06 284 ASP A CA 1
ATOM 2133 C C . ASP A 1 284 ? -17.124 -7.143 -2.360 1.00 94.06 284 ASP A C 1
ATOM 2135 O O . ASP A 1 284 ? -16.211 -7.325 -1.553 1.00 94.06 284 ASP A O 1
ATOM 2139 N N . LEU A 1 285 ? -18.044 -6.189 -2.220 1.00 95.12 285 LEU A N 1
ATOM 2140 C CA . LEU A 1 285 ? -18.086 -5.197 -1.148 1.00 95.12 285 LEU A CA 1
ATOM 2141 C C . LEU A 1 285 ? -18.930 -5.645 0.061 1.00 95.12 285 LEU A C 1
ATOM 2143 O O . LEU A 1 285 ? -19.135 -4.834 0.966 1.00 95.12 285 LEU A O 1
ATOM 2147 N N . SER A 1 286 ? -19.377 -6.907 0.132 1.00 93.50 286 SER A N 1
ATOM 2148 C CA . SER A 1 286 ? -20.093 -7.463 1.300 1.00 93.50 286 SER A CA 1
ATOM 2149 C C . SER A 1 286 ? -19.377 -7.189 2.629 1.00 93.50 286 SER A C 1
ATOM 2151 O O . SER A 1 286 ? -20.016 -6.928 3.648 1.00 93.50 286 SER A O 1
ATOM 2153 N N . PHE A 1 287 ? -18.041 -7.130 2.601 1.00 94.12 287 PHE A N 1
ATOM 2154 C CA . PHE A 1 287 ? -17.204 -6.826 3.761 1.00 94.12 287 PHE A CA 1
ATOM 2155 C C . PHE A 1 287 ? -17.524 -5.475 4.424 1.00 94.12 287 PHE A C 1
ATOM 2157 O O . PHE A 1 287 ? -17.176 -5.263 5.586 1.00 94.12 287 PHE A O 1
ATOM 2164 N N . LEU A 1 288 ? -18.175 -4.541 3.718 1.00 93.25 288 LEU A N 1
ATOM 2165 C CA . LEU A 1 288 ? -18.586 -3.250 4.276 1.00 93.25 288 LEU A CA 1
ATOM 2166 C C . LEU A 1 288 ? -19.675 -3.374 5.351 1.00 93.25 288 LEU A C 1
ATOM 2168 O O . LEU A 1 288 ? -19.822 -2.468 6.184 1.00 93.25 288 LEU A O 1
ATOM 2172 N N . GLU A 1 289 ? -20.434 -4.468 5.313 1.00 90.81 289 GLU A N 1
ATOM 2173 C CA . GLU A 1 289 ? -21.499 -4.805 6.260 1.00 90.81 289 GLU A CA 1
ATOM 2174 C C . GLU A 1 289 ? -20.995 -5.706 7.396 1.00 90.81 289 GLU A C 1
ATOM 2176 O O . GLU A 1 289 ? -21.638 -5.819 8.440 1.00 90.81 289 GLU A O 1
ATOM 2181 N N . GLU A 1 290 ? -19.812 -6.293 7.229 1.00 90.62 290 GLU A N 1
ATOM 2182 C CA . GLU A 1 290 ? -19.207 -7.216 8.181 1.00 90.62 290 GLU A CA 1
ATOM 2183 C C . GLU A 1 290 ? -18.486 -6.486 9.331 1.00 90.62 290 GLU A C 1
ATOM 2185 O O . GLU A 1 290 ? -18.119 -5.300 9.271 1.00 90.62 290 GLU A O 1
ATOM 2190 N N . ASP A 1 291 ? -18.267 -7.217 10.425 1.00 90.81 291 ASP A N 1
ATOM 2191 C CA . ASP A 1 291 ? -17.403 -6.784 11.521 1.00 90.81 291 ASP A CA 1
ATOM 2192 C C . ASP A 1 291 ? -16.022 -7.431 11.404 1.00 90.81 291 ASP A C 1
ATOM 2194 O O . ASP A 1 291 ? -15.670 -8.347 12.146 1.00 90.81 291 ASP A O 1
ATOM 2198 N N . LEU A 1 292 ? -15.228 -6.960 10.437 1.00 92.19 292 LEU A N 1
ATOM 2199 C CA . LEU A 1 292 ? -13.892 -7.507 10.188 1.00 92.19 292 LEU A CA 1
ATOM 2200 C C . LEU A 1 292 ? -12.963 -7.366 11.402 1.00 92.19 292 LEU A C 1
ATOM 2202 O O . LEU A 1 292 ? -12.059 -8.180 11.568 1.00 92.19 292 LEU A O 1
ATOM 2206 N N . MET A 1 293 ? -13.188 -6.379 12.275 1.00 89.69 293 MET A N 1
ATOM 2207 C CA . MET A 1 293 ? -12.389 -6.193 13.491 1.00 89.69 293 MET A CA 1
ATOM 2208 C C . MET A 1 293 ? -12.499 -7.391 14.449 1.00 89.69 293 MET A C 1
ATOM 2210 O O . MET A 1 293 ? -11.544 -7.695 15.159 1.00 89.69 293 MET A O 1
ATOM 2214 N N . ALA A 1 294 ? -13.602 -8.149 14.417 1.00 85.88 294 ALA A N 1
ATOM 2215 C CA . ALA A 1 294 ? -13.735 -9.390 15.183 1.00 85.88 294 ALA A CA 1
ATOM 2216 C C . ALA A 1 294 ? -12.748 -10.492 14.737 1.00 85.88 294 ALA A C 1
ATOM 2218 O O . ALA A 1 294 ? -12.513 -11.456 15.470 1.00 85.88 294 ALA A O 1
ATOM 2219 N N . LEU A 1 295 ? -12.155 -10.354 13.545 1.00 84.19 295 LEU A N 1
ATOM 2220 C CA . LEU A 1 295 ? -11.188 -11.291 12.969 1.00 84.19 295 LEU A CA 1
ATOM 2221 C C . LEU A 1 295 ? -9.734 -10.940 13.306 1.00 84.19 295 LEU A C 1
ATOM 2223 O O . LEU A 1 295 ? -8.822 -11.569 12.767 1.00 84.19 295 LEU A O 1
ATOM 2227 N N . GLN A 1 296 ? -9.500 -9.965 14.191 1.00 83.00 296 GLN A N 1
ATOM 2228 C CA . GLN A 1 296 ? -8.155 -9.574 14.598 1.00 83.00 296 GLN A CA 1
ATOM 2229 C C . GLN A 1 296 ? -7.360 -10.783 15.124 1.00 83.00 296 GLN A C 1
ATOM 2231 O O . GLN A 1 296 ? -7.815 -11.575 15.967 1.00 83.00 296 GLN A O 1
ATOM 2236 N N . TRP A 1 297 ? -6.166 -10.946 14.559 1.00 80.19 297 TRP A N 1
ATOM 2237 C CA . TRP A 1 297 ? -5.263 -12.061 14.827 1.00 80.19 297 TRP A CA 1
ATOM 2238 C C . TRP A 1 297 ? -4.046 -11.617 15.629 1.00 80.19 297 TRP A C 1
ATOM 2240 O O . TRP A 1 297 ? -3.804 -12.144 16.713 1.00 80.19 297 TRP A O 1
ATOM 2250 N N . ALA A 1 298 ? -3.307 -10.644 15.099 1.00 71.31 298 ALA A N 1
ATOM 2251 C CA . ALA A 1 298 ? -2.132 -10.085 15.741 1.00 71.31 298 ALA A CA 1
ATOM 2252 C C . ALA A 1 298 ? -2.501 -8.875 16.614 1.00 71.31 298 ALA A C 1
ATOM 2254 O O . ALA A 1 298 ? -3.409 -8.103 16.293 1.00 71.31 298 ALA A O 1
ATOM 2255 N N . ALA A 1 299 ? -1.792 -8.732 17.734 1.00 64.19 299 ALA A N 1
ATOM 2256 C CA . ALA A 1 299 ? -1.864 -7.538 18.567 1.00 64.19 299 ALA A CA 1
ATOM 2257 C C . ALA A 1 299 ? -1.079 -6.393 17.914 1.00 64.19 299 ALA A C 1
ATOM 2259 O O . ALA A 1 299 ? -0.133 -6.646 17.171 1.00 64.19 299 ALA A O 1
ATOM 2260 N N . CYS A 1 300 ? -1.443 -5.150 18.236 1.00 60.28 300 CYS A N 1
ATOM 2261 C CA . CYS A 1 300 ? -0.668 -3.975 17.847 1.00 60.28 300 CYS A CA 1
ATOM 2262 C C . CYS A 1 300 ? 0.801 -4.136 18.280 1.00 60.28 300 CYS A C 1
ATOM 2264 O O . CYS A 1 300 ? 1.085 -4.508 19.421 1.00 60.28 300 CYS A O 1
ATOM 2266 N N . GLU A 1 301 ? 1.727 -3.845 17.369 1.00 62.31 301 GLU A N 1
ATOM 2267 C CA . GLU A 1 301 ? 3.169 -3.923 17.608 1.00 62.31 301 GLU A CA 1
ATOM 2268 C C . GLU A 1 301 ? 3.914 -2.831 16.829 1.00 62.31 301 GLU A C 1
ATOM 2270 O O . GLU A 1 301 ? 3.385 -2.241 15.882 1.00 62.31 301 GLU A O 1
ATOM 2275 N N . ASP A 1 302 ? 5.163 -2.570 17.219 1.00 56.31 302 ASP A N 1
ATOM 2276 C CA . ASP A 1 302 ? 6.020 -1.592 16.549 1.00 56.31 302 ASP A CA 1
ATOM 2277 C C . ASP A 1 302 ? 6.201 -1.938 15.071 1.00 56.31 302 ASP A C 1
ATOM 2279 O O . ASP A 1 302 ? 6.602 -3.056 14.750 1.00 56.31 302 ASP A O 1
ATOM 2283 N N . SER A 1 303 ? 5.973 -0.973 14.174 1.00 60.66 303 SER A N 1
ATOM 2284 C CA . SER A 1 303 ? 6.166 -1.137 12.725 1.00 60.66 303 SER A CA 1
ATOM 2285 C C . SER A 1 303 ? 7.615 -1.490 12.377 1.00 60.66 303 SER A C 1
ATOM 2287 O O . SER A 1 303 ? 8.554 -0.917 12.935 1.00 60.66 303 SER A O 1
ATOM 2289 N N . LEU A 1 304 ? 7.818 -2.370 11.386 1.00 64.75 304 LEU A N 1
ATOM 2290 C CA . LEU A 1 304 ? 9.160 -2.599 10.847 1.00 64.75 304 LEU A CA 1
ATOM 2291 C C . LEU A 1 304 ? 9.667 -1.361 10.125 1.00 64.75 304 LEU A C 1
ATOM 2293 O O . LEU A 1 304 ? 10.871 -1.237 9.983 1.00 64.75 304 LEU A O 1
ATOM 2297 N N . ASN A 1 305 ? 8.819 -0.456 9.636 1.00 64.25 305 ASN A N 1
ATOM 2298 C CA . ASN A 1 305 ? 9.285 0.680 8.850 1.00 64.25 305 ASN A CA 1
ATOM 2299 C C . ASN A 1 305 ? 10.012 1.719 9.726 1.00 64.25 305 ASN A C 1
ATOM 2301 O O . ASN A 1 305 ? 9.394 2.579 10.356 1.00 64.25 305 ASN A O 1
ATOM 2305 N N . SER A 1 306 ? 11.343 1.694 9.689 1.00 59.34 306 SER A N 1
ATOM 2306 C CA . SER A 1 306 ? 12.233 2.651 10.343 1.00 59.34 306 SER A CA 1
ATOM 2307 C C . SER A 1 306 ? 12.956 3.536 9.314 1.00 59.34 306 SER A C 1
ATOM 2309 O O . SER A 1 306 ? 12.983 3.225 8.119 1.00 59.34 306 SER A O 1
ATOM 2311 N N . PRO A 1 307 ? 13.577 4.655 9.735 1.00 58.41 307 PRO A N 1
ATOM 2312 C CA . PRO A 1 307 ? 14.401 5.463 8.838 1.00 58.41 307 PRO A CA 1
ATOM 2313 C C . PRO A 1 307 ? 15.572 4.667 8.244 1.00 58.41 307 PRO A C 1
ATOM 2315 O O . PRO A 1 307 ? 15.946 4.901 7.096 1.00 58.41 307 PRO A O 1
ATOM 2318 N N . ASP A 1 308 ? 16.108 3.704 9.001 1.00 59.91 308 ASP A N 1
ATOM 2319 C CA . ASP A 1 308 ? 17.293 2.926 8.628 1.00 59.91 308 ASP A CA 1
ATOM 2320 C C . ASP A 1 308 ? 17.002 1.835 7.592 1.00 59.91 308 ASP A C 1
ATOM 2322 O O . ASP A 1 308 ? 17.864 1.523 6.770 1.00 59.91 308 ASP A O 1
ATOM 2326 N N . ASN A 1 309 ? 15.789 1.271 7.588 1.00 64.19 309 ASN A N 1
ATOM 2327 C CA . ASN A 1 309 ? 15.372 0.278 6.594 1.00 64.19 309 ASN A CA 1
ATOM 2328 C C . ASN A 1 309 ? 14.438 0.842 5.518 1.00 64.19 309 ASN A C 1
ATOM 2330 O O . ASN A 1 309 ? 13.874 0.087 4.720 1.00 64.19 309 ASN A O 1
ATOM 2334 N N . LYS A 1 310 ? 14.321 2.175 5.453 1.00 66.62 310 LYS A N 1
ATOM 2335 C CA . LYS A 1 310 ? 13.644 2.858 4.359 1.00 66.62 310 LYS A CA 1
ATOM 2336 C C . LYS A 1 310 ? 14.318 2.471 3.032 1.00 66.62 310 LYS A C 1
ATOM 2338 O O . LYS A 1 310 ? 15.519 2.708 2.861 1.00 66.62 310 LYS A O 1
ATOM 2343 N N . PRO A 1 311 ? 13.560 1.928 2.067 1.00 69.25 311 PRO A N 1
ATOM 2344 C CA . PRO A 1 311 ? 14.082 1.643 0.739 1.00 69.25 311 PRO A CA 1
ATOM 2345 C C . PRO A 1 311 ? 14.645 2.919 0.116 1.00 69.25 311 PRO A C 1
ATOM 2347 O O . PRO A 1 311 ? 14.012 3.978 0.173 1.00 69.25 311 PRO A O 1
ATOM 2350 N N . LYS A 1 312 ? 15.839 2.828 -0.473 1.00 78.62 312 LYS A N 1
ATOM 2351 C CA . LYS A 1 312 ? 16.442 3.972 -1.160 1.00 78.62 312 LYS A CA 1
ATOM 2352 C C . LYS A 1 312 ? 15.888 4.091 -2.566 1.00 78.62 312 LYS A C 1
ATOM 2354 O O . LYS A 1 312 ? 15.816 3.096 -3.288 1.00 78.62 312 LYS A O 1
ATOM 2359 N N . THR A 1 313 ? 15.541 5.314 -2.933 1.00 83.56 313 THR A N 1
ATOM 2360 C CA . THR A 1 313 ? 15.080 5.658 -4.270 1.00 83.56 313 THR A CA 1
ATOM 2361 C C . THR A 1 313 ? 16.251 6.216 -5.059 1.00 83.56 313 THR A C 1
ATOM 2363 O O . THR A 1 313 ? 16.914 7.132 -4.594 1.00 83.56 313 THR A O 1
ATOM 2366 N N . LEU A 1 314 ? 16.506 5.672 -6.242 1.00 86.31 314 LEU A N 1
ATOM 2367 C CA . LEU A 1 314 ? 17.497 6.200 -7.178 1.00 86.31 314 LEU A CA 1
ATOM 2368 C C . LEU A 1 314 ? 16.788 6.598 -8.457 1.00 86.31 314 LEU A C 1
ATOM 2370 O O . LEU A 1 314 ? 15.843 5.926 -8.857 1.00 86.31 314 LEU A O 1
ATOM 2374 N N . SER A 1 315 ? 17.239 7.659 -9.110 1.00 87.50 315 SER A N 1
ATOM 2375 C CA . SER A 1 315 ? 16.721 8.063 -10.412 1.00 87.50 315 SER A CA 1
ATOM 2376 C C . SER A 1 315 ? 17.827 8.065 -11.452 1.00 87.50 315 SER A C 1
ATOM 2378 O O . SER A 1 315 ? 18.914 8.581 -11.220 1.00 87.50 315 SER A O 1
ATOM 2380 N N . LEU A 1 316 ? 17.547 7.450 -12.591 1.00 92.25 316 LEU A N 1
ATOM 2381 C CA . LEU A 1 316 ? 18.379 7.458 -13.782 1.00 92.25 316 LEU A CA 1
ATOM 2382 C C . LEU A 1 316 ? 17.705 8.355 -14.804 1.00 92.25 316 LEU A C 1
ATOM 2384 O O . LEU A 1 316 ? 16.516 8.169 -15.050 1.00 92.25 316 LEU A O 1
ATOM 2388 N N . THR A 1 317 ? 18.452 9.257 -15.429 1.00 92.94 317 THR A N 1
ATOM 2389 C CA . THR A 1 317 ? 18.023 9.918 -16.663 1.00 92.94 317 THR A CA 1
ATOM 2390 C C . THR A 1 317 ? 18.964 9.578 -17.804 1.00 92.94 317 THR A C 1
ATOM 2392 O O . THR A 1 317 ? 20.164 9.367 -17.597 1.00 92.94 317 THR A O 1
ATOM 2395 N N . ALA A 1 318 ? 18.411 9.470 -19.007 1.00 92.62 318 ALA A N 1
ATOM 2396 C CA . ALA A 1 318 ? 19.182 9.204 -20.210 1.00 92.62 318 ALA A CA 1
ATOM 2397 C C . ALA A 1 318 ? 18.591 9.954 -21.413 1.00 92.62 318 ALA A C 1
ATOM 2399 O O . ALA A 1 318 ? 17.367 9.993 -21.574 1.00 92.62 318 ALA A O 1
ATOM 2400 N N . PRO A 1 319 ? 19.435 10.508 -22.296 1.00 90.94 319 PRO A N 1
ATOM 2401 C CA . PRO A 1 319 ? 18.983 11.106 -23.533 1.00 90.94 319 PRO A CA 1
ATOM 2402 C C . PRO A 1 319 ? 18.801 10.048 -24.628 1.00 90.94 319 PRO A C 1
ATOM 2404 O O . PRO A 1 319 ? 19.466 9.011 -24.647 1.00 90.94 319 PRO A O 1
ATOM 2407 N N . GLY A 1 320 ? 17.970 10.384 -25.614 1.00 89.56 320 GLY A N 1
ATOM 2408 C CA . GLY A 1 320 ? 17.836 9.622 -26.853 1.00 89.56 320 GLY A CA 1
ATOM 2409 C C . GLY A 1 320 ? 16.893 8.421 -26.773 1.00 89.56 320 GLY A C 1
ATOM 2410 O O . GLY A 1 320 ? 16.278 8.136 -25.747 1.00 89.56 320 GLY A O 1
ATOM 2411 N N . VAL A 1 321 ? 16.766 7.752 -27.919 1.00 93.81 321 VAL A N 1
ATOM 2412 C CA . VAL A 1 321 ? 15.906 6.580 -28.109 1.00 93.81 321 VAL A CA 1
ATOM 2413 C C . VAL A 1 321 ? 16.659 5.324 -27.675 1.00 93.81 321 VAL A C 1
ATOM 2415 O O . VAL A 1 321 ? 17.794 5.105 -28.107 1.00 93.81 321 VAL A O 1
ATOM 2418 N N . VAL A 1 322 ? 16.025 4.478 -26.860 1.00 94.19 322 VAL A N 1
ATOM 2419 C CA . VAL A 1 322 ? 16.577 3.176 -26.459 1.00 94.19 322 VAL A CA 1
ATOM 2420 C C . VAL A 1 322 ? 15.777 2.039 -27.100 1.00 94.19 322 VAL A C 1
ATOM 2422 O O . VAL A 1 322 ? 14.561 1.987 -26.921 1.00 94.19 322 VAL A O 1
ATOM 2425 N N . PRO A 1 323 ? 16.430 1.091 -27.802 1.00 94.94 323 PRO A N 1
ATOM 2426 C CA . PRO A 1 323 ? 15.759 -0.107 -28.292 1.00 94.94 323 PRO A CA 1
ATOM 2427 C C . PRO A 1 323 ? 15.145 -0.910 -27.148 1.00 94.94 323 PRO A C 1
ATOM 2429 O O . PRO A 1 323 ? 15.816 -1.180 -26.146 1.00 94.94 323 PRO A O 1
ATOM 2432 N N . LYS A 1 324 ? 13.892 -1.346 -27.313 1.00 94.38 324 LYS A N 1
ATOM 2433 C CA . LYS A 1 324 ? 13.134 -2.017 -26.243 1.00 94.38 324 LYS A CA 1
ATOM 2434 C C . LYS A 1 324 ? 13.873 -3.234 -25.675 1.00 94.38 324 LYS A C 1
ATOM 2436 O O . LYS A 1 324 ? 14.007 -3.352 -24.462 1.00 94.38 324 LYS A O 1
ATOM 2441 N N . ALA A 1 325 ? 14.457 -4.059 -26.544 1.00 94.56 325 ALA A N 1
ATOM 2442 C CA . ALA A 1 325 ? 15.229 -5.239 -26.146 1.00 94.56 325 ALA A CA 1
ATOM 2443 C C . ALA A 1 325 ? 16.439 -4.908 -25.248 1.00 94.56 325 ALA A C 1
ATOM 2445 O O . ALA A 1 325 ? 16.742 -5.647 -24.314 1.00 94.56 325 ALA A O 1
ATOM 2446 N N . LYS A 1 326 ? 17.123 -3.780 -25.494 1.00 95.69 326 LYS A N 1
ATOM 2447 C CA . LYS A 1 326 ? 18.247 -3.338 -24.651 1.00 95.69 326 LYS A CA 1
ATOM 2448 C C . LYS A 1 326 ? 17.769 -2.872 -23.281 1.00 95.69 326 LYS A C 1
ATOM 2450 O O . LYS A 1 326 ? 18.416 -3.162 -22.277 1.00 95.69 326 LYS A O 1
ATOM 2455 N N . LEU A 1 327 ? 16.640 -2.160 -23.241 1.00 95.00 327 LEU A N 1
ATOM 2456 C CA . LEU A 1 327 ? 16.040 -1.729 -21.984 1.00 95.00 327 LEU A CA 1
ATOM 2457 C C . LEU A 1 327 ? 15.581 -2.931 -21.151 1.00 95.00 327 LEU A C 1
ATOM 2459 O O . LEU A 1 327 ? 15.864 -2.973 -19.961 1.00 95.00 327 LEU A O 1
ATOM 2463 N N . GLU A 1 328 ? 14.927 -3.921 -21.760 1.00 95.06 328 GLU A N 1
ATOM 2464 C CA . GLU A 1 328 ? 14.506 -5.148 -21.071 1.00 95.06 328 GLU A CA 1
ATOM 2465 C C . GLU A 1 328 ? 15.704 -5.914 -20.496 1.00 95.06 328 GLU A C 1
ATOM 2467 O O . GLU A 1 328 ? 15.689 -6.271 -19.318 1.00 95.06 328 GLU A O 1
ATOM 2472 N N . ALA A 1 329 ? 16.780 -6.090 -21.271 1.00 94.56 329 ALA A N 1
ATOM 2473 C CA . ALA A 1 329 ? 18.007 -6.728 -20.788 1.00 94.56 329 ALA A CA 1
ATOM 2474 C C . ALA A 1 329 ? 18.618 -5.983 -19.586 1.00 94.56 329 ALA A C 1
ATOM 2476 O O . ALA A 1 329 ? 19.005 -6.602 -18.592 1.00 94.56 329 ALA A O 1
ATOM 2477 N N . PHE A 1 330 ? 18.648 -4.648 -19.639 1.00 96.00 330 PHE A N 1
ATOM 2478 C CA . PHE A 1 330 ? 19.068 -3.811 -18.516 1.00 96.00 330 PHE A CA 1
ATOM 2479 C C . PHE A 1 330 ? 18.165 -3.993 -17.284 1.00 96.00 330 PHE A C 1
ATOM 2481 O O . PHE A 1 330 ? 18.665 -4.209 -16.179 1.00 96.00 330 PHE A O 1
ATOM 2488 N N . LEU A 1 331 ? 16.842 -3.936 -17.462 1.00 95.12 331 LEU A N 1
ATOM 2489 C CA . LEU A 1 331 ? 15.879 -4.080 -16.370 1.00 95.12 331 LEU A CA 1
ATOM 2490 C C . LEU A 1 331 ? 16.007 -5.451 -15.700 1.00 95.12 331 LEU A C 1
ATOM 2492 O O . LEU A 1 331 ? 16.063 -5.512 -14.474 1.00 95.12 331 LEU A O 1
ATOM 2496 N N . HIS A 1 332 ? 16.140 -6.531 -16.475 1.00 93.94 332 HIS A N 1
ATOM 2497 C CA . HIS A 1 332 ? 16.341 -7.880 -15.945 1.00 93.94 332 HIS A CA 1
ATOM 2498 C C . HIS A 1 332 ? 17.627 -8.021 -15.121 1.00 93.94 332 HIS A C 1
ATOM 2500 O O . HIS A 1 332 ? 17.615 -8.717 -14.107 1.00 93.94 332 HIS A O 1
ATOM 2506 N N . ALA A 1 333 ? 18.712 -7.344 -15.507 1.00 93.12 333 ALA A N 1
ATOM 2507 C CA . ALA A 1 333 ? 19.970 -7.376 -14.762 1.00 93.12 333 ALA A CA 1
ATOM 2508 C C . ALA A 1 333 ? 19.880 -6.652 -13.405 1.00 93.12 333 ALA A C 1
ATOM 2510 O O . ALA A 1 333 ? 20.500 -7.072 -12.431 1.00 93.12 333 ALA A O 1
ATOM 2511 N N . VAL A 1 334 ? 19.099 -5.570 -13.327 1.00 92.75 334 VAL A N 1
ATOM 2512 C CA . VAL A 1 334 ? 18.969 -4.741 -12.115 1.00 92.75 334 VAL A CA 1
ATOM 2513 C C . VAL A 1 334 ? 17.863 -5.244 -11.179 1.00 92.75 334 VAL A C 1
ATOM 2515 O O . VAL A 1 334 ? 17.934 -5.067 -9.962 1.00 92.75 334 VAL A O 1
ATOM 2518 N N . LEU A 1 335 ? 16.837 -5.890 -11.731 1.00 90.50 335 LEU A N 1
ATOM 2519 C CA . LEU A 1 335 ? 15.633 -6.316 -11.024 1.00 90.50 335 LEU A CA 1
ATOM 2520 C C . LEU A 1 335 ? 15.866 -7.123 -9.730 1.00 90.50 335 LEU A C 1
ATOM 2522 O O . LEU A 1 335 ? 15.148 -6.864 -8.760 1.00 90.50 335 LEU A O 1
ATOM 2526 N N . PRO A 1 336 ? 16.832 -8.062 -9.638 1.00 90.00 336 PRO A N 1
ATOM 2527 C CA . PRO A 1 336 ? 17.056 -8.816 -8.404 1.00 90.00 336 PRO A CA 1
ATOM 2528 C C . PRO A 1 336 ? 17.293 -7.916 -7.185 1.00 90.00 336 PRO A C 1
ATOM 2530 O O . PRO A 1 336 ? 16.829 -8.232 -6.089 1.00 90.00 336 PRO A O 1
ATOM 2533 N N . GLU A 1 337 ? 17.924 -6.758 -7.392 1.00 90.19 337 GLU A N 1
ATOM 2534 C CA . GLU A 1 337 ? 18.276 -5.781 -6.358 1.00 90.19 337 GLU A CA 1
ATOM 2535 C C . GLU A 1 337 ? 17.235 -4.663 -6.172 1.00 90.19 337 GLU A C 1
ATOM 2537 O O . GLU A 1 337 ? 17.411 -3.794 -5.314 1.00 90.19 337 GLU A O 1
ATOM 2542 N N . CYS A 1 338 ? 16.129 -4.692 -6.919 1.00 88.56 338 CYS A N 1
ATOM 2543 C CA . CYS A 1 338 ? 15.073 -3.681 -6.880 1.00 88.56 338 CYS A CA 1
ATOM 2544 C C . CYS A 1 338 ? 13.717 -4.290 -6.514 1.00 88.56 338 CYS A C 1
ATOM 2546 O O . CYS A 1 338 ? 13.325 -5.353 -6.988 1.00 88.56 338 CYS A O 1
ATOM 2548 N N . TYR A 1 339 ? 12.968 -3.602 -5.656 1.00 85.00 339 TYR A N 1
ATOM 2549 C CA . TYR A 1 339 ? 11.574 -3.931 -5.364 1.00 85.00 339 TYR A CA 1
ATOM 2550 C C . TYR A 1 339 ? 10.646 -3.511 -6.503 1.00 85.00 339 TYR A C 1
ATOM 2552 O O . TYR A 1 339 ? 9.685 -4.212 -6.815 1.00 85.00 339 TYR A O 1
ATOM 2560 N N . ARG A 1 340 ? 10.924 -2.348 -7.101 1.00 87.94 340 ARG A N 1
ATOM 2561 C CA . ARG A 1 340 ? 10.148 -1.777 -8.199 1.00 87.94 340 ARG A CA 1
ATOM 2562 C C . ARG A 1 340 ? 11.007 -0.841 -9.027 1.00 87.94 340 ARG A C 1
ATOM 2564 O O . ARG A 1 340 ? 11.867 -0.155 -8.476 1.00 87.94 340 ARG A O 1
ATOM 2571 N N . ILE A 1 341 ? 10.733 -0.780 -10.323 1.00 90.19 341 ILE A N 1
ATOM 2572 C CA . ILE A 1 341 ? 11.310 0.214 -11.227 1.00 90.19 341 ILE A CA 1
ATOM 2573 C C . ILE A 1 341 ? 10.159 0.885 -11.968 1.00 90.19 341 ILE A C 1
ATOM 2575 O O . ILE A 1 341 ? 9.254 0.206 -12.443 1.00 90.19 341 ILE A O 1
ATOM 2579 N N . LYS A 1 342 ? 10.155 2.214 -12.032 1.00 87.12 342 LYS A N 1
ATOM 2580 C CA . LYS A 1 342 ? 9.095 2.983 -12.686 1.00 87.12 342 LYS A CA 1
ATOM 2581 C C . LYS A 1 342 ? 9.632 4.198 -13.400 1.00 87.12 342 LYS A C 1
ATOM 2583 O O . LYS A 1 342 ? 10.494 4.877 -12.864 1.00 87.12 342 LYS A O 1
ATOM 2588 N N . GLY A 1 343 ? 9.048 4.553 -14.530 1.00 87.75 343 GLY A N 1
ATOM 2589 C CA . GLY A 1 343 ? 9.335 5.840 -15.146 1.00 87.75 343 GLY A CA 1
ATOM 2590 C C . GLY A 1 343 ? 8.826 5.933 -16.567 1.00 87.75 343 GLY A C 1
ATOM 2591 O O . GLY A 1 343 ? 7.881 5.237 -16.937 1.00 87.75 343 GLY A O 1
ATOM 2592 N N . PHE A 1 344 ? 9.449 6.806 -17.346 1.00 90.81 344 PHE A N 1
ATOM 2593 C CA . PHE A 1 344 ? 9.092 7.060 -18.732 1.00 90.81 344 PHE A CA 1
ATOM 2594 C C . PHE A 1 344 ? 10.340 6.980 -19.589 1.00 90.81 344 PHE A C 1
ATOM 2596 O O . PHE A 1 344 ? 11.357 7.584 -19.261 1.00 90.81 344 PHE A O 1
ATOM 2603 N N . PHE A 1 345 ? 10.259 6.256 -20.694 1.00 91.88 345 PHE A N 1
ATOM 2604 C CA . PHE A 1 345 ? 11.378 6.082 -21.601 1.00 91.88 345 PHE A CA 1
ATOM 2605 C C . PHE A 1 345 ? 10.939 6.276 -23.043 1.00 91.88 345 PHE A C 1
ATOM 2607 O O . PHE A 1 345 ? 9.855 5.843 -23.438 1.00 91.88 345 PHE A O 1
ATOM 2614 N N . LEU A 1 346 ? 11.801 6.927 -23.819 1.00 94.81 346 LEU A N 1
ATOM 2615 C CA . LEU A 1 346 ? 11.648 7.046 -25.257 1.00 94.81 346 LEU A CA 1
ATOM 2616 C C . LEU A 1 346 ? 12.181 5.773 -25.929 1.00 94.81 346 LEU A C 1
ATOM 2618 O O . LEU A 1 346 ? 13.391 5.533 -25.968 1.00 94.81 346 LEU A O 1
ATOM 2622 N N . LEU A 1 347 ? 11.262 4.954 -26.431 1.00 94.50 347 LEU A N 1
ATOM 2623 C CA . LEU A 1 347 ? 11.542 3.742 -27.196 1.00 94.50 347 LEU A CA 1
ATOM 2624 C C . LEU A 1 347 ? 11.356 4.000 -28.697 1.00 94.50 347 LEU A C 1
ATOM 2626 O O . LEU A 1 347 ? 10.944 5.080 -29.118 1.00 94.50 347 LEU A O 1
ATOM 2630 N N . GLU A 1 348 ? 11.670 2.997 -29.514 1.00 93.94 348 GLU A N 1
ATOM 2631 C CA . GLU A 1 348 ? 11.568 3.062 -30.981 1.00 93.94 348 GLU A CA 1
ATOM 2632 C C . GLU A 1 348 ? 10.134 3.315 -31.477 1.00 93.94 348 GLU A C 1
ATOM 2634 O O . GLU A 1 348 ? 9.946 3.884 -32.550 1.00 93.94 348 GLU A O 1
ATOM 2639 N N . ASP A 1 349 ? 9.129 2.932 -30.688 1.00 92.44 349 ASP A N 1
ATOM 2640 C CA . ASP A 1 349 ? 7.702 3.143 -30.947 1.00 92.44 349 ASP A CA 1
ATOM 2641 C C . ASP A 1 349 ? 7.125 4.390 -30.247 1.00 92.44 349 ASP A C 1
ATOM 2643 O O . ASP A 1 349 ? 5.924 4.650 -30.335 1.00 92.44 349 ASP A O 1
ATOM 2647 N N . GLY A 1 350 ? 7.974 5.190 -29.591 1.00 93.31 350 GLY A N 1
ATOM 2648 C CA . GLY A 1 350 ? 7.610 6.440 -28.928 1.00 93.31 350 GLY A CA 1
ATOM 2649 C C . GLY A 1 350 ? 7.761 6.407 -27.406 1.00 93.31 350 GLY A C 1
ATOM 2650 O O . GLY A 1 350 ? 8.487 5.595 -26.824 1.00 93.31 350 GLY A O 1
ATOM 2651 N N . TRP A 1 351 ? 7.102 7.353 -26.738 1.00 93.19 351 TRP A N 1
ATOM 2652 C CA . TRP A 1 351 ? 7.157 7.478 -25.284 1.00 93.19 351 TRP A CA 1
ATOM 2653 C C . TRP A 1 351 ? 6.334 6.393 -24.606 1.00 93.19 351 TRP A C 1
ATOM 2655 O O . TRP A 1 351 ? 5.140 6.242 -24.858 1.00 93.19 351 TRP A O 1
ATOM 2665 N N . ASN A 1 352 ? 6.973 5.676 -23.689 1.00 92.06 352 ASN A N 1
ATOM 2666 C CA . ASN A 1 352 ? 6.350 4.610 -22.929 1.00 92.06 352 ASN A CA 1
ATOM 2667 C C . ASN A 1 352 ? 6.543 4.835 -21.431 1.00 92.06 352 ASN A C 1
ATOM 2669 O O . ASN A 1 352 ? 7.646 5.112 -20.962 1.00 92.06 352 ASN A O 1
ATOM 2673 N N . GLN A 1 353 ? 5.468 4.674 -20.667 1.00 89.19 353 GLN A N 1
ATOM 2674 C CA . GLN A 1 353 ? 5.537 4.432 -19.237 1.00 89.19 353 GLN A CA 1
ATOM 2675 C C . GLN A 1 353 ? 5.981 2.986 -19.007 1.00 89.19 353 GLN A C 1
ATOM 2677 O O . GLN A 1 353 ? 5.395 2.059 -19.565 1.00 89.19 353 GLN A O 1
ATOM 2682 N N . VAL A 1 354 ? 6.985 2.812 -18.154 1.00 90.38 354 VAL A N 1
ATOM 2683 C CA . VAL A 1 354 ? 7.541 1.516 -17.757 1.00 90.38 354 VAL A CA 1
ATOM 2684 C C . VAL A 1 354 ? 7.226 1.292 -16.279 1.00 90.38 354 VAL A C 1
ATOM 2686 O O . VAL A 1 354 ? 7.497 2.170 -15.456 1.00 90.38 354 VAL A O 1
ATOM 2689 N N . ASP A 1 355 ? 6.646 0.144 -15.930 1.00 86.25 355 ASP A N 1
ATOM 2690 C CA . ASP A 1 355 ? 6.404 -0.284 -14.543 1.00 86.25 355 ASP A CA 1
ATOM 2691 C C . ASP A 1 355 ? 6.885 -1.726 -14.380 1.00 86.25 355 ASP A C 1
ATOM 2693 O O . ASP A 1 355 ? 6.456 -2.619 -15.104 1.00 86.25 355 ASP A O 1
ATOM 2697 N N . VAL A 1 356 ? 7.805 -1.944 -13.447 1.00 88.62 356 VAL A N 1
ATOM 2698 C CA . VAL A 1 356 ? 8.442 -3.239 -13.211 1.00 88.62 356 VAL A CA 1
ATOM 2699 C C . VAL A 1 356 ? 8.269 -3.624 -11.759 1.00 88.62 356 VAL A C 1
ATOM 2701 O O . VAL A 1 356 ? 8.719 -2.895 -10.871 1.00 88.62 356 VAL A O 1
ATOM 2704 N N . VAL A 1 357 ? 7.666 -4.782 -11.505 1.00 83.38 357 VAL A N 1
ATOM 2705 C CA . VAL A 1 357 ? 7.533 -5.360 -10.164 1.00 83.38 357 VAL A CA 1
ATOM 2706 C C . VAL A 1 357 ? 7.773 -6.859 -10.243 1.00 83.38 357 VAL A C 1
ATOM 2708 O O . VAL A 1 357 ? 7.036 -7.580 -10.914 1.00 83.38 357 VAL A O 1
ATOM 2711 N N . GLY A 1 358 ? 8.798 -7.337 -9.534 1.00 80.81 358 GLY A N 1
ATOM 2712 C CA . GLY A 1 358 ? 9.256 -8.711 -9.728 1.00 80.81 358 GLY A CA 1
ATOM 2713 C C . GLY A 1 358 ? 9.555 -8.968 -11.216 1.00 80.81 358 GLY A C 1
ATOM 2714 O O . GLY A 1 358 ? 9.980 -8.046 -11.908 1.00 80.81 358 GLY A O 1
ATOM 2715 N N . PRO A 1 359 ? 9.325 -10.176 -11.747 1.00 80.31 359 PRO A N 1
ATOM 2716 C CA . PRO A 1 359 ? 9.657 -10.512 -13.133 1.00 80.31 359 PRO A CA 1
ATOM 2717 C C . PRO A 1 359 ? 8.768 -9.827 -14.186 1.00 80.31 359 PRO A C 1
ATOM 2719 O O . PRO A 1 359 ? 9.042 -9.957 -15.376 1.00 80.31 359 PRO A O 1
ATOM 2722 N N . GLN A 1 360 ? 7.702 -9.130 -13.781 1.00 82.88 360 GLN A N 1
ATOM 2723 C CA . GLN A 1 360 ? 6.747 -8.503 -14.695 1.00 82.88 360 GLN A CA 1
ATOM 2724 C C . GLN A 1 360 ? 7.231 -7.107 -15.109 1.00 82.88 360 GLN A C 1
ATOM 2726 O O . GLN A 1 360 ? 7.476 -6.261 -14.247 1.00 82.88 360 GLN A O 1
ATOM 2731 N N . ILE A 1 361 ? 7.338 -6.871 -16.421 1.00 90.38 361 ILE A N 1
ATOM 2732 C CA . ILE A 1 361 ? 7.654 -5.573 -17.033 1.00 90.38 361 ILE A CA 1
ATOM 2733 C C . ILE A 1 361 ? 6.449 -5.148 -17.877 1.00 90.38 361 ILE A C 1
ATOM 2735 O O . ILE A 1 361 ? 6.173 -5.744 -18.918 1.00 90.38 361 ILE A O 1
ATOM 2739 N N . ASP A 1 362 ? 5.753 -4.102 -17.442 1.00 88.00 362 ASP A N 1
ATOM 2740 C CA . ASP A 1 362 ? 4.615 -3.529 -18.154 1.00 88.00 362 ASP A CA 1
ATOM 2741 C C . ASP A 1 362 ? 5.024 -2.256 -18.904 1.00 88.00 362 ASP A C 1
ATOM 2743 O O . ASP A 1 362 ? 5.669 -1.362 -18.346 1.00 88.00 362 ASP A O 1
ATOM 2747 N N . TYR A 1 363 ? 4.568 -2.146 -20.153 1.00 90.06 363 TYR A N 1
ATOM 2748 C CA . TYR A 1 363 ? 4.718 -0.956 -20.992 1.00 90.06 363 TYR A CA 1
ATOM 2749 C C . TYR A 1 363 ? 3.351 -0.363 -21.322 1.00 90.06 363 TYR A C 1
ATOM 2751 O O . TYR A 1 363 ? 2.415 -1.090 -21.662 1.00 90.06 363 TYR A O 1
ATOM 2759 N N . LYS A 1 364 ? 3.236 0.964 -21.254 1.00 88.00 364 LYS A N 1
ATOM 2760 C CA . LYS A 1 364 ? 2.046 1.697 -21.698 1.00 88.00 364 LYS A CA 1
ATOM 2761 C C . LYS A 1 364 ? 2.441 2.928 -22.503 1.00 88.00 364 LYS A C 1
ATOM 2763 O O . LYS A 1 364 ? 3.317 3.654 -22.038 1.00 88.00 364 LYS A O 1
ATOM 2768 N N . PRO A 1 365 ? 1.768 3.229 -23.626 1.00 89.88 365 PRO A N 1
ATOM 2769 C CA . PRO A 1 365 ? 1.986 4.480 -24.341 1.00 89.88 365 PRO A CA 1
ATOM 2770 C C . PRO A 1 365 ? 1.800 5.684 -23.413 1.00 89.88 365 PRO A C 1
ATOM 2772 O O . PRO A 1 365 ? 0.875 5.717 -22.598 1.00 89.88 365 PRO A O 1
ATOM 2775 N N . ALA A 1 366 ? 2.683 6.666 -23.535 1.00 84.38 366 ALA A N 1
ATOM 2776 C CA . ALA A 1 366 ? 2.699 7.866 -22.716 1.00 84.38 366 ALA A CA 1
ATOM 2777 C C . ALA A 1 366 ? 2.818 9.123 -23.593 1.00 84.38 366 ALA A C 1
ATOM 2779 O O . ALA A 1 366 ? 3.362 9.059 -24.695 1.00 84.38 366 ALA A O 1
ATOM 2780 N N . PRO A 1 367 ? 2.325 10.281 -23.118 1.00 84.44 367 PRO A N 1
ATOM 2781 C CA . PRO A 1 367 ? 2.575 11.551 -23.788 1.00 84.44 367 PRO A CA 1
ATOM 2782 C C . PRO A 1 367 ? 4.065 11.901 -23.749 1.00 84.44 367 PRO A C 1
ATOM 2784 O O . PRO A 1 367 ? 4.800 11.422 -22.878 1.00 84.44 367 PRO A O 1
ATOM 2787 N N . GLU A 1 368 ? 4.478 12.782 -24.659 1.00 87.69 368 GLU A N 1
ATOM 2788 C CA . GLU A 1 368 ? 5.858 13.251 -24.747 1.00 87.69 368 GLU A CA 1
ATOM 2789 C C . GLU A 1 368 ? 6.377 13.805 -23.414 1.00 87.69 368 GLU A C 1
ATOM 2791 O O . GLU A 1 368 ? 5.655 14.462 -22.655 1.00 87.69 368 GLU A O 1
ATOM 2796 N N . LYS A 1 369 ? 7.644 13.503 -23.123 1.00 86.94 369 LYS A N 1
ATOM 2797 C CA . LYS A 1 369 ? 8.376 13.977 -21.946 1.00 86.94 369 LYS A CA 1
ATOM 2798 C C . LYS A 1 369 ? 9.640 14.706 -22.387 1.00 86.94 369 LYS A C 1
ATOM 2800 O O . LYS A 1 369 ? 10.085 14.568 -23.520 1.00 86.94 369 LYS A O 1
ATOM 2805 N N . GLU A 1 370 ? 10.219 15.473 -21.471 1.00 85.75 370 GLU A N 1
ATOM 2806 C CA . GLU A 1 370 ? 11.459 16.212 -21.729 1.00 85.75 370 GLU A CA 1
ATOM 2807 C C . GLU A 1 370 ? 12.681 15.283 -21.815 1.00 85.75 370 GLU A C 1
ATOM 2809 O O . GLU A 1 370 ? 13.548 15.477 -22.663 1.00 85.75 370 GLU A O 1
ATOM 2814 N N . GLU A 1 371 ? 12.744 14.256 -20.962 1.00 89.69 371 GLU A N 1
ATOM 2815 C CA . GLU A 1 371 ? 13.857 1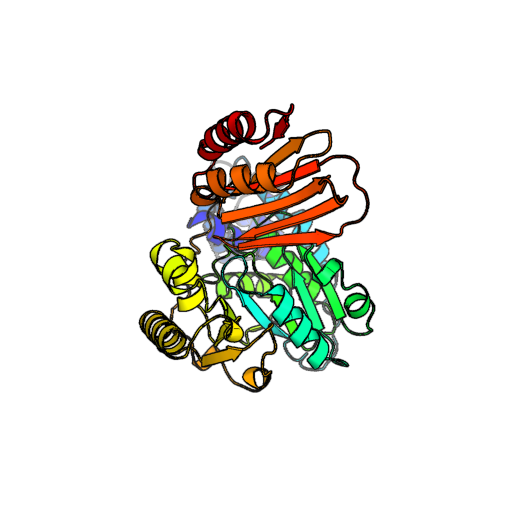3.302 -20.907 1.00 89.69 371 GLU A CA 1
ATOM 2816 C C . GLU A 1 371 ? 13.388 11.927 -20.400 1.00 89.69 371 GLU A C 1
ATOM 2818 O O . GLU A 1 371 ? 12.433 11.818 -19.615 1.00 89.69 371 GLU A O 1
ATOM 2823 N N . SER A 1 372 ? 14.061 10.863 -20.858 1.00 92.56 372 SER A N 1
ATOM 2824 C CA . SER A 1 372 ? 13.828 9.515 -20.346 1.00 92.56 372 SER A CA 1
ATOM 2825 C C . SER A 1 372 ? 14.328 9.425 -18.913 1.00 92.56 372 SER A C 1
ATOM 2827 O O . SER A 1 372 ? 15.455 9.822 -18.615 1.00 92.56 372 SER A O 1
ATOM 2829 N N . HIS A 1 373 ? 13.506 8.878 -18.026 1.00 91.25 373 HIS A N 1
ATOM 2830 C CA . HIS A 1 373 ? 13.852 8.697 -16.628 1.00 91.25 373 HIS A CA 1
ATOM 2831 C C . HIS A 1 373 ? 13.273 7.407 -16.052 1.00 91.25 373 HIS A C 1
ATOM 2833 O O . HIS A 1 373 ? 12.141 7.027 -16.347 1.00 91.25 373 HIS A O 1
ATOM 2839 N N . LEU A 1 374 ? 14.041 6.756 -15.183 1.00 90.81 374 LEU A N 1
ATOM 2840 C CA . LEU A 1 374 ? 13.610 5.619 -14.376 1.00 90.81 374 LEU A CA 1
ATOM 2841 C C . LEU A 1 374 ? 13.917 5.881 -12.914 1.00 90.81 374 LEU A C 1
ATOM 2843 O O . LEU A 1 374 ? 14.964 6.412 -12.569 1.00 90.81 374 LEU A O 1
ATOM 2847 N N . VAL A 1 375 ? 13.010 5.451 -12.057 1.00 88.44 375 VAL A N 1
ATOM 2848 C CA . VAL A 1 375 ? 13.100 5.511 -10.610 1.00 88.44 375 VAL A CA 1
ATOM 2849 C C . VAL A 1 375 ? 13.144 4.082 -10.088 1.00 88.44 375 VAL A C 1
ATOM 2851 O O . VAL A 1 375 ? 12.256 3.279 -10.372 1.00 88.44 375 VAL A O 1
ATOM 2854 N N . PHE A 1 376 ? 14.181 3.766 -9.324 1.00 88.44 376 PHE A N 1
ATOM 2855 C CA . PHE A 1 376 ? 14.466 2.449 -8.775 1.00 88.44 376 PHE A CA 1
ATOM 2856 C C . PHE A 1 376 ? 14.222 2.478 -7.277 1.00 88.44 376 PHE A C 1
ATOM 2858 O O . PHE A 1 376 ? 14.809 3.290 -6.563 1.00 88.44 376 PHE A O 1
ATOM 2865 N N . LEU A 1 377 ? 13.392 1.561 -6.797 1.00 86.94 377 LEU A N 1
ATOM 2866 C CA . LEU A 1 377 ? 13.188 1.326 -5.379 1.00 86.94 377 LEU A CA 1
ATOM 2867 C C . LEU A 1 377 ? 14.086 0.167 -4.941 1.00 86.94 377 LEU A C 1
ATOM 2869 O O . LEU A 1 377 ? 13.780 -0.994 -5.206 1.00 86.94 377 LEU A O 1
ATOM 2873 N N . SER A 1 378 ? 15.210 0.480 -4.303 1.00 86.69 378 SER A N 1
ATOM 2874 C CA . SER A 1 378 ? 16.284 -0.477 -4.010 1.00 86.69 378 SER A CA 1
ATOM 2875 C C . SER A 1 378 ? 15.972 -1.411 -2.835 1.00 86.69 378 SER A C 1
ATOM 2877 O O . SER A 1 378 ? 15.536 -0.953 -1.776 1.00 86.69 378 SER A O 1
ATOM 2879 N N . LYS A 1 379 ? 16.294 -2.705 -2.987 1.00 84.69 379 LYS A N 1
ATOM 2880 C CA . LYS A 1 379 ? 16.322 -3.709 -1.902 1.00 84.69 379 LYS A CA 1
ATOM 2881 C C . LYS A 1 379 ? 17.598 -3.642 -1.069 1.00 84.69 379 LYS A C 1
ATOM 2883 O O . LYS A 1 379 ? 17.581 -3.935 0.119 1.00 84.69 379 LYS A O 1
ATOM 2888 N N . VAL A 1 380 ? 18.712 -3.268 -1.699 1.00 85.19 380 VAL A N 1
ATOM 2889 C CA . VAL A 1 380 ? 20.074 -3.347 -1.130 1.00 85.19 380 VAL A CA 1
ATOM 2890 C C . VAL A 1 380 ? 20.643 -1.967 -0.769 1.00 85.19 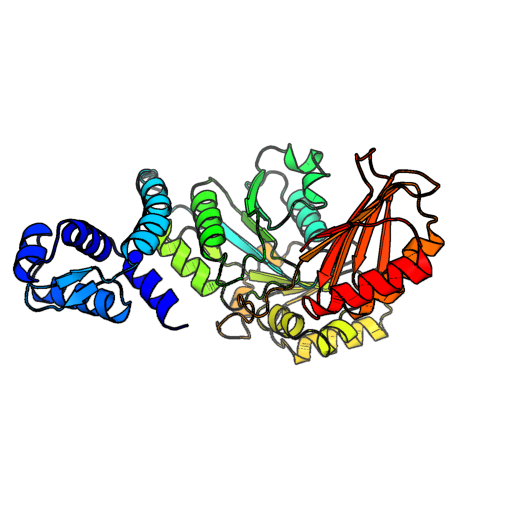380 VAL A C 1
ATOM 2892 O O . VAL A 1 380 ? 21.840 -1.810 -0.506 1.00 85.19 380 VAL A O 1
ATOM 2895 N N . GLY A 1 381 ? 19.793 -0.937 -0.777 1.00 84.25 381 GLY A N 1
ATOM 2896 C CA . GLY A 1 381 ? 20.180 0.447 -0.521 1.00 84.25 381 GLY A CA 1
ATOM 2897 C C . GLY A 1 381 ? 21.115 1.001 -1.611 1.00 84.25 381 GLY A C 1
ATOM 2898 O O . GLY A 1 381 ? 20.919 0.698 -2.787 1.00 84.25 381 GLY A O 1
ATOM 2899 N N . PRO A 1 382 ? 22.149 1.796 -1.263 1.00 83.62 382 PRO A N 1
ATOM 2900 C CA . PRO A 1 382 ? 23.058 2.409 -2.240 1.00 83.62 382 PRO A CA 1
ATOM 2901 C C . PRO A 1 382 ? 23.858 1.415 -3.083 1.00 83.62 382 PRO A C 1
ATOM 2903 O O . PRO A 1 382 ? 24.404 1.798 -4.112 1.00 83.62 382 PRO A O 1
ATOM 2906 N N . LYS A 1 383 ? 23.967 0.150 -2.651 1.00 86.62 383 LYS A N 1
ATOM 2907 C CA . LYS A 1 383 ? 24.764 -0.864 -3.357 1.00 86.62 383 LYS A CA 1
ATOM 2908 C C . LYS A 1 383 ? 24.284 -1.080 -4.797 1.00 86.62 383 LYS A C 1
ATOM 2910 O O . LYS A 1 383 ? 25.119 -1.316 -5.666 1.00 86.62 383 LYS A O 1
ATOM 2915 N N . VAL A 1 384 ? 22.991 -0.869 -5.055 1.00 89.75 384 VAL A N 1
ATOM 2916 C CA . VAL A 1 384 ? 22.389 -1.023 -6.388 1.00 89.75 384 VAL A CA 1
ATOM 2917 C C . VAL A 1 384 ? 22.917 -0.016 -7.415 1.00 89.75 384 VAL A C 1
ATOM 2919 O O . VAL A 1 384 ? 22.826 -0.267 -8.610 1.00 89.75 384 VAL A O 1
ATOM 2922 N N . ILE A 1 385 ? 23.523 1.101 -6.984 1.00 91.31 385 ILE A N 1
ATOM 2923 C CA . ILE A 1 385 ? 24.123 2.104 -7.885 1.00 91.31 385 ILE A CA 1
ATOM 2924 C C . ILE A 1 385 ? 25.138 1.449 -8.825 1.00 91.31 385 ILE A C 1
ATOM 2926 O O . ILE A 1 385 ? 25.142 1.718 -10.024 1.00 91.31 385 ILE A O 1
ATOM 2930 N N . ARG A 1 386 ? 25.986 0.566 -8.283 1.00 91.38 386 ARG A N 1
ATOM 2931 C CA . ARG A 1 386 ? 27.017 -0.124 -9.066 1.00 91.38 386 ARG A CA 1
ATOM 2932 C C . ARG A 1 386 ? 26.396 -1.101 -10.062 1.00 91.38 386 ARG A C 1
ATOM 2934 O O . ARG A 1 386 ? 26.872 -1.201 -11.187 1.00 91.38 386 ARG A O 1
ATOM 2941 N N . THR A 1 387 ? 25.343 -1.796 -9.647 1.00 93.00 387 THR A N 1
ATOM 2942 C CA . THR A 1 387 ? 24.589 -2.729 -10.489 1.00 93.00 387 THR A CA 1
ATOM 2943 C C . THR A 1 387 ? 23.927 -1.990 -11.649 1.00 93.00 387 THR A C 1
ATOM 2945 O O . THR A 1 387 ? 24.086 -2.403 -12.794 1.00 93.00 387 THR A O 1
ATOM 2948 N N . ILE A 1 388 ? 23.282 -0.849 -11.375 1.00 93.81 388 ILE A N 1
ATOM 2949 C CA . ILE A 1 388 ? 22.687 0.029 -12.393 1.00 93.81 388 ILE A CA 1
ATOM 2950 C C . ILE A 1 388 ? 23.753 0.535 -13.371 1.00 93.81 388 ILE A C 1
ATOM 2952 O O . ILE A 1 388 ? 23.569 0.404 -14.576 1.00 93.81 388 ILE A O 1
ATOM 2956 N N . ASP A 1 389 ? 24.877 1.071 -12.885 1.00 93.12 389 ASP A N 1
ATOM 2957 C CA . ASP A 1 389 ? 25.926 1.621 -13.757 1.00 93.12 389 ASP A CA 1
ATOM 2958 C C . ASP A 1 389 ? 26.573 0.563 -14.655 1.00 93.12 389 ASP A C 1
ATOM 2960 O O . ASP A 1 389 ? 26.715 0.779 -15.859 1.00 93.12 389 ASP A O 1
ATOM 2964 N N . ASN A 1 390 ? 26.891 -0.610 -14.106 1.00 93.88 390 ASN A N 1
ATOM 2965 C CA . ASN A 1 390 ? 27.458 -1.707 -14.884 1.00 93.88 390 ASN A CA 1
ATOM 2966 C C . ASN A 1 390 ? 26.472 -2.225 -15.940 1.00 93.88 390 ASN A C 1
ATOM 2968 O O . ASN A 1 390 ? 26.826 -2.302 -17.116 1.00 93.88 390 ASN A O 1
ATOM 2972 N N . ALA A 1 391 ? 25.235 -2.533 -15.535 1.00 94.88 391 ALA A N 1
ATOM 2973 C CA . ALA A 1 391 ? 24.220 -3.060 -16.442 1.00 94.88 391 ALA A CA 1
ATOM 2974 C C . ALA A 1 391 ? 23.877 -2.051 -17.547 1.00 94.88 391 ALA A C 1
ATOM 2976 O O . ALA A 1 391 ? 23.706 -2.432 -18.703 1.00 94.88 391 ALA A O 1
ATOM 2977 N N . TRP A 1 392 ? 23.810 -0.756 -17.222 1.00 95.31 392 TRP A N 1
ATOM 2978 C CA . TRP A 1 392 ? 23.516 0.277 -18.211 1.00 95.31 392 TRP A CA 1
ATOM 2979 C C . TRP A 1 392 ? 24.613 0.382 -19.271 1.00 95.31 392 TRP A C 1
ATOM 2981 O O . TRP A 1 392 ? 24.318 0.444 -20.466 1.00 95.31 392 TRP A O 1
ATOM 2991 N N . ARG A 1 393 ? 25.885 0.361 -18.854 1.00 93.19 393 ARG A N 1
ATOM 2992 C CA . ARG A 1 393 ? 27.031 0.401 -19.775 1.00 93.19 393 ARG A CA 1
ATOM 2993 C C . ARG A 1 393 ? 27.094 -0.824 -20.678 1.00 93.19 393 ARG A C 1
ATOM 2995 O O . ARG A 1 393 ? 27.412 -0.677 -21.853 1.00 93.19 393 ARG A O 1
ATOM 3002 N N . GLU A 1 394 ? 26.806 -2.002 -20.135 1.00 94.44 394 GLU A N 1
ATOM 3003 C CA . GLU A 1 394 ? 26.865 -3.264 -20.872 1.00 94.44 394 GLU A CA 1
ATOM 3004 C C . GLU A 1 394 ? 25.712 -3.410 -21.875 1.00 94.44 394 GLU A C 1
ATOM 3006 O O . GLU A 1 394 ? 25.939 -3.782 -23.024 1.00 94.44 394 GLU A O 1
ATOM 3011 N N . GLN A 1 395 ? 24.483 -3.091 -21.459 1.00 94.06 395 GLN A N 1
ATOM 3012 C CA . GLN A 1 395 ? 23.282 -3.375 -22.251 1.00 94.06 395 GLN A CA 1
ATOM 3013 C C . GLN A 1 395 ? 22.866 -2.204 -23.154 1.00 94.06 395 GLN A C 1
ATOM 3015 O O . GLN A 1 395 ? 22.469 -2.408 -24.305 1.00 94.06 395 GLN A O 1
ATOM 3020 N N . VAL A 1 396 ? 22.956 -0.964 -22.657 1.00 92.69 396 VAL A N 1
ATOM 3021 C CA . VAL A 1 396 ? 22.441 0.227 -23.355 1.00 92.69 396 VAL A CA 1
ATOM 3022 C C . VAL A 1 396 ? 23.571 1.044 -23.976 1.00 92.69 396 VAL A C 1
ATOM 3024 O O . VAL A 1 396 ? 23.548 1.297 -25.183 1.00 92.69 396 VAL A O 1
ATOM 3027 N N . GLY A 1 397 ? 24.570 1.425 -23.174 1.00 87.50 397 GLY A N 1
ATOM 3028 C CA . GLY A 1 397 ? 25.775 2.130 -23.626 1.00 87.50 397 GLY A CA 1
ATOM 3029 C C . GLY A 1 397 ? 25.592 3.620 -23.950 1.00 87.50 397 GLY A C 1
ATOM 3030 O O . GLY A 1 397 ? 26.498 4.232 -24.513 1.00 87.50 397 GLY A O 1
ATOM 3031 N N . LEU A 1 398 ? 24.445 4.219 -23.611 1.00 89.88 398 LEU A N 1
ATOM 3032 C CA . LEU A 1 398 ? 24.205 5.659 -23.765 1.00 89.88 398 LEU A CA 1
ATOM 3033 C C . LEU A 1 398 ? 24.681 6.445 -22.532 1.00 89.88 398 LEU A C 1
ATOM 3035 O O . LEU A 1 398 ? 24.724 5.879 -21.434 1.00 89.88 398 LEU A O 1
ATOM 3039 N N . PRO A 1 399 ? 24.992 7.750 -22.666 1.00 90.38 399 PRO A N 1
ATOM 3040 C CA . PRO A 1 399 ? 25.212 8.613 -21.511 1.00 90.38 399 PRO A CA 1
ATOM 3041 C C . PRO A 1 399 ? 24.021 8.542 -20.554 1.00 90.38 399 PRO A C 1
ATOM 3043 O O . PRO A 1 399 ? 22.876 8.536 -20.991 1.00 90.38 399 PRO A O 1
ATOM 3046 N N . MET A 1 400 ? 24.277 8.508 -19.252 1.00 92.94 400 MET A N 1
ATOM 3047 C CA . MET A 1 400 ? 23.222 8.575 -18.244 1.00 92.94 400 MET A CA 1
ATOM 3048 C C . MET A 1 400 ? 23.667 9.418 -17.056 1.00 92.94 400 MET A C 1
ATOM 3050 O O . MET A 1 400 ? 24.866 9.587 -16.813 1.00 92.94 400 MET A O 1
ATOM 3054 N N . LYS A 1 401 ? 22.695 9.913 -16.295 1.00 91.25 401 LYS A N 1
ATOM 3055 C CA . LYS A 1 401 ? 22.911 10.525 -14.984 1.00 91.25 401 LYS A CA 1
ATOM 3056 C C . LYS A 1 401 ? 22.160 9.723 -13.941 1.00 91.25 401 LYS A C 1
ATOM 3058 O O . LYS A 1 401 ? 21.002 9.382 -14.153 1.00 91.25 401 LYS A O 1
ATOM 3063 N N . LEU A 1 402 ? 22.817 9.442 -12.821 1.00 89.69 402 LEU A N 1
ATOM 3064 C CA . LEU A 1 402 ? 22.192 8.798 -11.675 1.00 89.69 402 LEU A CA 1
ATOM 3065 C C . LEU A 1 402 ? 22.134 9.784 -10.507 1.00 89.69 402 LEU A C 1
ATOM 3067 O O . LEU A 1 402 ? 23.148 10.378 -10.139 1.00 89.69 402 LEU A O 1
ATOM 3071 N N . HIS A 1 403 ? 20.955 9.933 -9.919 1.00 83.50 403 HIS A N 1
ATOM 3072 C CA . HIS A 1 403 ? 20.690 10.762 -8.752 1.00 83.50 403 HIS A CA 1
ATOM 3073 C C . HIS A 1 403 ? 20.128 9.891 -7.622 1.00 83.50 403 HIS A C 1
ATOM 3075 O O . HIS A 1 403 ? 19.423 8.913 -7.876 1.00 83.50 403 HIS A O 1
ATOM 3081 N N . ASN A 1 404 ? 20.450 10.242 -6.378 1.00 70.12 404 ASN A N 1
ATOM 3082 C CA . ASN A 1 404 ? 19.974 9.576 -5.161 1.00 70.12 404 ASN A CA 1
ATOM 3083 C C . ASN A 1 404 ? 19.114 10.509 -4.319 1.00 70.12 404 ASN A C 1
ATOM 3085 O O . ASN A 1 404 ? 19.395 11.728 -4.355 1.00 70.12 404 ASN A O 1
#